Protein AF-0000000081272673 (afdb_homodimer)

Sequence (610 aa):
MAASQTPARILVTGVAGNLGRKVVEALASTPWCTSIIGVDWVEQSMQFSPQAAQRLRWVVADLTQADGAWTALLDEVDAVIHLAAIHSTPDATWEQALASYGMTLNVLQAAATRGVRRFVFASSNHAMGAYKDQPLAGTIGPGRLIAELAPAPGTRWHNGIEEVYSLAYGTSKAMGERLCKAVAAVSGGRLSVVALRIGWALPDDNDPNDINHSGTADTPVPGSVPDEASRIALRWFRNMWLSNDDLRQLFIAAVTADPARWPAPAIVVNGVSNNTGMDWGLETGRALIGYDPQDDLYARLTQPAMAASQTPARILVTGVAGNLGRKVVEALASTPWCTSIIGVDWVEQSMQFSPQAAQRLRWVVADLTQADGAWTALLDEVDAVIHLAAIHSTPDATWEQALASYGMTLNVLQAAATRGVRRFVFASSNHAMGAYKDQPLAGTIGPGRLIAELAPAPGTRWHNGIEEVYSLAYGTSKAMGERLCKAVAAVSGGRLSVVALRIGWALPDDNDPNDINHSGTADTPVPGSVPDEASRIALRWFRNMWLSNDDLRQLFIAAVTADPARWPAPAIVVNGVSNNTGMDWGLETGRALIGYDPQDDLYARLTQPA

Nearest PDB structures (foldseek):
  2gn4-assembly1_A  TM=7.969E-01  e=1.014E-08  Helicobacter pylori
  5mlh-assembly1_A  TM=6.743E-01  e=5.497E-09  Plantago major
  2v6g-assembly1_A  TM=6.580E-01  e=9.537E-09  Digitalis lanata
  6el3-assembly3_B  TM=6.041E-01  e=2.980E-09  Arabidopsis thaliana
  5mlr-assembly1_A-2  TM=6.048E-01  e=1.759E-08  Plantago major

Radius of gyration: 25.84 Å; Cα contacts (8 Å, |Δi|>4): 1326; chains: 2; bounding box: 57×76×58 Å

Organism: Ralstonia solanacearum (NCBI:txid305)

Solvent-accessible surface area (backbone atoms only — not comparable to full-atom values): 31710 Å² total; per-residue (Å²): 123,81,76,83,72,68,52,31,24,36,34,32,31,24,30,85,40,68,65,27,45,52,48,48,49,42,46,40,71,38,87,65,42,68,35,34,39,30,29,22,76,56,74,88,82,73,86,68,54,70,64,28,52,76,34,48,45,81,41,71,44,63,59,79,44,74,85,37,77,66,55,64,58,35,70,70,27,33,25,38,40,47,58,55,53,80,46,87,44,53,81,27,47,59,68,41,17,49,49,24,39,49,26,50,52,33,52,50,42,44,28,56,64,39,69,19,40,34,39,36,40,65,35,33,48,36,17,42,18,37,45,75,39,81,72,46,30,78,76,46,52,68,39,54,52,40,70,86,52,79,77,34,44,23,32,71,45,52,48,83,84,47,82,42,65,15,37,36,29,9,41,30,32,46,50,46,48,51,50,47,39,40,52,15,57,38,35,72,75,53,22,35,33,36,30,31,27,36,35,50,61,54,61,87,87,34,58,68,70,44,64,30,42,42,78,41,81,87,44,80,53,65,94,65,70,90,45,70,70,39,46,54,35,27,52,54,50,50,35,26,32,24,41,68,68,38,47,37,46,42,55,54,22,60,63,53,40,61,66,86,78,44,97,47,51,36,48,57,29,60,39,44,25,51,25,81,82,19,44,60,24,55,61,60,24,39,72,58,35,62,33,73,49,78,51,36,53,75,82,66,46,86,67,81,130,124,82,77,82,72,69,54,29,26,37,34,32,32,24,32,85,39,69,65,26,46,52,49,48,48,42,46,41,72,36,87,64,42,67,36,33,40,30,30,23,76,55,75,90,82,73,86,67,55,71,63,27,52,75,33,50,44,82,42,70,43,65,59,79,43,71,85,39,78,66,56,63,57,36,70,68,28,34,24,38,40,45,58,54,53,79,46,87,43,52,81,29,47,59,67,40,18,50,50,24,38,48,25,50,52,31,52,51,41,44,31,58,67,38,69,20,39,34,40,35,38,64,36,33,46,35,18,43,18,37,44,74,39,81,75,48,30,76,77,48,53,69,39,54,54,40,70,86,53,80,76,34,46,23,33,71,46,51,50,83,83,48,81,42,65,14,36,36,29,8,41,30,33,44,50,45,49,52,51,47,38,40,54,15,58,39,35,71,73,52,22,34,32,36,30,29,27,36,35,49,60,54,63,88,88,34,59,69,72,44,63,29,42,43,76,41,80,87,44,80,52,65,94,65,71,90,44,70,70,40,46,53,36,28,52,54,50,54,35,26,33,24,40,69,69,37,46,37,47,42,54,53,22,60,63,53,40,60,65,85,78,44,98,47,51,34,48,59,28,60,38,43,25,51,26,80,82,18,45,59,25,54,61,60,24,40,72,58,34,62,32,73,49,78,51,38,54,76,80,66,45,85,67,83,130

InterPro domains:
  IPR001509 NAD-dependent epimerase/dehydratase [PF01370] (10-197)
  IPR036291 NAD(P)-binding domain superfamily [SSF51735] (8-262)
  IPR050177 Bifunctional lipid A modification and metabolic enzymes [PTHR43245] (9-244)

Secondary structure (DSSP, 8-state):
----PPP-EEEEESTTSHHHHHHHHHHHTSSS--EEEEEESS---S---HHHHHHEEEEE--TT-TT-GGGGGGGG-SEEEE---S--STT--HHHHHHHHHHHHHHHHHHHHTT--EEEEE--GGGGGGGGSTTGGGG--TT-B-TTSPP----EEE-SSSEEETHHHHHHHHHHHHHHHHHHHHTTTS-EEEEEEE-B--STT--GGG--TT--TTS---SS--SHHHHHHHHHHHHTB--HHHHHHHHHHHHH--GGG-SSSEEEEEE----TT-SB--HHHHHHT-------HHHH-SS--/----PPP-EEEEESTTSHHHHHHHHHHHTSSS--EEEEEESS---S---HHHHHHEEEEE--TT-TT-GGGGGGGG-SEEEE---S--STT--HHHHHHHHHHHHHHHHHHHHTT--EEEEE--GGGGGGGGSTTGGGG--TT-B-TTSPP----EEE-SSSEEETHHHHHHHHHHHHHHHHHHHHTTTS-EEEEEEE-B--STT--GGG--TT--TTS---SS--SHHHHHHHHHHHHTB--HHHHHHHHHHHHH--GGG-SSSEEEEEE----TT-SB--HHHHHHH-------HHHH-SS--

Structure (mmCIF, N/CA/C/O backbone):
data_AF-0000000081272673-model_v1
#
loop_
_entity.id
_entity.type
_entity.pdbx_description
1 polymer 'NAD(P)-dependent oxidoreductase'
#
loop_
_atom_site.group_PDB
_atom_site.id
_atom_site.type_symbol
_atom_site.label_atom_id
_atom_site.label_alt_id
_atom_site.label_comp_id
_atom_site.label_asym_id
_atom_site.label_entity_id
_atom_site.label_seq_id
_atom_site.pdbx_PDB_ins_code
_atom_site.Cartn_x
_atom_site.Cartn_y
_atom_site.Cartn_z
_atom_site.occupancy
_atom_site.B_iso_or_equiv
_atom_site.auth_seq_id
_atom_site.auth_comp_id
_atom_site.auth_asym_id
_atom_site.auth_atom_id
_atom_site.pdbx_PDB_model_num
ATOM 1 N N . MET A 1 1 ? 28.23 -7.393 -14.67 1 31.18 1 MET A N 1
ATOM 2 C CA . MET A 1 1 ? 27.053 -7.711 -13.865 1 31.18 1 MET A CA 1
ATOM 3 C C . MET A 1 1 ? 27.099 -9.156 -13.382 1 31.18 1 MET A C 1
ATOM 5 O O . MET A 1 1 ? 27.369 -10.069 -14.165 1 31.18 1 MET A O 1
ATOM 9 N N . ALA A 1 2 ? 27.516 -9.435 -12.165 1 41.01 2 ALA A N 1
ATOM 10 C CA . ALA A 1 2 ? 27.836 -10.81 -11.789 1 41.01 2 ALA A CA 1
ATOM 11 C C . ALA A 1 2 ? 26.822 -11.788 -12.375 1 41.01 2 ALA A C 1
ATOM 13 O O . ALA A 1 2 ? 25.627 -11.49 -12.438 1 41.01 2 ALA A O 1
ATOM 14 N N . ALA A 1 3 ? 27.073 -12.623 -13.183 1 46.71 3 ALA A N 1
ATOM 15 C CA . ALA A 1 3 ? 26.287 -13.678 -13.818 1 46.71 3 ALA A CA 1
ATOM 16 C C . ALA A 1 3 ? 25.181 -14.172 -12.891 1 46.71 3 ALA A C 1
ATOM 18 O O . ALA A 1 3 ? 25.436 -14.501 -11.73 1 46.71 3 ALA A O 1
ATOM 19 N N . SER A 1 4 ? 23.795 -13.814 -13.066 1 61.6 4 SER A N 1
ATOM 20 C CA . SER A 1 4 ? 22.666 -14.053 -12.173 1 61.6 4 SER A CA 1
ATOM 21 C C . SER A 1 4 ? 22.575 -15.523 -11.778 1 61.6 4 SER A C 1
ATOM 23 O O . SER A 1 4 ? 22.411 -16.393 -12.635 1 61.6 4 SER A O 1
ATOM 25 N N . GLN A 1 5 ? 23.272 -15.935 -10.688 1 79.11 5 GLN A N 1
ATOM 26 C CA . GLN A 1 5 ? 23.275 -17.29 -10.148 1 79.11 5 GLN A CA 1
ATOM 27 C C . GLN A 1 5 ? 21.854 -17.78 -9.882 1 79.11 5 GLN A C 1
ATOM 29 O O . GLN A 1 5 ? 21.028 -17.041 -9.342 1 79.11 5 GLN A O 1
ATOM 34 N N . THR A 1 6 ? 21.502 -18.953 -10.47 1 89.46 6 THR A N 1
ATOM 35 C CA . THR A 1 6 ? 20.215 -19.598 -10.238 1 89.46 6 THR A CA 1
ATOM 36 C C . THR A 1 6 ? 19.943 -19.742 -8.743 1 89.46 6 THR A C 1
ATOM 38 O O . THR A 1 6 ? 20.799 -20.219 -7.995 1 89.46 6 THR A O 1
ATOM 41 N N . PRO A 1 7 ? 18.826 -19.283 -8.334 1 94.11 7 PRO A N 1
ATOM 42 C CA . PRO A 1 7 ? 18.513 -19.459 -6.913 1 94.11 7 PRO A CA 1
ATOM 43 C C . PRO A 1 7 ? 18.387 -20.928 -6.515 1 94.11 7 PRO A C 1
ATOM 45 O O . PRO A 1 7 ? 17.654 -21.685 -7.156 1 94.11 7 PRO A O 1
ATOM 48 N N . ALA A 1 8 ? 19.114 -21.317 -5.482 1 96.77 8 ALA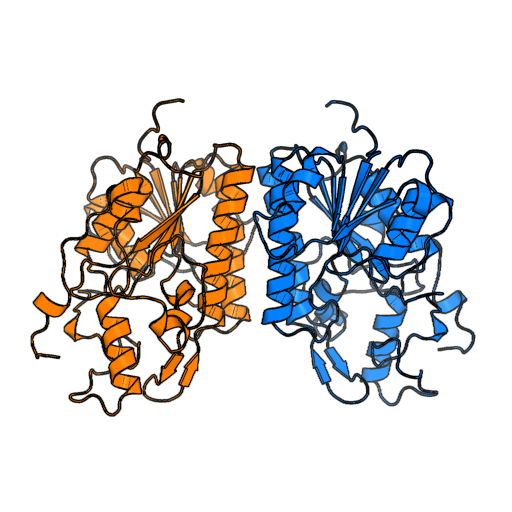 A N 1
ATOM 49 C CA . ALA A 1 8 ? 19.111 -22.716 -5.061 1 96.77 8 ALA A CA 1
ATOM 50 C C . ALA A 1 8 ? 18.322 -22.898 -3.768 1 96.77 8 ALA A C 1
ATOM 52 O O . ALA A 1 8 ? 17.88 -24.006 -3.454 1 96.77 8 ALA A O 1
ATOM 53 N N . ARG A 1 9 ? 18.239 -21.93 -2.98 1 98.47 9 ARG A N 1
ATOM 54 C CA . ARG A 1 9 ? 17.513 -21.933 -1.714 1 98.47 9 ARG A CA 1
ATOM 55 C C . ARG A 1 9 ? 16.312 -20.993 -1.77 1 98.47 9 ARG A C 1
ATOM 57 O O . ARG A 1 9 ? 16.472 -19.783 -1.94 1 98.47 9 ARG A O 1
ATOM 64 N N . ILE A 1 10 ? 15.105 -21.497 -1.611 1 98.87 10 ILE A N 1
ATOM 65 C CA . ILE A 1 10 ? 13.895 -20.735 -1.899 1 98.87 10 ILE A CA 1
ATOM 66 C C . ILE A 1 10 ? 12.972 -20.753 -0.682 1 98.87 10 ILE A C 1
ATOM 68 O O . ILE A 1 10 ? 12.784 -21.797 -0.054 1 98.87 10 ILE A O 1
ATOM 72 N N . LEU A 1 11 ? 12.481 -19.641 -0.251 1 98.92 11 LEU A N 1
ATOM 73 C CA . LEU A 1 11 ? 11.418 -19.537 0.742 1 98.92 11 LEU A CA 1
ATOM 74 C C . LEU A 1 11 ? 10.055 -19.41 0.069 1 98.92 11 LEU A C 1
ATOM 76 O O . LEU A 1 11 ? 9.876 -18.582 -0.827 1 98.92 11 LEU A O 1
ATOM 80 N N . VAL A 1 12 ? 9.102 -20.269 0.429 1 98.89 12 VAL A N 1
ATOM 81 C CA . VAL A 1 12 ? 7.734 -20.243 -0.08 1 98.89 12 VAL A CA 1
ATOM 82 C C . VAL A 1 12 ? 6.766 -19.919 1.056 1 98.89 12 VAL A C 1
ATOM 84 O O . VAL A 1 12 ? 6.668 -20.67 2.029 1 98.89 12 VAL A O 1
ATOM 87 N N . THR A 1 13 ? 6.103 -18.792 0.933 1 98.82 13 THR A N 1
ATOM 88 C CA . THR A 1 13 ? 5.063 -18.507 1.915 1 98.82 13 THR A CA 1
ATOM 89 C C . THR A 1 13 ? 3.718 -19.062 1.456 1 98.82 13 THR A C 1
ATOM 91 O O . THR A 1 13 ? 3.467 -19.179 0.254 1 98.82 13 THR A O 1
ATOM 94 N N . GLY A 1 14 ? 2.804 -19.322 2.42 1 97.74 14 GLY A N 1
ATOM 95 C CA . GLY A 1 14 ? 1.526 -19.925 2.078 1 97.74 14 GLY A CA 1
ATOM 96 C C . GLY A 1 14 ? 1.647 -21.37 1.633 1 97.74 14 GLY A C 1
ATOM 97 O O . GLY A 1 14 ? 0.927 -21.81 0.734 1 97.74 14 GLY A O 1
ATOM 98 N N . VAL A 1 15 ? 2.525 -22.131 2.21 1 97.79 15 VAL A N 1
ATOM 99 C CA . VAL A 1 15 ? 2.903 -23.456 1.73 1 97.79 15 VAL A CA 1
ATOM 100 C C . VAL A 1 15 ? 1.775 -24.447 2.007 1 97.79 15 VAL A C 1
ATOM 102 O O . VAL A 1 15 ? 1.716 -25.517 1.397 1 97.79 15 VAL A O 1
ATOM 105 N N . ALA A 1 16 ? 0.893 -24.115 2.906 1 96.42 16 ALA A N 1
ATOM 106 C CA . ALA A 1 16 ? -0.204 -25.018 3.245 1 96.42 16 ALA A CA 1
ATOM 107 C C . ALA A 1 16 ? -1.332 -24.92 2.222 1 96.42 16 ALA A C 1
ATOM 109 O O . ALA A 1 16 ? -2.249 -25.745 2.218 1 96.42 16 ALA A O 1
ATOM 110 N N . GLY A 1 17 ? -1.272 -23.915 1.373 1 95.35 17 GLY A N 1
ATOM 111 C CA . GLY A 1 17 ? -2.353 -23.68 0.428 1 95.35 17 GLY A CA 1
ATOM 112 C C . GLY A 1 17 ? -2.227 -24.502 -0.84 1 95.35 17 GLY A C 1
ATOM 113 O O . GLY A 1 17 ? -1.233 -25.206 -1.034 1 95.35 17 GLY A O 1
ATOM 114 N N . ASN A 1 18 ? -3.235 -24.38 -1.704 1 94.53 18 ASN A N 1
ATOM 115 C CA . ASN A 1 18 ? -3.297 -25.082 -2.982 1 94.53 18 ASN A CA 1
ATOM 116 C C . ASN A 1 18 ? -2.069 -24.793 -3.841 1 94.53 18 ASN A C 1
ATOM 118 O O . ASN A 1 18 ? -1.378 -25.717 -4.273 1 94.53 18 ASN A O 1
ATOM 122 N N . LEU A 1 19 ? -1.698 -23.515 -4.028 1 96.83 19 LEU A N 1
ATOM 123 C CA . LEU A 1 19 ? -0.546 -23.153 -4.847 1 96.83 19 LEU A CA 1
ATOM 124 C C . LEU A 1 19 ? 0.757 -23.517 -4.144 1 96.83 19 LEU A C 1
ATOM 126 O O . LEU A 1 19 ? 1.711 -23.963 -4.786 1 96.83 19 LEU A O 1
ATOM 130 N N . GLY A 1 20 ? 0.777 -23.265 -2.807 1 97.69 20 GLY A N 1
ATOM 131 C CA . GLY A 1 20 ? 1.984 -23.544 -2.045 1 97.69 20 GLY A CA 1
ATOM 132 C C . GLY A 1 20 ? 2.468 -24.974 -2.195 1 97.69 20 GLY A C 1
ATOM 133 O O . GLY A 1 20 ? 3.65 -25.211 -2.454 1 97.69 20 GLY A O 1
ATOM 134 N N . ARG A 1 21 ? 1.565 -25.899 -2.121 1 97.02 21 ARG A N 1
ATOM 135 C CA . ARG A 1 21 ? 1.903 -27.314 -2.236 1 97.02 21 ARG A CA 1
ATOM 136 C C . ARG A 1 21 ? 2.425 -27.64 -3.632 1 97.02 21 ARG A C 1
ATOM 138 O O . ARG A 1 21 ? 3.429 -28.341 -3.776 1 97.02 21 ARG A O 1
ATOM 145 N N . LYS A 1 22 ? 1.763 -27.133 -4.599 1 98.03 22 LYS A N 1
ATOM 146 C CA . LYS A 1 22 ? 2.149 -27.385 -5.984 1 98.03 22 LYS A CA 1
ATOM 147 C C . LYS A 1 22 ? 3.525 -26.798 -6.287 1 98.03 22 LYS A C 1
ATOM 149 O O . LYS A 1 22 ? 4.329 -27.417 -6.986 1 98.03 22 LYS A O 1
ATOM 154 N N . VAL A 1 23 ? 3.796 -25.638 -5.733 1 98.63 23 VAL A N 1
ATOM 155 C CA . VAL A 1 23 ? 5.06 -24.949 -5.974 1 98.63 23 VAL A CA 1
ATOM 156 C C . VAL A 1 23 ? 6.2 -25.711 -5.303 1 98.63 23 VAL A C 1
ATOM 158 O O . VAL A 1 23 ? 7.268 -25.888 -5.894 1 98.63 23 VAL A O 1
ATOM 161 N N . VAL A 1 24 ? 5.994 -26.195 -4.09 1 98.64 24 VAL A N 1
ATOM 162 C CA . VAL A 1 24 ? 7.012 -26.972 -3.391 1 98.64 24 VAL A CA 1
ATOM 163 C C . VAL A 1 24 ? 7.361 -28.217 -4.204 1 98.64 24 VAL A C 1
ATOM 165 O O . VAL A 1 24 ? 8.538 -28.53 -4.396 1 98.64 24 VAL A O 1
ATOM 168 N N . GLU A 1 25 ? 6.333 -28.911 -4.718 1 98.43 25 GLU A N 1
ATOM 169 C CA . GLU A 1 25 ? 6.562 -30.097 -5.539 1 98.43 25 GLU A CA 1
ATOM 170 C C . GLU A 1 25 ? 7.33 -29.748 -6.811 1 98.43 25 GLU A C 1
ATOM 172 O O . GLU A 1 25 ? 8.243 -30.474 -7.21 1 98.43 25 GLU A O 1
ATOM 177 N N . ALA A 1 26 ? 6.967 -28.653 -7.43 1 98.44 26 ALA A N 1
ATOM 178 C CA . ALA A 1 26 ? 7.637 -28.211 -8.651 1 98.44 26 ALA A CA 1
ATOM 179 C C . ALA A 1 26 ? 9.118 -27.945 -8.398 1 98.44 26 ALA A C 1
ATOM 181 O O . ALA A 1 26 ? 9.978 -28.432 -9.136 1 98.44 26 ALA A O 1
ATOM 182 N N . LEU A 1 27 ? 9.424 -27.204 -7.333 1 98.55 27 LEU A N 1
ATOM 183 C CA . LEU A 1 27 ? 10.798 -26.853 -6.991 1 98.55 27 LEU A CA 1
ATOM 184 C C . LEU A 1 27 ? 11.61 -28.101 -6.66 1 98.55 27 LEU A C 1
ATOM 186 O O . LEU A 1 27 ? 12.76 -28.229 -7.087 1 98.55 27 LEU A O 1
ATOM 190 N N . ALA A 1 28 ? 11 -29.007 -5.955 1 97.93 28 ALA A N 1
ATOM 191 C CA . ALA A 1 28 ? 11.69 -30.215 -5.51 1 97.93 28 ALA A CA 1
ATOM 192 C C . ALA A 1 28 ? 12.051 -31.108 -6.694 1 97.93 28 ALA A C 1
ATOM 194 O O . ALA A 1 28 ? 12.931 -31.965 -6.586 1 97.93 28 ALA A O 1
ATOM 195 N N . SER A 1 29 ? 11.351 -30.929 -7.761 1 96.61 29 SER A N 1
ATOM 196 C CA . SER A 1 29 ? 11.589 -31.765 -8.933 1 96.61 29 SER A CA 1
ATOM 197 C C . SER A 1 29 ? 12.796 -31.275 -9.726 1 96.61 29 SER A C 1
ATOM 199 O O . SER A 1 29 ? 13.259 -31.954 -10.644 1 96.61 29 SER A O 1
ATOM 201 N N . THR A 1 30 ? 13.304 -30.118 -9.418 1 97.1 30 THR A N 1
ATOM 202 C CA . THR A 1 30 ? 14.443 -29.544 -10.125 1 97.1 30 THR A CA 1
ATOM 203 C C . THR A 1 30 ? 15.747 -29.865 -9.4 1 97.1 30 THR A C 1
ATOM 205 O O . THR A 1 30 ? 15.789 -29.89 -8.168 1 97.1 30 THR A O 1
ATOM 208 N N . PRO A 1 31 ? 16.836 -30.078 -10.105 1 95.65 31 PRO A N 1
ATOM 209 C CA . PRO A 1 31 ? 18.102 -30.41 -9.448 1 95.65 31 PRO A CA 1
ATOM 210 C C . PRO A 1 31 ? 18.776 -29.194 -8.817 1 95.65 31 PRO A C 1
ATOM 212 O O . PRO A 1 31 ? 19.579 -29.339 -7.891 1 95.65 31 PRO A O 1
ATOM 215 N N . TRP A 1 32 ? 18.437 -28.051 -9.28 1 96.11 32 TRP A N 1
ATOM 216 C CA . TRP A 1 32 ? 19.155 -26.864 -8.828 1 96.11 32 TRP A CA 1
ATOM 217 C C . TRP A 1 32 ? 18.599 -26.365 -7.498 1 96.11 32 TRP A C 1
ATOM 219 O O . TRP A 1 32 ? 19.278 -25.64 -6.767 1 96.11 32 TRP A O 1
ATOM 229 N N . CYS A 1 33 ? 17.355 -26.683 -7.161 1 97.7 33 CYS A N 1
ATOM 230 C CA . CYS A 1 33 ? 16.777 -26.269 -5.888 1 97.7 33 CYS A CA 1
ATOM 231 C C . CYS A 1 33 ? 17.193 -27.214 -4.767 1 97.7 33 CYS A C 1
ATOM 233 O O . CYS A 1 33 ? 16.715 -28.348 -4.697 1 97.7 33 CYS A O 1
ATOM 235 N N . THR A 1 34 ? 18.013 -26.707 -3.856 1 97.51 34 THR A N 1
ATOM 236 C CA . THR A 1 34 ? 18.627 -27.595 -2.875 1 97.51 34 THR A CA 1
ATOM 237 C C . THR A 1 34 ? 17.917 -27.486 -1.528 1 97.51 34 THR A C 1
ATOM 239 O O . THR A 1 34 ? 18.076 -28.352 -0.665 1 97.51 34 THR A O 1
ATOM 242 N N . SER A 1 35 ? 17.177 -26.419 -1.332 1 98.33 35 SER A N 1
ATOM 243 C CA . SER A 1 35 ? 16.512 -26.196 -0.053 1 98.33 35 SER A CA 1
ATOM 244 C C . SER A 1 35 ? 15.255 -25.349 -0.224 1 98.33 35 SER A C 1
ATOM 246 O O . SER A 1 35 ? 15.252 -24.381 -0.987 1 98.33 35 SER A O 1
ATOM 248 N N . ILE A 1 36 ? 14.233 -25.783 0.424 1 98.8 36 ILE A N 1
ATOM 249 C CA . ILE A 1 36 ? 12.962 -25.067 0.43 1 98.8 36 ILE A CA 1
ATOM 250 C C . ILE A 1 36 ? 12.53 -24.794 1.869 1 98.8 36 ILE A C 1
ATOM 252 O O . ILE A 1 36 ? 12.406 -25.721 2.673 1 98.8 36 ILE A O 1
ATOM 256 N N . ILE A 1 37 ? 12.364 -23.563 2.26 1 98.88 37 ILE A N 1
ATOM 257 C CA . ILE A 1 37 ? 11.72 -23.197 3.516 1 98.88 37 ILE A CA 1
ATOM 258 C C . ILE A 1 37 ? 10.258 -22.836 3.261 1 98.88 37 ILE A C 1
ATOM 260 O O . ILE A 1 37 ? 9.966 -21.867 2.557 1 98.88 37 ILE A O 1
ATOM 264 N N . GLY A 1 38 ? 9.347 -23.66 3.716 1 98.74 38 GLY A N 1
ATOM 265 C CA . GLY A 1 38 ? 7.922 -23.38 3.636 1 98.74 38 GLY A CA 1
ATOM 266 C C . GLY A 1 38 ? 7.378 -22.693 4.874 1 98.74 38 GLY A C 1
ATOM 267 O O . GLY A 1 38 ? 7.539 -23.193 5.989 1 98.74 38 GLY A O 1
ATOM 268 N N . VAL A 1 39 ? 6.753 -21.562 4.698 1 98.71 39 VAL A N 1
ATOM 269 C CA . VAL A 1 39 ? 6.231 -20.803 5.83 1 98.71 39 VAL A CA 1
ATOM 270 C C . VAL A 1 39 ? 4.706 -20.755 5.76 1 98.71 39 VAL A C 1
ATOM 272 O O . VAL A 1 39 ? 4.135 -20.486 4.701 1 98.71 39 VAL A O 1
ATOM 275 N N . ASP A 1 40 ? 4.054 -21.012 6.825 1 98.13 40 ASP A N 1
ATOM 276 C CA . ASP A 1 40 ? 2.611 -20.859 6.984 1 98.13 40 ASP A CA 1
ATOM 277 C C . ASP A 1 40 ? 2.244 -20.592 8.442 1 98.13 40 ASP A C 1
ATOM 279 O O . ASP A 1 40 ? 3.077 -20.753 9.336 1 98.13 40 ASP A O 1
ATOM 283 N N . TRP A 1 41 ? 0.986 -20.135 8.627 1 96.81 41 TRP A N 1
ATOM 284 C CA . TRP A 1 41 ? 0.563 -19.859 9.995 1 96.81 41 TRP A CA 1
ATOM 285 C C . TRP A 1 41 ? 0.044 -21.124 10.671 1 96.81 41 TRP A C 1
ATOM 287 O O . TRP A 1 41 ? -0.234 -21.124 11.872 1 96.81 41 TRP A O 1
ATOM 297 N N . VAL A 1 42 ? -0.037 -22.259 9.9 1 96.85 42 VAL A N 1
ATOM 298 C CA . VAL A 1 42 ? -0.521 -23.517 10.46 1 96.85 42 VAL A CA 1
ATOM 299 C C . VAL A 1 42 ? 0.583 -24.569 10.397 1 96.85 42 VAL A C 1
ATOM 301 O O . VAL A 1 42 ? 1.525 -24.444 9.611 1 96.85 42 VAL A O 1
ATOM 304 N N . GLU A 1 43 ? 0.477 -25.513 11.133 1 97.22 43 GLU A N 1
ATOM 305 C CA . GLU A 1 43 ? 1.396 -26.647 11.117 1 97.22 43 GLU A CA 1
ATOM 306 C C . GLU A 1 43 ? 1.206 -27.495 9.863 1 97.22 43 GLU A C 1
ATOM 308 O O . GLU A 1 43 ? 0.131 -27.489 9.26 1 97.22 43 GLU A O 1
ATOM 313 N N . GLN A 1 44 ? 2.301 -28.172 9.541 1 94.81 44 GLN A N 1
ATOM 314 C CA . GLN A 1 44 ? 2.219 -29.062 8.387 1 94.81 44 GLN A CA 1
ATOM 315 C C . GLN A 1 44 ? 1.211 -30.182 8.627 1 94.81 44 GLN A C 1
ATOM 317 O O . GLN A 1 44 ? 1.337 -30.943 9.589 1 94.81 44 GLN A O 1
ATOM 322 N N . SER A 1 45 ? 0.253 -30.191 7.814 1 91.01 45 SER A N 1
ATOM 323 C CA . SER A 1 45 ? -0.743 -31.246 7.969 1 91.01 45 SER A CA 1
ATOM 324 C C . SER A 1 45 ? -0.878 -32.071 6.694 1 91.01 45 SER A C 1
ATOM 326 O O . SER A 1 45 ? -1.693 -32.994 6.629 1 91.01 45 SER A O 1
ATOM 328 N N . MET A 1 46 ? -0.123 -31.77 5.726 1 90.16 46 MET A N 1
ATOM 329 C CA . MET A 1 46 ? -0.222 -32.455 4.44 1 90.16 46 MET A CA 1
ATOM 330 C C . MET A 1 46 ? 1.06 -33.222 4.132 1 90.16 46 MET A C 1
ATOM 332 O O . MET A 1 46 ? 2.121 -32.907 4.673 1 90.16 46 MET A O 1
ATOM 336 N N . GLN A 1 47 ? 0.894 -34.154 3.243 1 92.73 47 GLN A N 1
ATOM 337 C CA . GLN A 1 47 ? 2.033 -34.966 2.826 1 92.73 47 GLN A CA 1
ATOM 338 C C . GLN A 1 47 ? 2.6 -34.477 1.496 1 92.73 47 GLN A C 1
ATOM 340 O O . GLN A 1 47 ? 1.849 -34.066 0.609 1 92.73 47 GLN A O 1
ATOM 345 N N . PHE A 1 48 ? 3.869 -34.474 1.425 1 96.79 48 PHE A N 1
ATOM 346 C CA . PHE A 1 48 ? 4.607 -34.174 0.204 1 96.79 48 PHE A CA 1
ATOM 347 C C . PHE A 1 48 ? 5.292 -35.424 -0.335 1 96.79 48 PHE A C 1
ATOM 349 O O . PHE A 1 48 ? 5.383 -36.437 0.361 1 96.79 48 PHE A O 1
ATOM 356 N N . SER A 1 49 ? 5.728 -35.401 -1.595 1 96.68 49 SER A N 1
ATOM 357 C CA . SER A 1 49 ? 6.549 -36.483 -2.129 1 96.68 49 SER A CA 1
ATOM 358 C C . SER A 1 49 ? 7.833 -36.652 -1.323 1 96.68 49 SER A C 1
ATOM 360 O O . SER A 1 49 ? 8.261 -35.728 -0.627 1 96.68 49 SER A O 1
ATOM 362 N N . PRO A 1 50 ? 8.454 -37.766 -1.398 1 96.8 50 PRO A N 1
ATOM 363 C CA . PRO A 1 50 ? 9.711 -37.971 -0.675 1 96.8 50 PRO A CA 1
ATOM 364 C C . PRO A 1 50 ? 10.79 -36.965 -1.071 1 96.8 50 PRO A C 1
ATOM 366 O O . PRO A 1 50 ? 11.525 -36.472 -0.212 1 96.8 50 PRO A O 1
ATOM 369 N N . GLN A 1 51 ? 10.827 -36.702 -2.322 1 96.26 51 GLN A N 1
ATOM 370 C CA . GLN A 1 51 ? 11.808 -35.741 -2.814 1 96.26 51 GLN A CA 1
ATOM 371 C C . GLN A 1 51 ? 11.573 -34.358 -2.212 1 96.26 51 GLN A C 1
ATOM 373 O O . GLN A 1 51 ? 12.518 -33.695 -1.779 1 96.26 51 GLN A O 1
ATOM 378 N N . ALA A 1 52 ? 10.299 -33.941 -2.166 1 97.73 52 ALA A N 1
ATOM 379 C CA . ALA A 1 52 ? 9.945 -32.642 -1.601 1 97.73 52 ALA A CA 1
ATOM 380 C C . ALA A 1 52 ? 10.174 -32.619 -0.092 1 97.73 52 ALA A C 1
ATOM 382 O O . ALA A 1 52 ? 10.706 -31.646 0.447 1 97.73 52 ALA A O 1
ATOM 383 N N . ALA A 1 53 ? 9.813 -33.694 0.553 1 96.96 53 ALA A N 1
ATOM 384 C CA . ALA A 1 53 ? 9.935 -33.783 2.006 1 96.96 53 ALA A CA 1
ATOM 385 C C . ALA A 1 53 ? 11.393 -33.672 2.442 1 96.96 53 ALA A C 1
ATOM 387 O O . ALA A 1 53 ? 11.692 -33.098 3.492 1 96.96 53 ALA A O 1
ATOM 388 N N . GLN A 1 54 ? 12.283 -34.186 1.66 1 96.66 54 GLN A N 1
ATOM 389 C CA . GLN A 1 54 ? 13.705 -34.186 1.987 1 96.66 54 GLN A CA 1
ATOM 390 C C . GLN A 1 54 ? 14.286 -32.777 1.91 1 96.66 54 GLN A C 1
ATOM 392 O O . GLN A 1 54 ? 15.27 -32.467 2.586 1 96.66 54 GLN A O 1
ATOM 397 N N . ARG A 1 55 ? 13.708 -31.905 1.132 1 97.65 55 ARG A N 1
ATOM 398 C CA . ARG A 1 55 ? 14.264 -30.578 0.89 1 97.65 55 ARG A CA 1
ATOM 399 C C . ARG A 1 55 ? 13.479 -29.51 1.643 1 97.65 55 ARG A C 1
ATOM 401 O O . ARG A 1 55 ? 13.934 -28.371 1.77 1 97.65 55 ARG A O 1
ATOM 408 N N . LEU A 1 56 ? 12.324 -29.881 2.2 1 98.45 56 LEU A N 1
ATOM 409 C CA . LEU A 1 56 ? 11.392 -28.915 2.77 1 98.45 56 LEU A CA 1
ATOM 410 C C . LEU A 1 56 ? 11.604 -28.776 4.274 1 98.45 56 LEU A C 1
ATOM 412 O O . LEU A 1 56 ? 11.59 -29.772 5.001 1 98.45 56 LEU A O 1
ATOM 416 N N . ARG A 1 57 ? 11.866 -27.607 4.744 1 98.55 57 ARG A N 1
ATOM 417 C CA . ARG A 1 57 ? 11.748 -27.213 6.144 1 98.55 57 ARG A CA 1
ATOM 418 C C . ARG A 1 57 ? 10.501 -26.365 6.371 1 98.55 57 ARG A C 1
ATOM 420 O O . ARG A 1 57 ? 10.383 -25.266 5.825 1 98.55 57 ARG A O 1
ATOM 427 N N . TRP A 1 58 ? 9.565 -26.894 7.169 1 98.42 58 TRP A N 1
ATOM 428 C CA . TRP A 1 58 ? 8.312 -26.202 7.45 1 98.42 58 TRP A CA 1
ATOM 429 C C . TRP A 1 58 ? 8.459 -25.276 8.652 1 98.42 58 TRP A C 1
ATOM 431 O O . TRP A 1 58 ? 8.937 -25.692 9.71 1 98.42 58 TRP A O 1
ATOM 441 N N . VAL A 1 59 ? 8.072 -24.025 8.547 1 98.62 59 VAL A N 1
ATOM 442 C CA . VAL A 1 59 ? 8.147 -23.049 9.629 1 98.62 59 VAL A CA 1
ATOM 443 C C . VAL A 1 59 ? 6.774 -22.417 9.852 1 98.62 59 VAL A C 1
ATOM 445 O O . VAL A 1 59 ? 6.132 -21.962 8.902 1 98.62 59 VAL A O 1
ATOM 448 N N . VAL A 1 60 ? 6.26 -22.449 11.052 1 98.45 60 VAL A N 1
ATOM 449 C CA . VAL A 1 60 ? 5.02 -21.771 11.412 1 98.45 60 VAL A CA 1
ATOM 450 C C . VAL A 1 60 ? 5.313 -20.319 11.782 1 98.45 60 VAL A C 1
ATOM 452 O O . VAL A 1 60 ? 6.124 -20.05 12.672 1 98.45 60 VAL A O 1
ATOM 455 N N . ALA A 1 61 ? 4.695 -19.373 11.084 1 98.07 61 ALA A N 1
ATOM 456 C CA . ALA A 1 61 ? 4.924 -17.959 11.373 1 98.07 61 ALA A CA 1
ATOM 457 C C . ALA A 1 61 ? 3.724 -17.113 10.958 1 98.07 61 ALA A C 1
ATOM 459 O O . ALA A 1 61 ? 2.976 -17.487 10.052 1 98.07 61 ALA A O 1
ATOM 460 N N . ASP A 1 62 ? 3.532 -16.054 11.632 1 97.47 62 ASP A N 1
ATOM 461 C CA . ASP A 1 62 ? 2.535 -15.037 11.311 1 97.47 62 ASP A CA 1
ATOM 462 C C . ASP A 1 62 ? 3.165 -13.867 10.559 1 97.47 62 ASP A C 1
ATOM 464 O O . ASP A 1 62 ? 3.816 -13.013 11.163 1 97.47 62 ASP A O 1
ATOM 468 N N . LEU A 1 63 ? 2.927 -13.776 9.297 1 97.67 63 LEU A N 1
ATOM 469 C CA . LEU A 1 63 ? 3.586 -12.812 8.424 1 97.67 63 LEU A CA 1
ATOM 470 C C . LEU A 1 63 ? 2.97 -11.426 8.58 1 97.67 63 LEU A C 1
ATOM 472 O O . LEU A 1 63 ? 3.454 -10.457 7.992 1 97.67 63 LEU A O 1
ATOM 476 N N . THR A 1 64 ? 1.865 -11.293 9.352 1 95.32 64 THR A N 1
ATOM 477 C CA . THR A 1 64 ? 1.288 -9.977 9.606 1 95.32 64 THR A CA 1
ATOM 478 C C . THR A 1 64 ? 2.161 -9.182 10.573 1 95.32 64 THR A C 1
ATOM 480 O O . THR A 1 64 ? 1.991 -7.969 10.717 1 95.32 64 THR A O 1
ATOM 483 N N . GLN A 1 65 ? 3.066 -9.919 11.226 1 94.65 65 GLN A N 1
ATOM 484 C CA . GLN A 1 65 ? 4.003 -9.268 12.135 1 94.65 65 GLN A CA 1
ATOM 485 C C . GLN A 1 65 ? 5.255 -8.804 11.395 1 94.65 65 GLN A C 1
ATOM 487 O O . GLN A 1 65 ? 6.115 -9.616 11.049 1 94.65 65 GLN A O 1
ATOM 492 N N . ALA A 1 66 ? 5.429 -7.581 11.199 1 93.09 66 ALA A N 1
ATOM 493 C CA . ALA A 1 66 ? 6.48 -7.008 10.363 1 93.09 66 ALA A CA 1
ATOM 494 C C . ALA A 1 66 ? 7.864 -7.382 10.888 1 93.09 66 ALA A C 1
ATOM 496 O O . ALA A 1 66 ? 8.791 -7.605 10.106 1 93.09 66 ALA A O 1
ATOM 497 N N . ASP A 1 67 ? 8.068 -7.47 12.243 1 90.26 67 ASP A N 1
ATOM 498 C CA . ASP A 1 67 ? 9.374 -7.706 12.85 1 90.26 67 ASP A CA 1
ATOM 499 C C . ASP A 1 67 ? 9.425 -9.072 13.53 1 90.26 67 ASP A C 1
ATOM 501 O O . ASP A 1 67 ? 10.127 -9.249 14.528 1 90.26 67 ASP A O 1
ATOM 505 N N . GLY A 1 68 ? 8.65 -9.953 12.991 1 93.32 68 GLY A N 1
ATOM 506 C CA . GLY A 1 68 ? 8.635 -11.284 13.575 1 93.32 68 GLY A CA 1
ATOM 507 C C . GLY A 1 68 ? 9.916 -12.059 13.327 1 93.32 68 GLY A C 1
ATOM 508 O O . GLY A 1 68 ? 10.699 -11.707 12.442 1 93.32 68 GLY A O 1
ATOM 509 N N . ALA A 1 69 ? 10.07 -13.127 14 1 95.91 69 ALA A N 1
ATOM 510 C CA . ALA A 1 69 ? 11.265 -13.963 13.925 1 95.91 69 ALA A CA 1
ATOM 511 C C . ALA A 1 69 ? 11.439 -14.547 12.526 1 95.91 69 ALA A C 1
ATOM 513 O O . ALA A 1 69 ? 12.557 -14.867 12.115 1 95.91 69 ALA A O 1
ATOM 514 N N . TRP A 1 70 ? 10.361 -14.63 11.798 1 97.97 70 TRP A N 1
ATOM 515 C CA . TRP A 1 70 ? 10.378 -15.206 10.457 1 97.97 70 TRP A CA 1
ATOM 516 C C . TRP A 1 70 ? 11.279 -14.399 9.529 1 97.97 70 TRP A C 1
ATOM 518 O O . TRP A 1 70 ? 11.743 -14.908 8.506 1 97.97 70 TRP A O 1
ATOM 528 N N . THR A 1 71 ? 11.56 -13.17 9.854 1 97.96 71 THR A N 1
ATOM 529 C CA . THR A 1 71 ? 12.364 -12.327 8.975 1 97.96 71 THR A CA 1
ATOM 530 C C . THR A 1 71 ? 13.784 -1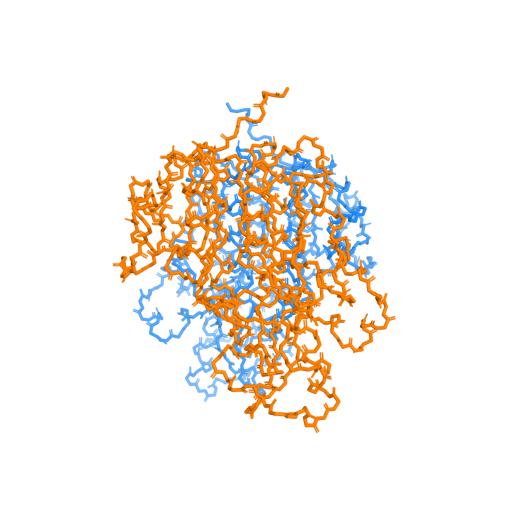2.872 8.852 1 97.96 71 THR A C 1
ATOM 532 O O . THR A 1 71 ? 14.437 -12.691 7.823 1 97.96 71 THR A O 1
ATOM 535 N N . ALA A 1 72 ? 14.31 -13.565 9.858 1 98.1 72 ALA A N 1
ATOM 536 C CA . ALA A 1 72 ? 15.662 -14.117 9.855 1 98.1 72 ALA A CA 1
ATOM 537 C C . ALA A 1 72 ? 15.803 -15.217 8.807 1 98.1 72 ALA A C 1
ATOM 539 O O . ALA A 1 72 ? 16.913 -15.531 8.372 1 98.1 72 ALA A O 1
ATOM 540 N N . LEU A 1 73 ? 14.685 -15.828 8.427 1 98.62 73 LEU A N 1
ATOM 541 C CA . LEU A 1 73 ? 14.704 -16.879 7.415 1 98.62 73 LEU A CA 1
ATOM 542 C C . LEU A 1 73 ? 15.216 -16.341 6.083 1 98.62 73 LEU A C 1
ATOM 544 O O . LEU A 1 73 ? 15.763 -17.094 5.274 1 98.62 73 LEU A O 1
ATOM 548 N N . LEU A 1 74 ? 15.078 -15.065 5.862 1 98.5 74 LEU A N 1
ATOM 549 C CA . LEU A 1 74 ? 15.444 -14.449 4.591 1 98.5 74 LEU A CA 1
ATOM 550 C C . LEU A 1 74 ? 16.96 -14.399 4.428 1 98.5 74 LEU A C 1
ATOM 552 O O . LEU A 1 74 ? 17.463 -14.245 3.313 1 98.5 74 LEU A O 1
ATOM 556 N N . ASP A 1 75 ? 17.712 -14.547 5.524 1 98.3 75 ASP A N 1
ATOM 557 C CA . ASP A 1 75 ? 19.17 -14.597 5.465 1 98.3 75 ASP A CA 1
ATOM 558 C C . ASP A 1 75 ? 19.652 -15.929 4.896 1 98.3 75 ASP A C 1
ATOM 560 O O . ASP A 1 75 ? 20.823 -16.069 4.537 1 98.3 75 ASP A O 1
ATOM 564 N N . GLU A 1 76 ? 18.734 -16.833 4.748 1 98.14 76 GLU A N 1
ATOM 565 C CA . GLU A 1 76 ? 19.11 -18.197 4.389 1 98.14 76 GLU A CA 1
ATOM 566 C C . GLU A 1 76 ? 18.729 -18.512 2.945 1 98.14 76 GLU A C 1
ATOM 568 O O . GLU A 1 76 ? 18.969 -19.621 2.463 1 98.14 76 GLU A O 1
ATOM 573 N N . VAL A 1 77 ? 18.172 -17.573 2.236 1 98.52 77 VAL A N 1
ATOM 574 C CA . VAL A 1 77 ? 17.595 -17.95 0.949 1 98.52 77 VAL A CA 1
ATOM 575 C C . VAL A 1 77 ? 18.04 -16.962 -0.126 1 98.52 77 VAL A C 1
ATOM 577 O O . VAL A 1 77 ? 18.479 -15.852 0.185 1 98.52 77 VAL A O 1
ATOM 580 N N . ASP A 1 78 ? 17.847 -17.41 -1.392 1 98.04 78 ASP A N 1
ATOM 581 C CA . ASP A 1 78 ? 18.198 -16.623 -2.57 1 98.04 78 ASP A CA 1
ATOM 582 C C . ASP A 1 78 ? 16.962 -15.967 -3.182 1 98.04 78 ASP A C 1
ATOM 584 O O . ASP A 1 78 ? 17.066 -14.939 -3.854 1 98.04 78 ASP A O 1
ATOM 588 N N . ALA A 1 79 ? 15.869 -16.655 -2.98 1 98.79 79 ALA A N 1
ATOM 589 C CA . ALA A 1 79 ? 14.627 -16.211 -3.609 1 98.79 79 ALA A CA 1
ATOM 590 C C . ALA A 1 79 ? 13.429 -16.468 -2.699 1 98.79 79 ALA A C 1
ATOM 592 O O . ALA A 1 79 ? 13.489 -17.32 -1.81 1 98.79 79 ALA A O 1
ATOM 593 N N . VAL A 1 80 ? 12.425 -15.699 -2.893 1 98.93 80 VAL A N 1
ATOM 594 C CA . VAL A 1 80 ? 11.165 -15.845 -2.173 1 98.93 80 VAL A CA 1
ATOM 595 C C . VAL A 1 80 ? 10.013 -15.972 -3.167 1 98.93 80 VAL A C 1
ATOM 597 O O . VAL A 1 80 ? 9.936 -15.215 -4.138 1 98.93 80 VAL A O 1
ATOM 600 N N . ILE A 1 81 ? 9.192 -16.953 -3.021 1 98.95 81 ILE A N 1
ATOM 601 C CA . ILE A 1 81 ? 7.888 -17.054 -3.667 1 98.95 81 ILE A CA 1
ATOM 602 C C . ILE A 1 81 ? 6.785 -16.768 -2.651 1 98.95 81 ILE A C 1
ATOM 604 O O . ILE A 1 81 ? 6.559 -17.559 -1.732 1 98.95 81 ILE A O 1
ATOM 608 N N . HIS A 1 82 ? 6.113 -15.661 -2.808 1 98.91 82 HIS A N 1
ATOM 609 C CA . HIS A 1 82 ? 5.135 -15.191 -1.833 1 98.91 82 HIS A CA 1
ATOM 610 C C . HIS A 1 82 ? 3.713 -15.514 -2.279 1 98.91 82 HIS A C 1
ATOM 612 O O . HIS A 1 82 ? 3.156 -14.826 -3.137 1 98.91 82 HIS A O 1
ATOM 618 N N . LEU A 1 83 ? 3.08 -16.454 -1.598 1 98.54 83 LEU A N 1
ATOM 619 C CA . LEU A 1 83 ? 1.74 -16.911 -1.954 1 98.54 83 LEU A CA 1
ATOM 620 C C . LEU A 1 83 ? 0.759 -16.657 -0.814 1 98.54 83 LEU A C 1
ATOM 622 O O . LEU A 1 83 ? -0.455 -16.766 -0.999 1 98.54 83 LEU A O 1
ATOM 626 N N . ALA A 1 84 ? 1.228 -16.281 0.344 1 97.52 84 ALA A N 1
ATOM 627 C CA . ALA A 1 84 ? 0.404 -16.175 1.545 1 97.52 84 ALA A CA 1
ATOM 628 C C . ALA A 1 84 ? -0.628 -15.06 1.406 1 97.52 84 ALA A C 1
ATOM 630 O O . ALA A 1 84 ? -0.326 -13.989 0.875 1 97.52 84 ALA A O 1
ATOM 631 N N . ALA A 1 85 ? -1.777 -15.308 1.848 1 94.46 85 ALA A N 1
ATOM 632 C CA . ALA A 1 85 ? -2.874 -14.35 1.957 1 94.46 85 ALA A CA 1
ATOM 633 C C . ALA A 1 85 ? -3.818 -14.724 3.097 1 94.46 85 ALA A C 1
ATOM 635 O O . ALA A 1 85 ? -3.986 -15.905 3.41 1 94.46 85 ALA A O 1
ATOM 636 N N . ILE A 1 86 ? -4.405 -13.79 3.749 1 90.3 86 ILE A N 1
ATOM 637 C CA . ILE A 1 86 ? -5.381 -14.028 4.808 1 90.3 86 ILE A CA 1
ATOM 638 C C . ILE A 1 86 ? -6.642 -14.652 4.216 1 90.3 86 ILE A C 1
ATOM 640 O O . ILE A 1 86 ? -7.197 -15.599 4.779 1 90.3 86 ILE A O 1
ATOM 644 N N . HIS A 1 87 ? -7.159 -14.089 3.157 1 81.02 87 HIS A N 1
ATOM 645 C CA . HIS A 1 87 ? -8.306 -14.571 2.396 1 81.02 87 HIS A CA 1
ATOM 646 C C . HIS A 1 87 ? -8.038 -14.511 0.896 1 81.02 87 HIS A C 1
ATOM 648 O O . HIS A 1 87 ? -8.212 -13.462 0.272 1 81.02 87 HIS A O 1
ATOM 654 N N . SER A 1 88 ? -7.792 -15.625 0.372 1 72.78 88 SER A N 1
ATOM 655 C CA . SER A 1 88 ? -7.26 -15.66 -0.986 1 72.78 88 SER A CA 1
ATOM 656 C C . SER A 1 88 ? -8.376 -15.827 -2.012 1 72.78 88 SER A C 1
ATOM 658 O O . SER A 1 88 ? -8.122 -16.205 -3.158 1 72.78 88 SER A O 1
ATOM 660 N N . THR A 1 89 ? -9.546 -15.501 -1.497 1 77.07 89 THR A N 1
ATOM 661 C CA . THR A 1 89 ? -10.66 -15.679 -2.422 1 77.07 89 THR A CA 1
ATOM 662 C C . THR A 1 89 ? -11.205 -14.329 -2.879 1 77.07 89 THR A C 1
ATOM 664 O O . THR A 1 89 ? -11.026 -13.318 -2.196 1 77.07 89 THR A O 1
ATOM 667 N N . PRO A 1 90 ? -11.825 -14.346 -3.999 1 80.92 90 PRO A N 1
ATOM 668 C CA . PRO A 1 90 ? -12.276 -13.108 -4.639 1 80.92 90 PRO A CA 1
ATOM 669 C C . PRO A 1 90 ? -13.36 -12.39 -3.837 1 80.92 90 PRO A C 1
ATOM 671 O O . PRO A 1 90 ? -13.683 -11.235 -4.125 1 80.92 90 PRO A O 1
ATOM 674 N N . ASP A 1 91 ? -13.955 -13.052 -2.807 1 83.11 91 ASP A N 1
ATOM 675 C CA . ASP A 1 91 ? -15.007 -12.427 -2.01 1 83.11 91 ASP A CA 1
ATOM 676 C C . ASP A 1 91 ? -14.439 -11.819 -0.73 1 83.11 91 ASP A C 1
ATOM 678 O O . ASP A 1 91 ? -15.183 -11.525 0.207 1 83.11 91 ASP A O 1
ATOM 682 N N . ALA A 1 92 ? -13.129 -11.591 -0.701 1 89.43 92 ALA A N 1
ATOM 683 C CA . ALA A 1 92 ? -12.484 -10.986 0.461 1 89.43 92 ALA A CA 1
ATOM 684 C C . ALA A 1 92 ? -13.037 -9.588 0.728 1 89.43 92 ALA A C 1
ATOM 686 O O . ALA A 1 92 ? -13.294 -8.826 -0.207 1 89.43 92 ALA A O 1
ATOM 687 N N . THR A 1 93 ? -13.183 -9.21 2.006 1 93.12 93 THR A N 1
ATOM 688 C CA . THR A 1 93 ? -13.498 -7.839 2.392 1 93.12 93 THR A CA 1
ATOM 689 C C . THR A 1 93 ? -12.287 -6.93 2.198 1 93.12 93 THR A C 1
ATOM 691 O O . THR A 1 93 ? -11.173 -7.41 1.977 1 93.12 93 THR A O 1
ATOM 694 N N . TRP A 1 94 ? -12.495 -5.663 2.259 1 94.29 94 TRP A N 1
ATOM 695 C CA . TRP A 1 94 ? -11.387 -4.719 2.157 1 94.29 94 TRP A CA 1
ATOM 696 C C . TRP A 1 94 ? -10.375 -4.946 3.276 1 94.29 94 TRP A C 1
ATOM 698 O O . TRP A 1 94 ? -9.165 -4.914 3.042 1 94.29 94 TRP A O 1
ATOM 708 N N . GLU A 1 95 ? -10.85 -5.236 4.491 1 92.69 95 GLU A N 1
ATOM 709 C CA . GLU A 1 95 ? -9.963 -5.462 5.628 1 92.69 95 GLU A CA 1
ATOM 710 C C . GLU A 1 95 ? -9.078 -6.685 5.404 1 92.69 95 GLU A C 1
ATOM 712 O O . GLU A 1 95 ? -7.876 -6.646 5.675 1 92.69 95 GLU A O 1
ATOM 717 N N . GLN A 1 96 ? -9.671 -7.73 4.903 1 95.01 96 GLN A N 1
ATOM 718 C CA . GLN A 1 96 ? -8.928 -8.953 4.62 1 95.01 96 GLN A CA 1
ATOM 719 C C . GLN A 1 96 ? -7.911 -8.733 3.504 1 95.01 96 GLN A C 1
ATOM 721 O O . GLN A 1 96 ? -6.758 -9.154 3.615 1 95.01 96 GLN A O 1
ATOM 726 N N . ALA A 1 97 ? -8.337 -8.075 2.432 1 96 97 ALA A N 1
ATOM 727 C CA . ALA A 1 97 ? -7.478 -7.805 1.281 1 96 97 ALA A CA 1
ATOM 728 C C . ALA A 1 97 ? -6.296 -6.924 1.674 1 96 97 ALA A C 1
ATOM 730 O O . ALA A 1 97 ? -5.16 -7.18 1.267 1 96 97 ALA A O 1
ATOM 731 N N . LEU A 1 98 ? -6.544 -5.957 2.503 1 94.85 98 LEU A N 1
ATOM 732 C CA . LEU A 1 98 ? -5.491 -5.031 2.905 1 94.85 98 LEU A CA 1
ATOM 733 C C . LEU A 1 98 ? -4.543 -5.686 3.904 1 94.85 98 LEU A C 1
ATOM 735 O O . LEU A 1 98 ? -3.348 -5.382 3.925 1 94.85 98 LEU A O 1
ATOM 739 N N . ALA A 1 99 ? -5.097 -6.595 4.702 1 94.38 99 ALA A N 1
ATOM 740 C CA . ALA A 1 99 ? -4.221 -7.38 5.567 1 94.38 99 ALA A CA 1
ATOM 741 C C . ALA A 1 99 ? -3.261 -8.236 4.745 1 94.38 99 ALA A C 1
ATOM 743 O O . ALA A 1 99 ? -2.075 -8.335 5.068 1 94.38 99 ALA A O 1
ATOM 744 N N . SER A 1 100 ? -3.738 -8.85 3.713 1 97.08 100 SER A N 1
ATOM 745 C CA . SER A 1 100 ? -2.892 -9.615 2.803 1 97.08 100 SER A CA 1
ATOM 746 C C . SER A 1 100 ? -1.843 -8.726 2.144 1 97.08 100 SER A C 1
ATOM 748 O O . SER A 1 100 ? -0.68 -9.115 2.021 1 97.08 100 SER A O 1
ATOM 750 N N . TYR A 1 101 ? -2.298 -7.557 1.729 1 97.18 101 TYR A N 1
ATOM 751 C CA . TYR A 1 101 ? -1.37 -6.583 1.165 1 97.18 101 TYR A CA 1
ATOM 752 C C . TYR A 1 101 ? -0.283 -6.22 2.169 1 97.18 101 TYR A C 1
ATOM 754 O O . TYR A 1 101 ? 0.888 -6.09 1.805 1 97.18 101 TYR A O 1
ATOM 762 N N . GLY A 1 102 ? -0.685 -6.064 3.418 1 97.1 102 GLY A N 1
ATOM 763 C CA . GLY A 1 102 ? 0.276 -5.802 4.478 1 97.1 102 GLY A CA 1
ATOM 764 C C . GLY A 1 102 ? 1.32 -6.894 4.62 1 97.1 102 GLY A C 1
ATOM 765 O O . GLY A 1 102 ? 2.499 -6.608 4.838 1 97.1 102 GLY A O 1
ATOM 766 N N . MET A 1 103 ? 0.917 -8.079 4.474 1 97.71 103 MET A N 1
ATOM 767 C CA . MET A 1 103 ? 1.854 -9.198 4.497 1 97.71 103 MET A CA 1
ATOM 768 C C . MET A 1 103 ? 2.846 -9.101 3.343 1 97.71 103 MET A C 1
ATOM 770 O O . MET A 1 103 ? 4.037 -9.361 3.519 1 97.71 103 MET A O 1
ATOM 774 N N . THR A 1 104 ? 2.326 -8.753 2.197 1 98.26 104 THR A N 1
ATOM 775 C CA . THR A 1 104 ? 3.191 -8.589 1.035 1 98.26 104 THR A CA 1
ATOM 776 C C . THR A 1 104 ? 4.256 -7.528 1.298 1 98.26 104 THR A C 1
ATOM 778 O O . THR A 1 104 ? 5.433 -7.735 0.996 1 98.26 104 THR A O 1
ATOM 781 N N . LEU A 1 105 ? 3.83 -6.439 1.868 1 98.36 105 LEU A N 1
ATOM 782 C CA . LEU A 1 105 ? 4.769 -5.376 2.21 1 98.36 105 LEU A CA 1
ATOM 783 C C . LEU A 1 105 ? 5.842 -5.884 3.167 1 98.36 105 LEU A C 1
ATOM 785 O O . LEU A 1 105 ? 7.031 -5.627 2.965 1 98.36 105 LEU A O 1
ATOM 789 N N . ASN A 1 106 ? 5.445 -6.627 4.193 1 98.13 106 ASN A N 1
ATOM 790 C CA . ASN A 1 106 ? 6.38 -7.158 5.178 1 98.13 106 ASN A CA 1
ATOM 791 C C . ASN A 1 106 ? 7.417 -8.072 4.531 1 98.13 106 ASN A C 1
ATOM 793 O O . ASN A 1 106 ? 8.619 -7.904 4.745 1 98.13 106 ASN A O 1
ATOM 797 N N . VAL A 1 107 ? 6.958 -8.964 3.732 1 98.67 107 VAL A N 1
ATOM 798 C CA . VAL A 1 107 ? 7.842 -9.966 3.144 1 98.67 107 VAL A CA 1
ATOM 799 C C . VAL A 1 107 ? 8.757 -9.307 2.115 1 98.67 107 VAL A C 1
ATOM 801 O O . VAL A 1 107 ? 9.95 -9.614 2.049 1 98.67 107 VAL A O 1
ATOM 804 N N . LEU A 1 108 ? 8.203 -8.444 1.375 1 98.46 108 LEU A N 1
ATOM 805 C CA . LEU A 1 108 ? 8.968 -7.758 0.34 1 98.46 108 LEU A CA 1
ATOM 806 C C . LEU A 1 108 ? 10.059 -6.889 0.957 1 98.46 108 LEU A C 1
ATOM 808 O O . LEU A 1 108 ? 11.201 -6.897 0.493 1 98.46 108 LEU A O 1
ATOM 812 N N . GLN A 1 109 ? 9.706 -6.132 2.005 1 97.65 109 GLN A N 1
ATOM 813 C CA . GLN A 1 109 ? 10.698 -5.319 2.701 1 97.65 109 GLN A CA 1
ATOM 814 C C . GLN A 1 109 ? 11.818 -6.186 3.27 1 97.65 109 GLN A C 1
ATOM 816 O O . GLN A 1 109 ? 12.998 -5.867 3.114 1 97.65 109 GLN A O 1
ATOM 821 N N . ALA A 1 110 ? 11.443 -7.244 3.938 1 98.03 110 ALA A N 1
ATOM 822 C CA . ALA A 1 110 ? 12.437 -8.145 4.516 1 98.03 110 ALA A CA 1
ATOM 823 C C . ALA A 1 110 ? 13.34 -8.731 3.434 1 98.03 110 ALA A C 1
ATOM 825 O O . ALA A 1 110 ? 14.562 -8.775 3.593 1 98.03 110 ALA A O 1
ATOM 826 N N . ALA A 1 111 ? 12.728 -9.123 2.347 1 98.48 111 ALA A N 1
ATOM 827 C CA . ALA A 1 111 ? 13.499 -9.681 1.239 1 98.48 111 ALA A CA 1
ATOM 828 C C . ALA A 1 111 ? 14.493 -8.659 0.693 1 98.48 111 ALA A C 1
ATOM 830 O O . ALA A 1 111 ? 15.671 -8.969 0.505 1 98.48 111 ALA A O 1
ATOM 831 N N . ALA A 1 112 ? 14.059 -7.458 0.493 1 97.82 112 ALA A N 1
ATOM 832 C CA . ALA A 1 112 ? 14.853 -6.412 -0.145 1 97.82 112 ALA A CA 1
ATOM 833 C C . ALA A 1 112 ? 16.005 -5.972 0.754 1 97.82 112 ALA A C 1
ATOM 835 O O . ALA A 1 112 ? 16.998 -5.419 0.276 1 97.82 112 ALA A O 1
ATOM 836 N N . THR A 1 113 ? 15.888 -6.179 2.056 1 97.04 113 THR A N 1
ATOM 837 C CA . THR A 1 113 ? 16.892 -5.66 2.979 1 97.04 113 THR A CA 1
ATOM 838 C C . THR A 1 113 ? 17.806 -6.779 3.47 1 97.04 113 THR A C 1
ATOM 840 O O . THR A 1 113 ? 18.797 -6.521 4.156 1 97.04 113 THR A O 1
ATOM 843 N N . ARG A 1 114 ? 17.511 -8.046 3.065 1 97.18 114 ARG A N 1
ATOM 844 C CA . ARG A 1 114 ? 18.267 -9.146 3.656 1 97.18 114 ARG A CA 1
ATOM 845 C C . ARG A 1 114 ? 18.899 -10.018 2.577 1 97.18 114 ARG A C 1
ATOM 847 O O . ARG A 1 114 ? 19.099 -11.218 2.78 1 97.18 114 ARG A O 1
ATOM 854 N N . GLY A 1 115 ? 19.094 -9.521 1.442 1 94.77 115 GLY A N 1
ATOM 855 C CA . GLY A 1 115 ? 19.975 -10.131 0.459 1 94.77 115 GLY A CA 1
ATOM 856 C C . GLY A 1 115 ? 19.246 -11.045 -0.509 1 94.77 115 GLY A C 1
ATOM 857 O O . GLY A 1 115 ? 19.877 -11.735 -1.312 1 94.77 115 GLY A O 1
ATOM 858 N N . VAL A 1 116 ? 17.951 -11.168 -0.445 1 98.16 116 VAL A N 1
ATOM 859 C CA . VAL A 1 116 ? 17.171 -11.904 -1.435 1 98.16 116 VAL A CA 1
ATOM 860 C C . VAL A 1 116 ? 17.327 -11.249 -2.806 1 98.16 116 VAL A C 1
ATOM 862 O O . VAL A 1 116 ? 17.255 -10.024 -2.927 1 98.16 116 VAL A O 1
ATOM 865 N N . ARG A 1 117 ? 17.5 -12.053 -3.806 1 97.65 117 ARG A N 1
ATOM 866 C CA . ARG A 1 117 ? 17.795 -11.49 -5.12 1 97.65 117 ARG A CA 1
ATOM 867 C C . ARG A 1 117 ? 16.573 -11.555 -6.03 1 97.65 117 ARG A C 1
ATOM 869 O O . ARG A 1 117 ? 16.482 -10.811 -7.009 1 97.65 117 ARG A O 1
ATOM 876 N N . ARG A 1 118 ? 15.698 -12.579 -5.749 1 98.66 118 ARG A N 1
ATOM 877 C CA . ARG A 1 118 ? 14.512 -12.802 -6.569 1 98.66 118 ARG A CA 1
ATOM 878 C C . ARG A 1 118 ? 13.26 -12.911 -5.705 1 98.66 118 ARG A C 1
ATOM 880 O O . ARG A 1 118 ? 13.244 -13.647 -4.716 1 98.66 118 ARG A O 1
ATOM 887 N N . PHE A 1 119 ? 12.329 -12.153 -6.051 1 98.85 119 PHE A N 1
ATOM 888 C CA . PHE A 1 119 ? 11.032 -12.191 -5.387 1 98.85 119 PHE A CA 1
ATOM 889 C C . PHE A 1 119 ? 9.919 -12.483 -6.387 1 98.85 119 PHE A C 1
ATOM 891 O O . PHE A 1 119 ? 9.771 -11.772 -7.383 1 98.85 119 PHE A O 1
ATOM 898 N N . VAL A 1 120 ? 9.187 -13.551 -6.208 1 98.95 120 VAL A N 1
ATOM 899 C CA . VAL A 1 120 ? 8.028 -13.882 -7.03 1 98.95 120 VAL A CA 1
ATOM 900 C C . VAL A 1 120 ? 6.745 -13.619 -6.246 1 98.95 120 VAL A C 1
ATOM 902 O O . VAL A 1 120 ? 6.524 -14.214 -5.188 1 98.95 120 VAL A O 1
ATOM 905 N N . PHE A 1 121 ? 5.922 -12.745 -6.772 1 98.89 121 PHE A N 1
ATOM 906 C CA . PHE A 1 121 ? 4.683 -12.336 -6.123 1 98.89 121 PHE A CA 1
ATOM 907 C C . PHE A 1 121 ? 3.476 -12.95 -6.822 1 98.89 121 PHE A C 1
ATOM 909 O O . PHE A 1 121 ? 3.331 -12.83 -8.041 1 98.89 121 PHE A O 1
ATOM 916 N N . ALA A 1 122 ? 2.613 -13.582 -6.035 1 98.19 122 ALA A N 1
ATOM 917 C CA . ALA A 1 122 ? 1.363 -14.114 -6.572 1 98.19 122 ALA A CA 1
ATOM 918 C C . ALA A 1 122 ? 0.316 -13.014 -6.72 1 98.19 122 ALA A C 1
ATOM 920 O O . ALA A 1 122 ? -0.447 -12.746 -5.789 1 98.19 122 ALA A O 1
ATOM 921 N N . SER A 1 123 ? 0.309 -12.414 -7.814 1 97.82 123 SER A N 1
ATOM 922 C CA . SER A 1 123 ? -0.82 -11.561 -8.172 1 97.82 123 SER A CA 1
ATOM 923 C C . SER A 1 123 ? -2 -12.388 -8.672 1 97.82 123 SER A C 1
ATOM 925 O O . SER A 1 123 ? -2.186 -13.532 -8.252 1 97.82 123 SER A O 1
ATOM 927 N N . SER A 1 124 ? -2.927 -11.79 -9.38 1 96.87 124 SER A N 1
ATOM 928 C CA . SER A 1 124 ? -4.138 -12.477 -9.815 1 96.87 124 SER A CA 1
ATOM 929 C C . SER A 1 124 ? -4.71 -11.843 -11.078 1 96.87 124 SER A C 1
ATOM 931 O O . SER A 1 124 ? -4.617 -10.628 -11.266 1 96.87 124 SER A O 1
ATOM 933 N N . ASN A 1 125 ? -5.366 -12.634 -11.845 1 96.71 125 ASN A N 1
ATOM 934 C CA . ASN A 1 125 ? -6.082 -12.105 -13.001 1 96.71 125 ASN A CA 1
ATOM 935 C C . ASN A 1 125 ? -7.21 -11.168 -12.581 1 96.71 125 ASN A C 1
ATOM 937 O O . ASN A 1 125 ? -7.725 -10.403 -13.399 1 96.71 125 ASN A O 1
ATOM 941 N N . HIS A 1 126 ? -7.591 -11.195 -11.316 1 96.37 126 HIS A N 1
ATOM 942 C CA . HIS A 1 126 ? -8.617 -10.291 -10.809 1 96.37 126 HIS A CA 1
ATOM 943 C C . HIS A 1 126 ? -8.113 -8.852 -10.769 1 96.37 126 HIS A C 1
ATOM 945 O O . HIS A 1 126 ? -8.903 -7.917 -10.621 1 96.37 126 HIS A O 1
ATOM 951 N N . ALA A 1 127 ? -6.811 -8.675 -10.907 1 97.41 127 ALA A N 1
ATOM 952 C CA . ALA A 1 127 ? -6.269 -7.332 -11.101 1 97.41 127 ALA A CA 1
ATOM 953 C C . ALA A 1 127 ? -6.753 -6.731 -12.418 1 97.41 127 ALA A C 1
ATOM 955 O O . ALA A 1 127 ? -6.693 -5.515 -12.611 1 97.41 127 ALA A O 1
ATOM 956 N N . MET A 1 128 ? -7.255 -7.571 -13.31 1 97.9 128 MET A N 1
ATOM 957 C CA . MET A 1 128 ? -7.73 -7.163 -14.629 1 97.9 128 MET A CA 1
ATOM 958 C C . MET A 1 128 ? -9.207 -7.5 -14.804 1 97.9 128 MET A C 1
ATOM 960 O O . MET A 1 128 ? -9.705 -7.561 -15.93 1 97.9 128 MET A O 1
ATOM 964 N N . GLY A 1 129 ? -9.898 -7.711 -13.746 1 97.08 129 GLY A N 1
ATOM 965 C CA . GLY A 1 129 ? -11.229 -8.295 -13.748 1 97.08 129 GLY A CA 1
ATOM 966 C C . GLY A 1 129 ? -12.245 -7.464 -14.509 1 97.08 129 GLY A C 1
ATOM 967 O O . GLY A 1 129 ? -13.186 -8.006 -15.092 1 97.08 129 GLY A O 1
ATOM 968 N N . ALA A 1 130 ? -12.087 -6.15 -14.537 1 97.48 130 ALA A N 1
ATOM 969 C CA . ALA A 1 130 ? -13.053 -5.268 -15.186 1 97.48 130 ALA A CA 1
ATOM 970 C C . ALA A 1 130 ? -13.034 -5.453 -16.701 1 97.48 130 ALA A C 1
ATOM 972 O O . ALA A 1 130 ? -13.953 -5.017 -17.398 1 97.48 130 ALA A O 1
ATOM 973 N N . TYR A 1 131 ? -12.021 -6.063 -17.207 1 97.97 131 TYR A N 1
ATOM 974 C CA . TYR A 1 131 ? -11.925 -6.294 -18.644 1 97.97 131 TYR A CA 1
ATOM 975 C C . TYR A 1 131 ? -12.837 -7.436 -19.075 1 97.97 131 TYR A C 1
ATOM 977 O O . TYR A 1 131 ? -12.97 -7.717 -20.269 1 97.97 131 TYR A O 1
ATOM 985 N N . LYS A 1 132 ? -13.45 -8.11 -18.114 1 96.96 132 LYS A N 1
ATOM 986 C CA . LYS A 1 132 ? -14.412 -9.162 -18.431 1 96.96 132 LYS A CA 1
ATOM 987 C C . LYS A 1 132 ? -15.673 -8.581 -19.064 1 96.96 132 LYS A C 1
ATOM 989 O O . LYS A 1 132 ? -16.273 -9.2 -19.946 1 96.96 132 LYS A O 1
ATOM 994 N N . ASP A 1 133 ? -16.062 -7.395 -18.607 1 96.21 133 ASP A N 1
ATOM 995 C CA . ASP A 1 133 ? -17.359 -6.829 -18.967 1 96.21 133 ASP A CA 1
ATOM 996 C C . ASP A 1 133 ? -17.193 -5.517 -19.73 1 96.21 133 ASP A C 1
ATOM 998 O O . ASP A 1 133 ? -16.115 -4.919 -19.72 1 96.21 133 ASP A O 1
ATOM 1002 N N . GLN A 1 134 ? -18.266 -5.18 -20.386 1 95.45 134 GLN A N 1
ATOM 1003 C CA . GLN A 1 134 ? -18.277 -3.894 -21.076 1 95.45 134 GLN A CA 1
ATOM 1004 C C . GLN A 1 134 ? -18.169 -2.738 -20.086 1 95.45 134 GLN A C 1
ATOM 1006 O O . GLN A 1 134 ? -18.647 -2.836 -18.954 1 95.45 134 GLN A O 1
ATOM 1011 N N . PRO A 1 135 ? -17.494 -1.623 -20.433 1 95.79 135 PRO A N 1
ATOM 1012 C CA . PRO A 1 135 ? -17.044 -1.318 -21.793 1 95.79 135 PRO A CA 1
ATOM 1013 C C . PRO A 1 135 ? -15.628 -1.817 -22.072 1 95.79 135 PRO A C 1
ATOM 1015 O O . PRO A 1 135 ? -15.201 -1.858 -23.229 1 95.79 135 PRO A O 1
ATOM 1018 N N . LEU A 1 136 ? -14.864 -2.295 -21.11 1 96.55 136 LEU A N 1
ATOM 1019 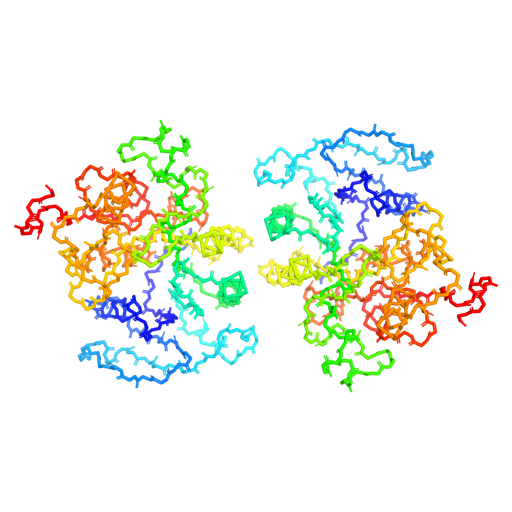C CA . LEU A 1 136 ? -13.451 -2.606 -21.295 1 96.55 136 LEU A CA 1
ATOM 1020 C C . LEU A 1 136 ? -13.277 -3.856 -22.152 1 96.55 136 LEU A C 1
ATOM 1022 O O . LEU A 1 136 ? -12.318 -3.959 -22.919 1 96.55 136 LEU A O 1
ATOM 1026 N N . ALA A 1 137 ? -14.23 -4.763 -21.989 1 95.34 137 ALA A N 1
ATOM 1027 C CA . ALA A 1 137 ? -14.167 -5.976 -22.801 1 95.34 137 ALA A CA 1
ATOM 1028 C C . ALA A 1 137 ? -14.096 -5.637 -24.287 1 95.34 137 ALA A C 1
ATOM 1030 O O . ALA A 1 137 ? -13.434 -6.335 -25.058 1 95.34 137 ALA A O 1
ATOM 1031 N N . GLY A 1 138 ? -14.8 -4.575 -24.663 1 94.66 138 GLY A N 1
ATOM 1032 C CA . GLY A 1 138 ? -14.857 -4.176 -26.061 1 94.66 138 GLY A CA 1
ATOM 1033 C C . GLY A 1 138 ? -13.557 -3.576 -26.563 1 94.66 138 GLY A C 1
ATOM 1034 O O . GLY A 1 138 ? -13.37 -3.41 -27.77 1 94.66 138 GLY A O 1
ATOM 1035 N N . THR A 1 139 ? -12.645 -3.305 -25.644 1 94.55 139 THR A N 1
ATOM 1036 C CA . THR A 1 139 ? -11.412 -2.622 -26.021 1 94.55 139 THR A CA 1
ATOM 1037 C C . THR A 1 139 ? -10.28 -3.624 -26.231 1 94.55 139 THR A C 1
ATOM 1039 O O . THR A 1 139 ? -9.182 -3.249 -26.645 1 94.55 139 THR A O 1
ATOM 1042 N N . ILE A 1 140 ? -10.645 -4.848 -25.886 1 92.74 140 ILE A N 1
ATOM 1043 C CA . ILE A 1 140 ? -9.587 -5.844 -26.011 1 92.74 140 ILE A CA 1
ATOM 1044 C C . ILE A 1 140 ? -10.072 -7.006 -26.876 1 92.74 140 ILE A C 1
ATOM 1046 O O . ILE A 1 140 ? -11.278 -7.19 -27.06 1 92.74 140 ILE A O 1
ATOM 1050 N N . GLY A 1 141 ? -9.302 -7.727 -27.579 1 88.21 141 GLY A N 1
ATOM 1051 C CA . GLY A 1 141 ? -9.528 -8.963 -28.312 1 88.21 141 GLY A CA 1
ATOM 1052 C C . GLY A 1 141 ? -8.71 -10.127 -27.785 1 88.21 141 GLY A C 1
ATOM 1053 O O . GLY A 1 141 ? -8.003 -9.993 -26.784 1 88.21 141 GLY A O 1
ATOM 1054 N N . PRO A 1 142 ? -8.829 -11.317 -28.381 1 93.95 142 PRO A N 1
ATOM 1055 C CA . PRO A 1 142 ? -8.047 -12.476 -27.943 1 93.95 142 PRO A CA 1
ATOM 1056 C C . PRO A 1 142 ? -6.552 -12.18 -27.855 1 93.95 142 PRO A C 1
ATOM 1058 O O . PRO A 1 142 ? -5.981 -11.584 -28.771 1 93.95 142 PRO A O 1
ATOM 1061 N N . GLY A 1 143 ? -6.01 -12.509 -26.743 1 96.48 143 GLY A N 1
ATOM 1062 C CA . GLY A 1 143 ? -4.573 -12.38 -26.559 1 96.48 143 GLY A CA 1
ATOM 1063 C C . GLY A 1 143 ? -4.132 -10.957 -26.276 1 96.48 143 GLY A C 1
ATOM 1064 O O . GLY A 1 143 ? -2.934 -10.675 -26.203 1 96.48 143 GLY A O 1
ATOM 1065 N N . ARG A 1 144 ? -5.054 -10.041 -25.997 1 96.39 144 ARG A N 1
ATOM 1066 C CA . ARG A 1 144 ? -4.694 -8.628 -25.929 1 96.39 144 ARG A CA 1
ATOM 1067 C C . ARG A 1 144 ? -4.675 -8.137 -24.486 1 96.39 144 ARG A C 1
ATOM 1069 O O . ARG A 1 144 ? -4.3 -6.993 -24.219 1 96.39 144 ARG A O 1
ATOM 1076 N N . LEU A 1 145 ? -5.062 -8.983 -23.61 1 97.53 145 LEU A N 1
ATOM 1077 C CA . LEU A 1 145 ? -4.909 -8.658 -22.196 1 97.53 145 LEU A CA 1
ATOM 1078 C C . LEU A 1 145 ? -3.475 -8.897 -21.735 1 97.53 145 LEU A C 1
ATOM 1080 O O . LEU A 1 145 ? -3.162 -9.959 -21.192 1 97.53 145 LEU A O 1
ATOM 1084 N N . ILE A 1 146 ? -2.662 -7.898 -22.008 1 95.54 146 ILE A N 1
ATOM 1085 C CA . ILE A 1 146 ? -1.225 -8.028 -21.788 1 95.54 146 ILE A CA 1
ATOM 1086 C C . ILE A 1 146 ? -0.815 -7.216 -20.562 1 95.54 146 ILE A C 1
ATOM 1088 O O . ILE A 1 146 ? -1.601 -6.416 -20.048 1 95.54 146 ILE A O 1
ATOM 1092 N N . ALA A 1 147 ? 0.401 -7.41 -20.066 1 91.37 147 ALA A N 1
ATOM 1093 C CA . ALA A 1 147 ? 0.896 -6.845 -18.813 1 91.37 147 ALA A CA 1
ATOM 1094 C C . ALA A 1 147 ? 0.965 -5.322 -18.888 1 91.37 147 ALA A C 1
ATOM 1096 O O . ALA A 1 147 ? 0.882 -4.64 -17.863 1 91.37 147 ALA A O 1
ATOM 1097 N N . GLU A 1 148 ? 1.064 -4.751 -20.112 1 91.11 148 GLU A N 1
ATOM 1098 C CA . GLU A 1 148 ? 1.25 -3.316 -20.308 1 91.11 148 GLU A CA 1
ATOM 1099 C C . GLU A 1 148 ? -0.071 -2.564 -20.168 1 91.11 148 GLU A C 1
ATOM 1101 O O . GLU A 1 148 ? -0.082 -1.34 -20.023 1 91.11 148 GLU A O 1
ATOM 1106 N N . LEU A 1 149 ? -1.154 -3.315 -20.26 1 95.53 149 LEU A N 1
ATOM 1107 C CA . LEU A 1 149 ? -2.451 -2.673 -20.081 1 95.53 149 LEU A CA 1
ATOM 1108 C C . LEU A 1 149 ? -2.646 -2.235 -18.633 1 95.53 149 LEU A C 1
ATOM 1110 O O . LEU A 1 149 ? -2.238 -2.939 -17.707 1 95.53 149 LEU A O 1
ATOM 1114 N N . ALA A 1 150 ? -3.308 -1.125 -18.501 1 94.6 150 ALA A N 1
ATOM 1115 C CA . ALA A 1 150 ? -3.577 -0.62 -17.157 1 94.6 150 ALA A CA 1
ATOM 1116 C C . ALA A 1 150 ? -4.436 -1.601 -16.364 1 94.6 150 ALA A C 1
ATOM 1118 O O . ALA A 1 150 ? -5.424 -2.128 -16.881 1 94.6 150 ALA A O 1
ATOM 1119 N N . PRO A 1 151 ? -4.067 -1.864 -15.116 1 96.53 151 PRO A N 1
ATOM 1120 C CA . PRO A 1 151 ? -4.935 -2.71 -14.292 1 96.53 151 PRO A CA 1
ATOM 1121 C C . PRO A 1 151 ? -6.343 -2.14 -14.141 1 96.53 151 PRO A C 1
ATOM 1123 O O . PRO A 1 151 ? -6.515 -0.92 -14.076 1 96.53 151 PRO A O 1
ATOM 1126 N N . ALA A 1 152 ? -7.298 -2.938 -14.124 1 97.32 152 ALA A N 1
ATOM 1127 C CA . ALA A 1 152 ? -8.701 -2.632 -13.858 1 97.32 152 ALA A CA 1
ATOM 1128 C C . ALA A 1 152 ? -9.338 -3.701 -12.974 1 97.32 152 ALA A C 1
ATOM 1130 O O . ALA A 1 152 ? -10.041 -4.585 -13.469 1 97.32 152 ALA A O 1
ATOM 1131 N N . PRO A 1 153 ? -9.097 -3.563 -11.64 1 96.56 153 PRO A N 1
ATOM 1132 C CA . PRO A 1 153 ? -9.518 -4.638 -10.738 1 96.56 153 PRO A CA 1
ATOM 1133 C C . PRO A 1 153 ? -11.036 -4.732 -10.601 1 96.56 153 PRO A C 1
ATOM 1135 O O . PRO A 1 153 ? -11.738 -3.731 -10.764 1 96.56 153 PRO A O 1
ATOM 1138 N N . GLY A 1 154 ? -11.513 -5.949 -10.255 1 93.37 154 GLY A N 1
ATOM 1139 C CA . GLY A 1 154 ? -12.913 -6.141 -9.912 1 93.37 154 GLY A CA 1
ATOM 1140 C C . GLY A 1 154 ? -13.654 -7.022 -10.9 1 93.37 154 GLY A C 1
ATOM 1141 O O . GLY A 1 154 ? -14.291 -6.522 -11.829 1 93.37 154 GLY A O 1
ATOM 1142 N N . THR A 1 155 ? -13.58 -8.289 -10.735 1 95.05 155 THR A N 1
ATOM 1143 C CA . THR A 1 155 ? -14.417 -9.212 -11.494 1 95.05 155 THR A CA 1
ATOM 1144 C C . THR A 1 155 ? -15.813 -9.303 -10.884 1 95.05 155 THR A C 1
ATOM 1146 O O . THR A 1 155 ? -15.958 -9.381 -9.663 1 95.05 155 THR A O 1
ATOM 1149 N N . ARG A 1 156 ? -16.799 -9.256 -11.724 1 95.42 156 ARG A N 1
ATOM 1150 C CA . ARG A 1 156 ? -18.182 -9.387 -11.277 1 95.42 156 ARG A CA 1
ATOM 1151 C C . ARG A 1 156 ? -18.821 -10.652 -11.839 1 95.42 156 ARG A C 1
ATOM 1153 O O . ARG A 1 156 ? -18.624 -10.986 -13.01 1 95.42 156 ARG A O 1
ATOM 1160 N N . TRP A 1 157 ? -19.495 -11.374 -10.975 1 93.2 157 TRP A N 1
ATOM 1161 C CA . TRP A 1 157 ? -20.262 -12.531 -11.424 1 93.2 157 TRP A CA 1
ATOM 1162 C C . TRP A 1 157 ? -21.263 -12.967 -10.359 1 93.2 157 TRP A C 1
ATOM 1164 O O . TRP A 1 157 ? -21.228 -12.477 -9.227 1 93.2 157 TRP A O 1
ATOM 1174 N N . HIS A 1 158 ? -22.208 -13.79 -10.764 1 91.04 158 HIS A N 1
ATOM 1175 C CA . HIS A 1 158 ? -23.115 -14.435 -9.82 1 91.04 158 HIS A CA 1
ATOM 1176 C C . HIS A 1 158 ? -22.605 -15.816 -9.422 1 91.04 158 HIS A C 1
ATOM 1178 O O . HIS A 1 158 ? -22.352 -16.661 -10.284 1 91.04 158 HIS A O 1
ATOM 1184 N N . ASN A 1 159 ? -22.382 -16.081 -8.162 1 85.9 159 ASN A N 1
ATOM 1185 C CA . ASN A 1 159 ? -21.758 -17.325 -7.723 1 85.9 159 ASN A CA 1
ATOM 1186 C C . ASN A 1 159 ? -22.797 -18.416 -7.479 1 85.9 159 ASN A C 1
ATOM 1188 O O . ASN A 1 159 ? -22.504 -19.424 -6.833 1 85.9 159 ASN A O 1
ATOM 1192 N N . GLY A 1 160 ? -23.974 -18.204 -7.986 1 80.71 160 GLY A N 1
ATOM 1193 C CA . GLY A 1 160 ? -25.085 -19.12 -7.787 1 80.71 160 GLY A CA 1
ATOM 1194 C C . GLY A 1 160 ? -25.995 -18.715 -6.643 1 80.71 160 GLY A C 1
ATOM 1195 O O . GLY A 1 160 ? -27.153 -19.135 -6.585 1 80.71 160 GLY A O 1
ATOM 1196 N N . ILE A 1 161 ? -25.5 -17.895 -5.703 1 84.77 161 ILE A N 1
ATOM 1197 C CA . ILE A 1 161 ? -26.253 -17.475 -4.526 1 84.77 161 ILE A CA 1
ATOM 1198 C C . ILE A 1 161 ? -26.442 -15.96 -4.549 1 84.77 161 ILE A C 1
ATOM 1200 O O . ILE A 1 161 ? -27.552 -15.464 -4.341 1 84.77 161 ILE A O 1
ATOM 1204 N N . GLU A 1 162 ? -25.41 -15.27 -4.897 1 89.38 162 GLU A N 1
ATOM 1205 C CA . GLU A 1 162 ? -25.415 -13.81 -4.885 1 89.38 162 GLU A CA 1
ATOM 1206 C C . GLU A 1 162 ? -24.443 -13.246 -5.918 1 89.38 162 GLU A C 1
ATOM 1208 O O . GLU A 1 162 ? -23.644 -13.987 -6.495 1 89.38 162 GLU A O 1
ATOM 1213 N N . GLU A 1 163 ? -24.554 -11.915 -6.091 1 91.31 163 GLU A N 1
ATOM 1214 C CA . GLU A 1 163 ? -23.572 -11.204 -6.903 1 91.31 163 GLU A CA 1
ATOM 1215 C C . GLU A 1 163 ? -22.264 -11.007 -6.141 1 91.31 163 GLU A C 1
ATOM 1217 O O . GLU A 1 163 ? -22.276 -10.649 -4.961 1 91.31 163 GLU A O 1
ATOM 1222 N N . VAL A 1 164 ? -21.231 -11.364 -6.823 1 91.95 164 VAL A N 1
ATOM 1223 C CA . VAL A 1 164 ? -19.903 -11.192 -6.244 1 91.95 164 VAL A CA 1
ATOM 1224 C C . VAL A 1 164 ? -19.132 -10.132 -7.027 1 91.95 164 VAL A C 1
ATOM 1226 O O . VAL A 1 164 ? -19.196 -10.091 -8.258 1 91.95 164 VAL A O 1
ATOM 1229 N N . TYR A 1 165 ? -18.522 -9.229 -6.293 1 94.3 165 TYR A N 1
ATOM 1230 C CA . TYR A 1 165 ? -17.641 -8.207 -6.847 1 94.3 165 TYR A CA 1
ATOM 1231 C C . TYR A 1 165 ? -16.265 -8.261 -6.195 1 94.3 165 TYR A C 1
ATOM 1233 O O . TYR A 1 165 ? -16.097 -7.844 -5.047 1 94.3 165 TYR A O 1
ATOM 1241 N N . SER A 1 166 ? -15.293 -8.762 -6.894 1 94.72 166 SER A N 1
ATOM 1242 C CA . SER A 1 166 ? -13.975 -9.024 -6.327 1 94.72 166 SER A CA 1
ATOM 1243 C C . SER A 1 166 ? -13.119 -7.762 -6.309 1 94.72 166 SER A C 1
ATOM 1245 O O . SER A 1 166 ? -11.901 -7.829 -6.491 1 94.72 166 SER A O 1
ATOM 1247 N N . LEU A 1 167 ? -13.694 -6.649 -6.074 1 95.62 167 LEU A N 1
ATOM 1248 C CA . LEU A 1 167 ? -12.99 -5.373 -6.155 1 95.62 167 LEU A CA 1
ATOM 1249 C C . LEU A 1 167 ? -11.887 -5.293 -5.104 1 95.62 167 LEU A C 1
ATOM 1251 O O . LEU A 1 167 ? -10.754 -4.919 -5.415 1 95.62 167 LEU A O 1
ATOM 1255 N N . ALA A 1 168 ? -12.168 -5.659 -3.829 1 96.21 168 ALA A N 1
ATOM 1256 C CA . ALA A 1 168 ? -11.183 -5.568 -2.754 1 96.21 168 ALA A CA 1
ATOM 1257 C C . ALA A 1 168 ? -9.983 -6.47 -3.031 1 96.21 168 ALA A C 1
ATOM 1259 O O . ALA A 1 168 ? -8.835 -6.027 -2.951 1 96.21 168 ALA A O 1
ATOM 1260 N N . TYR A 1 169 ? -10.272 -7.687 -3.42 1 95.34 169 TYR A N 1
ATOM 1261 C CA . TYR A 1 169 ? -9.231 -8.664 -3.72 1 95.34 169 TYR A CA 1
ATOM 1262 C C . TYR A 1 169 ? -8.393 -8.218 -4.912 1 95.34 169 TYR A C 1
ATOM 1264 O O . TYR A 1 169 ? -7.166 -8.13 -4.818 1 95.34 169 TYR A O 1
ATOM 1272 N N . GLY A 1 170 ? -9.057 -7.857 -5.995 1 96.86 170 GLY A N 1
ATOM 1273 C CA . GLY A 1 170 ? -8.354 -7.418 -7.19 1 96.86 170 GLY A CA 1
ATOM 1274 C C . GLY A 1 170 ? -7.519 -6.172 -6.967 1 96.86 170 GLY A C 1
ATOM 1275 O O . GLY A 1 170 ? -6.398 -6.07 -7.471 1 96.86 170 GLY A O 1
ATOM 1276 N N . THR A 1 171 ? -8.053 -5.256 -6.22 1 96.7 171 THR A N 1
ATOM 1277 C CA . THR A 1 171 ? -7.337 -4.021 -5.921 1 96.7 171 THR A CA 1
ATOM 1278 C C . THR A 1 171 ? -6.077 -4.308 -5.109 1 96.7 171 THR A C 1
ATOM 1280 O O . THR A 1 171 ? -5.005 -3.779 -5.408 1 96.7 171 THR A O 1
ATOM 1283 N N . SER A 1 172 ? -6.179 -5.172 -4.107 1 96.7 172 SER A N 1
ATOM 1284 C CA . SER A 1 172 ? -5.023 -5.489 -3.274 1 96.7 172 SER A CA 1
ATOM 1285 C C . SER A 1 172 ? -3.913 -6.137 -4.094 1 96.7 172 SER A C 1
ATOM 1287 O O . SER A 1 172 ? -2.73 -5.897 -3.845 1 96.7 172 SER A O 1
ATOM 1289 N N . LYS A 1 173 ? -4.293 -6.945 -5.027 1 97.68 173 LYS A N 1
ATOM 1290 C CA . LYS A 1 173 ? -3.302 -7.583 -5.889 1 97.68 173 LYS A CA 1
ATOM 1291 C C . LYS A 1 173 ? -2.66 -6.569 -6.831 1 97.68 173 LYS A C 1
ATOM 1293 O O . LYS A 1 173 ? -1.441 -6.573 -7.017 1 97.68 173 LYS A O 1
ATOM 1298 N N . ALA A 1 174 ? -3.445 -5.736 -7.418 1 97.52 174 ALA A N 1
ATOM 1299 C CA . ALA A 1 174 ? -2.905 -4.682 -8.273 1 97.52 174 ALA A CA 1
ATOM 1300 C C . ALA A 1 174 ? -1.976 -3.761 -7.488 1 97.52 174 ALA A C 1
ATOM 1302 O O . ALA A 1 174 ? -0.92 -3.363 -7.986 1 97.52 174 ALA A O 1
ATOM 1303 N N . MET A 1 175 ? -2.381 -3.429 -6.306 1 97.46 175 MET A N 1
ATOM 1304 C CA . MET A 1 175 ? -1.528 -2.62 -5.44 1 97.46 175 MET A CA 1
ATOM 1305 C C . MET A 1 175 ? -0.233 -3.356 -5.11 1 97.46 175 MET A C 1
ATOM 1307 O O . MET A 1 175 ? 0.83 -2.74 -5.022 1 97.46 175 MET A O 1
ATOM 1311 N N . GLY A 1 176 ? -0.333 -4.643 -4.923 1 98.22 176 GLY A N 1
ATOM 1312 C CA . GLY A 1 176 ? 0.858 -5.449 -4.706 1 98.22 176 GLY A CA 1
ATOM 1313 C C . GLY A 1 176 ? 1.838 -5.391 -5.862 1 98.22 176 GLY A C 1
ATOM 1314 O O . GLY A 1 176 ? 3.051 -5.337 -5.652 1 98.22 176 GLY A O 1
ATOM 1315 N N . GLU A 1 177 ? 1.354 -5.387 -7.071 1 98.42 177 GLU A N 1
ATOM 1316 C CA . GLU A 1 177 ? 2.211 -5.234 -8.243 1 98.42 177 GLU A CA 1
ATOM 1317 C C . GLU A 1 177 ? 2.977 -3.915 -8.199 1 98.42 177 GLU A C 1
ATOM 1319 O O . GLU A 1 177 ? 4.182 -3.882 -8.456 1 98.42 177 GLU A O 1
ATOM 1324 N N . ARG A 1 178 ? 2.258 -2.926 -7.894 1 97.55 178 ARG A N 1
ATOM 1325 C CA . ARG A 1 178 ? 2.874 -1.604 -7.831 1 97.55 178 ARG A CA 1
ATOM 1326 C C . ARG A 1 178 ? 3.922 -1.54 -6.725 1 97.55 178 ARG A C 1
ATOM 1328 O O . ARG A 1 178 ? 4.982 -0.936 -6.901 1 97.55 178 ARG A O 1
ATOM 1335 N N . LEU A 1 179 ? 3.584 -2.088 -5.606 1 98.21 179 LEU A N 1
ATOM 1336 C CA . LEU A 1 179 ? 4.526 -2.155 -4.494 1 98.21 179 LEU A CA 1
ATOM 1337 C C . LEU A 1 179 ? 5.808 -2.868 -4.909 1 98.21 179 LEU A C 1
ATOM 1339 O O . LEU A 1 179 ? 6.909 -2.39 -4.625 1 98.21 179 LEU A O 1
ATOM 1343 N N . CYS A 1 180 ? 5.669 -3.959 -5.574 1 98.61 180 CYS A N 1
ATOM 1344 C CA . CYS A 1 180 ? 6.808 -4.725 -6.068 1 98.61 180 CYS A CA 1
ATOM 1345 C C . CYS A 1 180 ? 7.677 -3.878 -6.989 1 98.61 180 CYS A C 1
ATOM 1347 O O . CYS A 1 180 ? 8.903 -3.874 -6.863 1 98.61 180 CYS A O 1
ATOM 1349 N N . LYS A 1 181 ? 7.058 -3.204 -7.873 1 97.45 181 LYS A N 1
ATOM 1350 C CA . LYS A 1 181 ? 7.775 -2.33 -8.797 1 97.45 181 LYS A CA 1
ATOM 1351 C C . LYS A 1 181 ? 8.564 -1.263 -8.044 1 97.45 181 LYS A C 1
ATOM 1353 O O . LYS A 1 181 ? 9.743 -1.041 -8.326 1 97.45 181 LYS A O 1
ATOM 1358 N N . ALA A 1 182 ? 7.946 -0.676 -7.093 1 97.4 182 ALA A N 1
ATOM 1359 C CA . ALA A 1 182 ? 8.572 0.41 -6.344 1 97.4 182 ALA A CA 1
ATOM 1360 C C . ALA A 1 182 ? 9.769 -0.095 -5.543 1 97.4 182 ALA A C 1
ATOM 1362 O O . ALA A 1 182 ? 10.849 0.497 -5.589 1 97.4 182 ALA A O 1
ATOM 1363 N N . VAL A 1 183 ? 9.578 -1.173 -4.824 1 98.04 183 VAL A N 1
ATOM 1364 C CA . VAL A 1 183 ? 10.624 -1.705 -3.957 1 98.04 183 VAL A CA 1
ATOM 1365 C C . VAL A 1 183 ? 11.798 -2.193 -4.802 1 98.04 183 VAL A C 1
ATOM 1367 O O . VAL A 1 183 ? 12.959 -1.96 -4.457 1 98.04 183 VAL A O 1
ATOM 1370 N N . ALA A 1 184 ? 11.489 -2.806 -5.915 1 98.26 184 ALA A N 1
ATOM 1371 C CA . ALA A 1 184 ? 12.554 -3.243 -6.814 1 98.26 184 ALA A CA 1
ATOM 1372 C C . ALA A 1 184 ? 13.354 -2.053 -7.335 1 98.26 184 ALA A C 1
ATOM 1374 O O . ALA A 1 184 ? 14.587 -2.09 -7.362 1 98.26 184 ALA A O 1
ATOM 1375 N N . ALA A 1 185 ? 12.674 -1.037 -7.672 1 96.97 185 ALA A N 1
ATOM 1376 C CA . ALA A 1 185 ? 13.328 0.161 -8.192 1 96.97 185 ALA A CA 1
ATOM 1377 C C . ALA A 1 185 ? 14.218 0.804 -7.131 1 96.97 185 ALA A C 1
ATOM 1379 O O . ALA A 1 185 ? 15.358 1.179 -7.413 1 96.97 185 ALA A O 1
ATOM 1380 N N . VAL A 1 186 ? 13.756 0.87 -5.915 1 97.5 186 VAL A N 1
ATOM 1381 C CA . VAL A 1 186 ? 14.461 1.538 -4.826 1 97.5 186 VAL A CA 1
ATOM 1382 C C . VAL A 1 186 ? 15.652 0.69 -4.386 1 97.5 186 VAL A C 1
ATOM 1384 O O . VAL A 1 186 ? 16.641 1.218 -3.871 1 97.5 186 VAL A O 1
ATOM 1387 N N . SER A 1 187 ? 15.582 -0.596 -4.662 1 96.64 187 SER A N 1
ATOM 1388 C CA . SER A 1 187 ? 16.621 -1.518 -4.217 1 96.64 187 SER A CA 1
ATOM 1389 C C . SER A 1 187 ? 17.907 -1.329 -5.015 1 96.64 187 SER A C 1
ATOM 1391 O O . SER A 1 187 ? 18.958 -1.853 -4.641 1 96.64 187 SER A O 1
ATOM 1393 N N . GLY A 1 188 ? 17.881 -0.617 -6.14 1 92.52 188 GLY A N 1
ATOM 1394 C CA . GLY A 1 188 ? 19.067 -0.316 -6.926 1 92.52 188 GLY A CA 1
ATOM 1395 C C . GLY A 1 188 ? 19.668 -1.539 -7.592 1 92.52 188 GLY A C 1
ATOM 1396 O O . GLY A 1 188 ? 20.891 -1.683 -7.65 1 92.52 188 GLY A O 1
ATOM 1397 N N . GLY A 1 189 ? 18.824 -2.504 -7.924 1 92.34 189 GLY A N 1
ATOM 1398 C CA . GLY A 1 189 ? 19.293 -3.67 -8.656 1 92.34 189 GLY A CA 1
ATOM 1399 C C . GLY A 1 189 ? 19.533 -4.875 -7.767 1 92.34 189 GLY A C 1
ATOM 1400 O O . GLY A 1 189 ? 19.856 -5.96 -8.256 1 92.34 189 GLY A O 1
ATOM 1401 N N . ARG A 1 190 ? 19.299 -4.737 -6.502 1 94.35 190 ARG A N 1
ATOM 1402 C CA . ARG A 1 190 ? 19.568 -5.824 -5.566 1 94.35 190 ARG A CA 1
ATOM 1403 C C . ARG A 1 190 ? 18.454 -6.865 -5.602 1 94.35 190 ARG A C 1
ATOM 1405 O O . ARG A 1 190 ? 18.682 -8.036 -5.289 1 94.35 190 ARG A O 1
ATOM 1412 N N . LEU A 1 191 ? 17.297 -6.39 -6.016 1 97.73 191 LEU A N 1
ATOM 1413 C CA . LEU A 1 191 ? 16.128 -7.263 -6.014 1 97.73 191 LEU A CA 1
ATOM 1414 C C . LEU A 1 191 ? 15.41 -7.211 -7.359 1 97.73 191 LEU A C 1
ATOM 1416 O O . LEU A 1 191 ? 15.097 -6.129 -7.859 1 97.73 191 LEU A O 1
ATOM 1420 N N . SER A 1 192 ? 15.253 -8.349 -7.973 1 98.41 192 SER A N 1
ATOM 1421 C CA . SER A 1 192 ? 14.38 -8.469 -9.136 1 98.41 192 SER A CA 1
ATOM 1422 C C . SER A 1 192 ? 13.057 -9.131 -8.768 1 98.41 192 SER A C 1
ATOM 1424 O O . SER A 1 192 ? 13.022 -10.04 -7.936 1 98.41 192 SER A O 1
ATOM 1426 N N . VAL A 1 193 ? 11.951 -8.668 -9.377 1 98.83 193 VAL A N 1
ATOM 1427 C CA . VAL A 1 193 ? 10.64 -9.158 -8.964 1 98.83 193 VAL A CA 1
ATOM 1428 C C . VAL A 1 193 ? 9.849 -9.614 -10.188 1 98.83 193 VAL A C 1
ATOM 1430 O O . VAL A 1 193 ? 9.865 -8.951 -11.227 1 98.83 193 VAL A O 1
ATOM 1433 N N . VAL A 1 194 ? 9.19 -10.739 -10.111 1 98.87 194 VAL A N 1
ATOM 1434 C CA . VAL A 1 194 ? 8.184 -11.184 -11.069 1 98.87 194 VAL A CA 1
ATOM 1435 C C . VAL A 1 194 ? 6.82 -11.265 -10.386 1 98.87 194 VAL A C 1
ATOM 1437 O O . VAL A 1 194 ? 6.641 -12.027 -9.433 1 98.87 194 VAL A O 1
ATOM 1440 N N . ALA A 1 195 ? 5.903 -10.46 -10.792 1 98.87 195 ALA A N 1
ATOM 1441 C CA . ALA A 1 195 ? 4.511 -10.59 -10.368 1 98.87 195 ALA A CA 1
ATOM 1442 C C . ALA A 1 195 ? 3.716 -11.446 -11.349 1 98.87 195 ALA A C 1
ATOM 1444 O O . ALA A 1 195 ? 3.635 -11.127 -12.537 1 98.87 195 ALA A O 1
ATOM 1445 N N . LEU A 1 196 ? 3.151 -12.49 -10.871 1 98.84 196 LEU A N 1
ATOM 1446 C CA . LEU A 1 196 ? 2.402 -13.419 -11.709 1 98.84 196 LEU A CA 1
ATOM 1447 C C . LEU A 1 196 ? 0.901 -13.198 -11.558 1 98.84 196 LEU A C 1
ATOM 1449 O O . LEU A 1 196 ? 0.349 -13.379 -10.47 1 98.84 196 LEU A O 1
ATOM 1453 N N . ARG A 1 197 ? 0.25 -12.775 -12.608 1 98.39 197 ARG A N 1
ATOM 1454 C CA . ARG A 1 197 ? -1.209 -12.75 -12.611 1 98.39 197 ARG A CA 1
ATOM 1455 C C . ARG A 1 197 ? -1.78 -14.146 -12.839 1 98.39 197 ARG A C 1
ATOM 1457 O O . ARG A 1 197 ? -2.128 -14.504 -13.966 1 98.39 197 ARG A O 1
ATOM 1464 N N . ILE A 1 198 ? -1.902 -14.828 -11.774 1 97.66 198 ILE A N 1
ATOM 1465 C CA . ILE A 1 198 ? -2.243 -16.247 -11.788 1 97.66 198 ILE A CA 1
ATOM 1466 C C . ILE A 1 198 ? -3.72 -16.419 -12.136 1 97.66 198 ILE A C 1
ATOM 1468 O O . ILE A 1 198 ? -4.585 -15.775 -11.537 1 97.66 198 ILE A O 1
ATOM 1472 N N . GLY A 1 199 ? -3.938 -17.258 -13.092 1 96.68 199 GLY A N 1
ATOM 1473 C CA . GLY A 1 199 ? -5.299 -17.663 -13.407 1 96.68 199 GLY A CA 1
ATOM 1474 C C . GLY A 1 199 ? -5.862 -18.674 -12.426 1 96.68 199 GLY A C 1
ATOM 1475 O O . GLY A 1 199 ? -5.477 -18.692 -11.256 1 96.68 199 GLY A O 1
ATOM 1476 N N . TRP A 1 200 ? -6.773 -19.457 -12.851 1 96.07 200 TRP A N 1
ATOM 1477 C CA . TRP A 1 200 ? -7.441 -20.385 -11.944 1 96.07 200 TRP A CA 1
ATOM 1478 C C . TRP A 1 200 ? -6.753 -21.746 -11.954 1 96.07 200 TRP A C 1
ATOM 1480 O O . TRP A 1 200 ? -6.824 -22.478 -12.945 1 96.07 200 TRP A O 1
ATOM 1490 N N . ALA A 1 201 ? -6.047 -22.014 -10.923 1 96.36 201 ALA A N 1
ATOM 1491 C CA . ALA A 1 201 ? -5.516 -23.347 -10.652 1 96.36 201 ALA A CA 1
ATOM 1492 C C . ALA A 1 201 ? -6.363 -24.074 -9.612 1 96.36 201 ALA A C 1
ATOM 1494 O O . ALA A 1 201 ? -6.271 -23.786 -8.416 1 96.36 201 ALA A O 1
ATOM 1495 N N . LEU A 1 202 ? -7.146 -25.023 -10.003 1 94.15 202 LEU A N 1
ATOM 1496 C CA . LEU A 1 202 ? -8.025 -25.752 -9.096 1 94.15 202 LEU A CA 1
ATOM 1497 C C . LEU A 1 202 ? -7.22 -26.655 -8.167 1 94.15 202 LEU A C 1
ATOM 1499 O O . LEU A 1 202 ? -6.081 -27.012 -8.475 1 94.15 202 LEU A O 1
ATOM 1503 N N . PRO A 1 203 ? -7.779 -26.948 -7.043 1 92.4 203 PRO A N 1
ATOM 1504 C CA . PRO A 1 203 ? -7.077 -27.859 -6.136 1 92.4 203 PRO A CA 1
ATOM 1505 C C . PRO A 1 203 ? -6.878 -29.25 -6.734 1 92.4 203 PRO A C 1
ATOM 1507 O O . PRO A 1 203 ? -7.473 -29.573 -7.765 1 92.4 203 PRO A O 1
ATOM 1510 N N . ASP A 1 204 ? -6.008 -29.937 -6.164 1 90.67 204 ASP A N 1
ATOM 1511 C CA . ASP A 1 204 ? -5.771 -31.351 -6.438 1 90.67 204 ASP A CA 1
ATOM 1512 C C . ASP A 1 204 ? -5.441 -31.577 -7.912 1 90.67 204 ASP A C 1
ATOM 1514 O O . ASP A 1 204 ? -4.543 -30.932 -8.458 1 90.67 204 ASP A O 1
ATOM 1518 N N . ASP A 1 205 ? -6.301 -32.336 -8.644 1 92.79 205 ASP A N 1
ATOM 1519 C CA . ASP A 1 205 ? -5.964 -32.731 -10.008 1 92.79 205 ASP A CA 1
ATOM 1520 C C . ASP A 1 205 ? -6.145 -31.566 -10.979 1 92.79 205 ASP A C 1
ATOM 1522 O O . ASP A 1 205 ? -5.692 -31.629 -12.124 1 92.79 205 ASP A O 1
ATOM 1526 N N . ASN A 1 206 ? -6.768 -30.468 -10.499 1 96.08 206 ASN A N 1
ATOM 1527 C CA . ASN A 1 206 ? -6.956 -29.282 -11.328 1 96.08 206 ASN A CA 1
ATOM 1528 C C . ASN A 1 206 ? -7.674 -29.618 -12.632 1 96.08 206 ASN A C 1
ATOM 1530 O O . ASN A 1 206 ? -7.22 -29.238 -13.712 1 96.08 206 ASN A O 1
ATOM 1534 N N . ASP A 1 207 ? -8.796 -30.386 -12.461 1 93.84 207 ASP A N 1
ATOM 1535 C CA . ASP A 1 207 ? -9.578 -30.822 -13.614 1 93.84 207 ASP A CA 1
ATOM 1536 C C . ASP A 1 207 ? -10.382 -29.664 -14.201 1 93.84 207 ASP A C 1
ATOM 1538 O O . ASP A 1 207 ? -11.279 -29.129 -13.546 1 93.84 207 ASP A O 1
ATOM 1542 N N . PRO A 1 208 ? -10.115 -29.279 -15.43 1 93.36 208 PRO A N 1
ATOM 1543 C CA . PRO A 1 208 ? -10.819 -28.132 -16.008 1 93.36 208 PRO A CA 1
ATOM 1544 C C . PRO A 1 208 ? -12.316 -28.382 -16.177 1 93.36 208 PRO A C 1
ATOM 1546 O O . PRO A 1 208 ? -13.088 -27.435 -16.346 1 93.36 208 PRO A O 1
ATOM 1549 N N . ASN A 1 209 ? -12.781 -29.64 -16.143 1 91.86 209 ASN A N 1
ATOM 1550 C CA . ASN A 1 209 ? -14.201 -29.962 -16.233 1 91.86 209 ASN A CA 1
ATOM 1551 C C . ASN A 1 209 ? -14.959 -29.507 -14.99 1 91.86 209 ASN A C 1
ATOM 1553 O O . ASN A 1 209 ? -16.19 -29.456 -14.992 1 91.86 209 ASN A O 1
ATOM 1557 N N . ASP A 1 210 ? -14.231 -29.125 -13.947 1 90.89 210 ASP A N 1
ATOM 1558 C CA . ASP A 1 210 ? -14.849 -28.685 -12.7 1 90.89 210 ASP 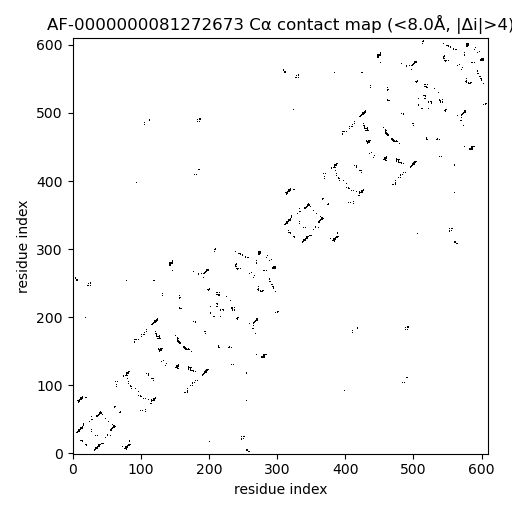A CA 1
ATOM 1559 C C . ASP A 1 210 ? -15.09 -27.178 -12.709 1 90.89 210 ASP A C 1
ATOM 1561 O O . ASP A 1 210 ? -15.71 -26.638 -11.79 1 90.89 210 ASP A O 1
ATOM 1565 N N . ILE A 1 211 ? -14.632 -26.464 -13.708 1 92.21 211 ILE A N 1
ATOM 1566 C CA . ILE A 1 211 ? -14.81 -25.018 -13.781 1 92.21 211 ILE A CA 1
ATOM 1567 C C . ILE A 1 211 ? -16.245 -24.696 -14.191 1 92.21 211 ILE A C 1
ATOM 1569 O O . ILE A 1 211 ? -16.764 -25.262 -15.156 1 92.21 211 ILE A O 1
ATOM 1573 N N . ASN A 1 212 ? -16.848 -23.854 -13.43 1 89.02 212 ASN A N 1
ATOM 1574 C CA . ASN A 1 212 ? -18.226 -23.433 -13.656 1 89.02 212 ASN A CA 1
ATOM 1575 C C . ASN A 1 212 ? -18.365 -21.914 -13.598 1 89.02 212 ASN A C 1
ATOM 1577 O O . ASN A 1 212 ? -17.376 -21.203 -13.413 1 89.02 212 ASN A O 1
ATOM 1581 N N . HIS A 1 213 ? -19.558 -21.448 -13.855 1 87.17 213 HIS A N 1
ATOM 1582 C CA . HIS A 1 213 ? -19.775 -20.007 -13.919 1 87.17 213 HIS A CA 1
ATOM 1583 C C . HIS A 1 213 ? -19.852 -19.399 -12.523 1 87.17 213 HIS A C 1
ATOM 1585 O O . HIS A 1 213 ? -19.829 -18.175 -12.372 1 87.17 213 HIS A O 1
ATOM 1591 N N . SER A 1 214 ? -19.893 -20.214 -11.45 1 81.39 214 SER A N 1
ATOM 1592 C CA . SER A 1 214 ? -20.011 -19.711 -10.085 1 81.39 214 SER A CA 1
ATOM 1593 C C . SER A 1 214 ? -18.666 -19.225 -9.556 1 81.39 214 SER A C 1
ATOM 1595 O O . SER A 1 214 ? -18.608 -18.521 -8.546 1 81.39 214 SER A O 1
ATOM 1597 N N . GLY A 1 215 ? -17.589 -19.639 -10.244 1 80.14 215 GLY A N 1
ATOM 1598 C CA . GLY A 1 215 ? -16.266 -19.196 -9.836 1 80.14 215 GLY A CA 1
ATOM 1599 C C . GLY A 1 215 ? -15.758 -19.9 -8.592 1 80.14 215 GLY A C 1
ATOM 1600 O O . GLY A 1 215 ? -14.783 -19.462 -7.978 1 80.14 215 GLY A O 1
ATOM 1601 N N . THR A 1 216 ? -16.46 -20.917 -8.156 1 79.26 216 THR A N 1
ATOM 1602 C CA . THR A 1 216 ? -16.063 -21.669 -6.971 1 79.26 216 THR A CA 1
ATOM 1603 C C . THR A 1 216 ? -15.819 -23.135 -7.317 1 79.26 216 THR A C 1
ATOM 1605 O O . THR A 1 216 ? -16.588 -23.737 -8.069 1 79.26 216 THR A O 1
ATOM 1608 N N . ALA A 1 217 ? -14.735 -23.635 -6.857 1 70.76 217 ALA A N 1
ATOM 1609 C CA . ALA A 1 217 ? -14.333 -25.002 -7.178 1 70.76 217 ALA A CA 1
ATOM 1610 C C . ALA A 1 217 ? -15.322 -26.013 -6.606 1 70.76 217 ALA A C 1
ATOM 1612 O O . ALA A 1 217 ? -15.488 -27.106 -7.153 1 70.76 217 ALA A O 1
ATOM 1613 N N . ASP A 1 218 ? -16.01 -25.687 -5.605 1 70.75 218 ASP A N 1
ATOM 1614 C CA . ASP A 1 218 ? -16.789 -26.696 -4.892 1 70.75 218 ASP A CA 1
ATOM 1615 C C . ASP A 1 218 ? -18.255 -26.659 -5.318 1 70.75 218 ASP A C 1
ATOM 1617 O O . ASP A 1 218 ? -19.091 -27.361 -4.745 1 70.75 218 ASP A O 1
ATOM 1621 N N . THR A 1 219 ? -18.532 -25.903 -6.324 1 71.71 219 THR A N 1
ATOM 1622 C CA . THR A 1 219 ? -19.91 -25.862 -6.801 1 71.71 219 THR A CA 1
ATOM 1623 C C . THR A 1 219 ? -20.089 -26.767 -8.016 1 71.71 219 THR A C 1
ATOM 1625 O O . THR A 1 219 ? -19.272 -26.744 -8.939 1 71.71 219 THR A O 1
ATOM 1628 N N . PRO A 1 220 ? -21.115 -27.472 -7.935 1 69.23 220 PRO A N 1
ATOM 1629 C CA . PRO A 1 220 ? -21.367 -28.358 -9.074 1 69.23 220 PRO A CA 1
ATOM 1630 C C . PRO A 1 220 ? -21.469 -27.603 -10.397 1 69.23 220 PRO A C 1
ATOM 1632 O O . PRO A 1 220 ? -22.015 -26.498 -10.441 1 69.23 220 PRO A O 1
ATOM 1635 N N . VAL A 1 221 ? -20.896 -28.106 -11.401 1 69.97 221 VAL A N 1
ATOM 1636 C CA . VAL A 1 221 ? -21 -27.562 -12.751 1 69.97 221 VAL A CA 1
ATOM 1637 C C . VAL A 1 221 ? -22.41 -27.787 -13.292 1 69.97 221 VAL A C 1
ATOM 1639 O O . VAL A 1 221 ? -22.867 -28.927 -13.397 1 69.97 221 VAL A O 1
ATOM 1642 N N . PRO A 1 222 ? -23.069 -26.673 -13.463 1 68.84 222 PRO A N 1
ATOM 1643 C CA . PRO A 1 222 ? -24.425 -26.89 -13.972 1 68.84 222 PRO A CA 1
ATOM 1644 C C . PRO A 1 222 ? -24.44 -27.462 -15.388 1 68.84 222 PRO A C 1
ATOM 1646 O O . PRO A 1 222 ? -23.511 -27.222 -16.164 1 68.84 222 PRO A O 1
ATOM 1649 N N . GLY A 1 223 ? -25.412 -28.32 -15.576 1 68.96 223 GLY A N 1
ATOM 1650 C CA . GLY A 1 223 ? -25.57 -28.904 -16.898 1 68.96 223 GLY A CA 1
ATOM 1651 C C . GLY A 1 223 ? -25.862 -27.875 -17.974 1 68.96 223 GLY A C 1
ATOM 1652 O O . GLY A 1 223 ? -25.707 -28.154 -19.165 1 68.96 223 GLY A O 1
ATOM 1653 N N . SER A 1 224 ? -26.331 -26.677 -17.639 1 77.35 224 SER A N 1
ATOM 1654 C CA . SER A 1 224 ? -26.627 -25.61 -18.59 1 77.35 224 SER A CA 1
ATOM 1655 C C . SER A 1 224 ? -26.263 -24.244 -18.018 1 77.35 224 SER A C 1
ATOM 1657 O O . SER A 1 224 ? -26.16 -24.082 -16.8 1 77.35 224 SER A O 1
ATOM 1659 N N . VAL A 1 225 ? -25.958 -23.353 -18.902 1 82.99 225 VAL A N 1
ATOM 1660 C CA . VAL A 1 225 ? -25.679 -21.973 -18.519 1 82.99 225 VAL A CA 1
ATOM 1661 C C . VAL A 1 225 ? -26.964 -21.15 -18.578 1 82.99 225 VAL A C 1
ATOM 1663 O O . VAL A 1 225 ? -27.577 -21.019 -19.64 1 82.99 225 VAL A O 1
ATOM 1666 N N . PRO A 1 226 ? -27.422 -20.683 -17.504 1 82.79 226 PRO A N 1
ATOM 1667 C CA . PRO A 1 226 ? -28.784 -20.163 -17.359 1 82.79 226 PRO A CA 1
ATOM 1668 C C . PRO A 1 226 ? -29.003 -18.862 -18.127 1 82.79 226 PRO A C 1
ATOM 1670 O O . PRO A 1 226 ? -30.144 -18.508 -18.436 1 82.79 226 PRO A O 1
ATOM 1673 N N . ASP A 1 227 ? -28.002 -18.028 -18.337 1 90.77 227 ASP A N 1
ATOM 1674 C CA . ASP A 1 227 ? -28.181 -16.728 -18.975 1 90.77 227 ASP A CA 1
ATOM 1675 C C . ASP A 1 227 ? -26.871 -16.23 -19.583 1 90.77 227 ASP A C 1
ATOM 1677 O O . ASP A 1 227 ? -25.853 -16.923 -19.529 1 90.77 227 ASP A O 1
ATOM 1681 N N . GLU A 1 228 ? -26.963 -15.096 -20.184 1 92.91 228 GLU A N 1
ATOM 1682 C CA . GLU A 1 228 ? -25.82 -14.54 -20.902 1 92.91 228 GLU A CA 1
ATOM 1683 C C . GLU A 1 228 ? -24.696 -14.161 -19.942 1 92.91 228 GLU A C 1
ATOM 1685 O O . GLU A 1 228 ? -23.519 -14.372 -20.243 1 92.91 228 GLU A O 1
ATOM 1690 N N . ALA A 1 229 ? -25.016 -13.594 -18.829 1 92.68 229 ALA A N 1
ATOM 1691 C CA . ALA A 1 229 ? -24.018 -13.223 -17.828 1 92.68 229 ALA A CA 1
ATOM 1692 C C . ALA A 1 229 ? -23.234 -14.444 -17.356 1 92.68 229 ALA A C 1
ATOM 1694 O O . ALA A 1 229 ? -22.013 -14.382 -17.197 1 92.68 229 ALA A O 1
ATOM 1695 N N . SER A 1 230 ? -23.922 -15.523 -17.211 1 92.52 230 SER A N 1
A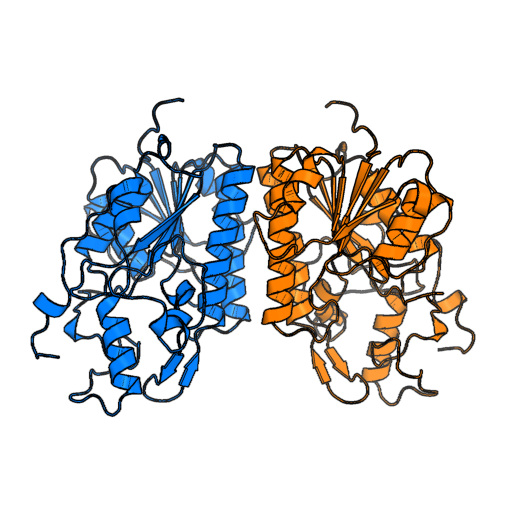TOM 1696 C CA . SER A 1 230 ? -23.286 -16.772 -16.803 1 92.52 230 SER A CA 1
ATOM 1697 C C . SER A 1 230 ? -22.39 -17.322 -17.908 1 92.52 230 SER A C 1
ATOM 1699 O O . SER A 1 230 ? -21.341 -17.906 -17.63 1 92.52 230 SER A O 1
ATOM 1701 N N . ARG A 1 231 ? -22.835 -17.162 -19.097 1 93.39 231 ARG A N 1
ATOM 1702 C CA . ARG A 1 231 ? -22.023 -17.599 -20.228 1 93.39 231 ARG A CA 1
ATOM 1703 C C . ARG A 1 231 ? -20.715 -16.817 -20.297 1 93.39 231 ARG A C 1
ATOM 1705 O O . ARG A 1 231 ? -19.649 -17.397 -20.513 1 93.39 231 ARG A O 1
ATOM 1712 N N . ILE A 1 232 ? -20.798 -15.543 -20.088 1 94.63 232 ILE A N 1
ATOM 1713 C CA . ILE A 1 232 ? -19.623 -14.678 -20.098 1 94.63 232 ILE A CA 1
ATOM 1714 C C . ILE A 1 232 ? -18.687 -15.066 -18.955 1 94.63 232 ILE A C 1
ATOM 1716 O O . ILE A 1 232 ? -17.476 -15.189 -19.151 1 94.63 232 ILE A O 1
ATOM 1720 N N . ALA A 1 233 ? -19.247 -15.331 -17.797 1 94.49 233 ALA A N 1
ATOM 1721 C CA . ALA A 1 233 ? -18.451 -15.714 -16.633 1 94.49 233 ALA A CA 1
ATOM 1722 C C . ALA A 1 233 ? -17.757 -17.053 -16.861 1 94.49 233 ALA A C 1
ATOM 1724 O O . ALA A 1 233 ? -16.572 -17.205 -16.553 1 94.49 233 ALA A O 1
ATOM 1725 N N . LEU A 1 234 ? -18.472 -17.966 -17.39 1 93.57 234 LEU A N 1
ATOM 1726 C CA . LEU A 1 234 ? -17.902 -19.285 -17.642 1 93.57 234 LEU A CA 1
ATOM 1727 C C . LEU A 1 234 ? -16.731 -19.194 -18.614 1 93.57 234 LEU A C 1
ATOM 1729 O O . LEU A 1 234 ? -15.673 -19.781 -18.375 1 93.57 234 LEU A O 1
ATOM 1733 N N . ARG A 1 235 ? -16.917 -18.5 -19.703 1 94.23 235 ARG A N 1
ATOM 1734 C CA . ARG A 1 235 ? -15.84 -18.323 -20.671 1 94.23 235 ARG A CA 1
ATOM 1735 C C . ARG A 1 235 ? -14.626 -17.664 -20.024 1 94.23 235 ARG A C 1
ATOM 1737 O O . ARG A 1 235 ? -13.49 -18.088 -20.248 1 94.23 235 ARG A O 1
ATOM 1744 N N . TRP A 1 236 ? -14.837 -16.632 -19.239 1 96.05 236 TRP A N 1
ATOM 1745 C CA . TRP A 1 236 ? -13.769 -15.913 -18.551 1 96.05 236 TRP A CA 1
ATOM 1746 C C . TRP A 1 236 ? -12.977 -16.851 -17.645 1 96.05 236 TRP A C 1
ATOM 1748 O O . TRP A 1 236 ? -11.747 -16.895 -17.711 1 96.05 236 TRP A O 1
ATOM 1758 N N . PHE A 1 237 ? -13.664 -17.652 -16.876 1 95.05 237 PHE A N 1
ATOM 1759 C CA . PHE A 1 237 ? -13.029 -18.537 -15.907 1 95.05 237 PHE A CA 1
ATOM 1760 C C . PHE A 1 237 ? -12.307 -19.68 -16.611 1 95.05 237 PHE A C 1
ATOM 1762 O O . PHE A 1 237 ? -11.187 -20.036 -16.238 1 95.05 237 PHE A O 1
ATOM 1769 N N . ARG A 1 238 ? -12.908 -20.192 -17.62 1 94.87 238 ARG A N 1
ATOM 1770 C CA . ARG A 1 238 ? -12.251 -21.251 -18.379 1 94.87 238 ARG A CA 1
ATOM 1771 C C . ARG A 1 238 ? -11.003 -20.728 -19.082 1 94.87 238 ARG A C 1
ATOM 1773 O O . ARG A 1 238 ? -9.96 -21.385 -19.079 1 94.87 238 ARG A O 1
ATOM 1780 N N . ASN A 1 239 ? -11.123 -19.548 -19.609 1 96.73 239 ASN A N 1
ATOM 1781 C CA . ASN A 1 239 ? -10.015 -18.97 -20.362 1 96.73 239 ASN A CA 1
ATOM 1782 C C . ASN A 1 239 ? -8.826 -18.656 -19.457 1 96.73 239 ASN A C 1
ATOM 1784 O O . ASN A 1 239 ? -7.701 -18.503 -19.935 1 96.73 239 ASN A O 1
ATOM 1788 N N . MET A 1 240 ? -8.991 -18.535 -18.209 1 96.7 240 MET A N 1
ATOM 1789 C CA . MET A 1 240 ? -7.86 -18.215 -17.342 1 96.7 240 MET A CA 1
ATOM 1790 C C . MET A 1 240 ? -7.354 -19.463 -16.625 1 96.7 240 MET A C 1
ATOM 1792 O O . MET A 1 240 ? -6.569 -19.366 -15.68 1 96.7 240 MET A O 1
ATOM 1796 N N . TRP A 1 241 ? -7.822 -20.673 -17.021 1 97.76 241 TRP A N 1
ATOM 1797 C CA . TRP A 1 241 ? -7.361 -21.922 -16.422 1 97.76 241 TRP A CA 1
ATOM 1798 C C . TRP A 1 241 ? -5.849 -22.067 -16.562 1 97.76 241 TRP A C 1
ATOM 1800 O O . TRP A 1 241 ? -5.287 -21.778 -17.621 1 97.76 241 TRP A O 1
ATOM 1810 N N . LEU A 1 242 ? -5.209 -22.469 -15.488 1 98.57 242 LEU A N 1
ATOM 1811 C CA . LEU A 1 242 ? -3.782 -22.765 -15.419 1 98.57 242 LEU A CA 1
ATOM 1812 C C . LEU A 1 242 ? -3.546 -24.2 -14.959 1 98.57 242 LEU A C 1
ATOM 1814 O O . LEU A 1 242 ? -3.756 -24.523 -13.788 1 98.57 242 LEU A O 1
ATOM 1818 N N . SER A 1 243 ? -3.047 -25.025 -15.846 1 98.64 243 SER A N 1
ATOM 1819 C CA . SER A 1 243 ? -2.838 -26.435 -15.537 1 98.64 243 SER A CA 1
ATOM 1820 C C . SER A 1 243 ? -1.706 -26.619 -14.532 1 98.64 243 SER A C 1
ATOM 1822 O O . SER A 1 243 ? -0.868 -25.73 -14.363 1 98.64 243 SER A O 1
ATOM 1824 N N . ASN A 1 244 ? -1.666 -27.764 -13.903 1 98.35 244 ASN A N 1
ATOM 1825 C CA . ASN A 1 244 ? -0.585 -28.058 -12.969 1 98.35 244 ASN A CA 1
ATOM 1826 C C . ASN A 1 244 ? 0.773 -28.053 -13.665 1 98.35 244 ASN A C 1
ATOM 1828 O O . ASN A 1 244 ? 1.757 -27.559 -13.111 1 98.35 244 ASN A O 1
ATOM 1832 N N . ASP A 1 245 ? 0.857 -28.579 -14.892 1 98.33 245 ASP A N 1
ATOM 1833 C CA . ASP A 1 245 ? 2.12 -28.632 -15.621 1 98.33 245 ASP A CA 1
ATOM 1834 C C . ASP A 1 245 ? 2.588 -27.232 -16.012 1 98.33 245 ASP A C 1
ATOM 1836 O O . ASP A 1 245 ? 3.768 -26.903 -15.87 1 98.33 245 ASP A O 1
ATOM 1840 N N . ASP A 1 246 ? 1.653 -26.466 -16.51 1 98.83 246 ASP A N 1
ATOM 1841 C CA . ASP A 1 246 ? 2.018 -25.102 -16.882 1 98.83 246 ASP A CA 1
ATOM 1842 C C . ASP A 1 246 ? 2.342 -24.264 -15.647 1 98.83 246 ASP A C 1
ATOM 1844 O O . ASP A 1 246 ? 3.202 -23.382 -15.697 1 98.83 246 ASP A O 1
ATOM 1848 N N . LEU A 1 247 ? 1.629 -24.499 -14.55 1 98.78 247 LEU A N 1
ATOM 1849 C CA . LEU A 1 247 ? 1.947 -23.84 -13.288 1 98.78 247 LEU A CA 1
ATOM 1850 C C . LEU A 1 247 ? 3.379 -24.147 -12.861 1 98.78 247 LEU A C 1
ATOM 1852 O O . LEU A 1 247 ? 4.123 -23.242 -12.475 1 98.78 247 LEU A O 1
ATOM 1856 N N . ARG A 1 248 ? 3.754 -25.401 -12.934 1 98.5 248 ARG A N 1
ATOM 1857 C CA . ARG A 1 248 ? 5.121 -25.808 -12.626 1 98.5 248 ARG A CA 1
ATOM 1858 C C . ARG A 1 248 ? 6.127 -25.028 -13.465 1 98.5 248 ARG A C 1
ATOM 1860 O O . ARG A 1 248 ? 7.067 -24.439 -12.928 1 98.5 248 ARG A O 1
ATOM 1867 N N . GLN A 1 249 ? 5.899 -25.024 -14.737 1 98.71 249 GLN A N 1
ATOM 1868 C CA . GLN A 1 249 ? 6.799 -24.313 -15.639 1 98.71 249 GLN A CA 1
ATOM 1869 C C . GLN A 1 249 ? 6.857 -22.826 -15.3 1 98.71 249 GLN A C 1
ATOM 1871 O O . GLN A 1 249 ? 7.93 -22.219 -15.326 1 98.71 249 GLN A O 1
ATOM 1876 N N . LEU A 1 250 ? 5.702 -22.224 -15.019 1 98.87 250 LEU A N 1
ATOM 1877 C CA . LEU A 1 250 ? 5.575 -20.797 -14.745 1 98.87 250 LEU A CA 1
ATOM 1878 C C . LEU A 1 250 ? 6.449 -20.39 -13.563 1 98.87 250 LEU A C 1
ATOM 1880 O O . LEU A 1 250 ? 7.239 -19.449 -13.664 1 98.87 250 LEU A O 1
ATOM 1884 N N . PHE A 1 251 ? 6.38 -21.091 -12.466 1 98.84 251 PHE A N 1
ATOM 1885 C CA . PHE A 1 251 ? 7.089 -20.708 -11.251 1 98.84 251 PHE A CA 1
ATOM 1886 C C . PHE A 1 251 ? 8.581 -20.99 -11.382 1 98.84 251 PHE A C 1
ATOM 1888 O O . PHE A 1 251 ? 9.409 -20.216 -10.897 1 98.84 251 PHE A O 1
ATOM 1895 N N . ILE A 1 252 ? 8.962 -22.095 -12.023 1 98.62 252 ILE A N 1
ATOM 1896 C CA . ILE A 1 252 ? 10.373 -22.38 -12.258 1 98.62 252 ILE A CA 1
ATOM 1897 C C . ILE A 1 252 ? 10.982 -21.283 -13.13 1 98.62 252 ILE A C 1
ATOM 1899 O O . ILE A 1 252 ? 12.052 -20.756 -12.817 1 98.62 252 ILE A O 1
ATOM 1903 N N . ALA A 1 253 ? 10.258 -20.908 -14.187 1 98.55 253 ALA A N 1
ATOM 1904 C CA . ALA A 1 253 ? 10.733 -19.85 -15.076 1 98.55 253 ALA A CA 1
ATOM 1905 C C . ALA A 1 253 ? 10.861 -18.524 -14.331 1 98.55 253 ALA A C 1
ATOM 1907 O O . ALA A 1 253 ? 11.853 -17.809 -14.489 1 98.55 253 ALA A O 1
ATOM 1908 N N . ALA A 1 254 ? 9.857 -18.199 -13.511 1 98.65 254 ALA A N 1
ATOM 1909 C CA . ALA A 1 254 ? 9.835 -16.932 -12.785 1 98.65 254 ALA A CA 1
ATOM 1910 C C . ALA A 1 254 ? 11.026 -16.821 -11.838 1 98.65 254 ALA A C 1
ATOM 1912 O O . ALA A 1 254 ? 11.599 -15.742 -11.674 1 98.65 254 ALA A O 1
ATOM 1913 N N . VAL A 1 255 ? 11.419 -17.912 -11.247 1 98.21 255 VAL A N 1
ATOM 1914 C CA . VAL A 1 255 ? 12.474 -17.912 -10.239 1 98.21 255 VAL A CA 1
ATOM 1915 C C . VAL A 1 255 ? 13.84 -17.884 -10.922 1 98.21 255 VAL A C 1
ATOM 1917 O O . VAL A 1 255 ? 14.786 -17.284 -10.407 1 98.21 255 VAL A O 1
ATOM 1920 N N . THR A 1 256 ? 13.979 -18.433 -12.109 1 97.64 256 THR A N 1
ATOM 1921 C CA . THR A 1 256 ? 15.304 -18.686 -12.663 1 97.64 256 THR A CA 1
ATOM 1922 C C . THR A 1 256 ? 15.621 -17.696 -13.781 1 97.64 256 THR A C 1
ATOM 1924 O O . THR A 1 256 ? 16.771 -17.585 -14.211 1 97.64 256 THR A O 1
ATOM 1927 N N . ALA A 1 257 ? 14.623 -17.018 -14.276 1 97.52 257 ALA A N 1
ATOM 1928 C CA . ALA A 1 257 ? 14.831 -16.126 -15.414 1 97.52 257 ALA A CA 1
ATOM 1929 C C . ALA A 1 257 ? 15.924 -15.103 -15.115 1 97.52 257 ALA A C 1
ATOM 1931 O O . ALA A 1 257 ? 16.048 -14.631 -13.983 1 97.52 257 ALA A O 1
ATOM 1932 N N . ASP A 1 258 ? 16.666 -14.724 -16.123 1 96.33 258 ASP A N 1
ATOM 1933 C CA . ASP A 1 258 ? 17.678 -13.676 -16.03 1 96.33 258 ASP A CA 1
ATOM 1934 C C . ASP A 1 258 ? 17.052 -12.292 -16.192 1 96.33 258 ASP A C 1
ATOM 1936 O O . ASP A 1 258 ? 16.51 -11.971 -17.251 1 96.33 258 ASP A O 1
ATOM 1940 N N . PRO A 1 259 ? 17.205 -11.468 -15.213 1 96.4 259 PRO A N 1
ATOM 1941 C CA . PRO A 1 259 ? 16.554 -10.159 -15.295 1 96.4 259 PRO A CA 1
ATOM 1942 C C . PRO A 1 259 ? 17.313 -9.177 -16.184 1 96.4 259 PRO A C 1
ATOM 1944 O O . PRO A 1 259 ? 16.857 -8.05 -16.394 1 96.4 259 PRO A O 1
ATOM 1947 N N . ALA A 1 260 ? 18.389 -9.546 -16.69 1 94.23 260 ALA A N 1
ATOM 1948 C CA . ALA A 1 260 ? 19.263 -8.65 -17.443 1 94.23 260 ALA A CA 1
ATOM 1949 C C . ALA A 1 260 ? 18.53 -8.043 -18.635 1 94.23 260 ALA A C 1
ATOM 1951 O O . ALA A 1 260 ? 18.831 -6.921 -19.052 1 94.23 260 ALA A O 1
ATOM 1952 N N . ARG A 1 261 ? 17.545 -8.761 -19.141 1 92.29 261 ARG A N 1
ATOM 1953 C CA . ARG A 1 261 ? 16.881 -8.279 -20.348 1 92.29 261 ARG A CA 1
ATOM 1954 C C . ARG A 1 261 ? 15.527 -7.661 -20.018 1 92.29 261 ARG A C 1
ATOM 1956 O O . ARG A 1 261 ? 14.764 -7.307 -20.919 1 92.29 261 ARG A O 1
ATOM 1963 N N . TRP A 1 262 ? 15.184 -7.566 -18.814 1 97.22 262 TRP A N 1
ATOM 1964 C CA . TRP A 1 262 ? 13.906 -6.976 -18.429 1 97.22 262 TRP A CA 1
ATOM 1965 C C . TRP A 1 262 ? 13.921 -5.465 -18.631 1 97.22 262 TRP A C 1
ATOM 1967 O O . TRP A 1 262 ? 14.959 -4.82 -18.465 1 97.22 262 TRP A O 1
ATOM 1977 N N . PRO A 1 263 ? 12.831 -4.901 -19.006 1 95.74 263 PRO A N 1
ATOM 1978 C CA . PRO A 1 263 ? 12.769 -3.447 -19.168 1 95.74 263 PRO A CA 1
ATOM 1979 C C . PRO A 1 263 ? 12.829 -2.701 -17.837 1 95.74 263 PRO A C 1
ATOM 1981 O O . PRO A 1 263 ? 13.069 -1.491 -17.812 1 95.74 263 PRO A O 1
ATOM 1984 N N . ALA A 1 264 ? 12.574 -3.34 -16.759 1 95.47 264 ALA A N 1
ATOM 1985 C CA . ALA A 1 264 ? 12.596 -2.846 -15.385 1 95.47 264 ALA A CA 1
ATOM 1986 C C . ALA A 1 264 ? 12.912 -3.97 -14.403 1 95.47 264 ALA A C 1
ATOM 1988 O O . ALA A 1 264 ? 12.808 -5.15 -14.747 1 95.47 264 ALA A O 1
ATOM 1989 N N . PRO A 1 265 ? 13.3 -3.594 -13.209 1 97.36 265 PRO A N 1
ATOM 1990 C CA . PRO A 1 265 ? 13.685 -4.641 -12.259 1 97.36 265 PRO A CA 1
ATOM 1991 C C . PRO A 1 265 ? 12.502 -5.496 -11.811 1 97.36 265 PRO A C 1
ATOM 1993 O O . PRO A 1 265 ? 12.693 -6.55 -11.2 1 97.36 265 PRO A O 1
ATOM 1996 N N . ALA A 1 266 ? 11.296 -5.017 -12.028 1 98.22 266 ALA A N 1
ATOM 1997 C CA . ALA A 1 266 ? 10.074 -5.773 -11.768 1 98.22 266 ALA A CA 1
ATOM 1998 C C . ALA A 1 266 ? 9.221 -5.887 -13.028 1 98.22 266 ALA A C 1
ATOM 2000 O O . ALA A 1 266 ? 9.059 -4.912 -13.766 1 98.22 266 ALA A O 1
ATOM 2001 N N . ILE A 1 267 ? 8.734 -7.078 -13.238 1 98.58 267 ILE A N 1
ATOM 2002 C CA . ILE A 1 267 ? 7.884 -7.295 -14.404 1 98.58 267 ILE A CA 1
ATOM 2003 C C . ILE A 1 267 ? 6.607 -8.019 -13.983 1 98.58 267 ILE A C 1
ATOM 2005 O O . ILE A 1 267 ? 6.543 -8.596 -12.895 1 98.58 267 ILE A O 1
ATOM 2009 N N . VAL A 1 268 ? 5.571 -7.934 -14.809 1 98.66 268 VAL A N 1
ATOM 2010 C CA . VAL A 1 268 ? 4.298 -8.627 -14.638 1 98.66 268 VAL A CA 1
ATOM 2011 C C . VAL A 1 268 ? 4.105 -9.639 -15.765 1 98.66 268 VAL A C 1
ATOM 2013 O O . VAL A 1 268 ? 4.391 -9.344 -16.928 1 98.66 268 VAL A O 1
ATOM 2016 N N . VAL A 1 269 ? 3.678 -10.804 -15.407 1 98.61 269 VAL A N 1
ATOM 2017 C CA . VAL A 1 269 ? 3.491 -11.883 -16.371 1 98.61 269 VAL A CA 1
ATOM 2018 C C . VAL A 1 269 ? 2.128 -12.537 -16.156 1 98.61 269 VAL A C 1
ATOM 2020 O O . VAL A 1 269 ? 1.724 -12.786 -15.017 1 98.61 269 VAL A O 1
ATOM 2023 N N . ASN A 1 270 ? 1.413 -12.809 -17.247 1 98.69 270 ASN A N 1
ATOM 2024 C CA . ASN A 1 270 ? 0.191 -13.6 -17.164 1 98.69 270 ASN A CA 1
ATOM 2025 C C . ASN A 1 270 ? 0.493 -15.073 -16.9 1 98.69 270 ASN A C 1
ATOM 2027 O O . ASN A 1 270 ? 1.312 -15.677 -17.595 1 98.69 270 ASN A O 1
ATOM 2031 N N . GLY A 1 271 ? -0.109 -15.6 -15.872 1 98.63 271 GLY A N 1
ATOM 2032 C CA . GLY A 1 271 ? 0.039 -17.004 -15.527 1 98.63 271 GLY A CA 1
ATOM 2033 C C . GLY A 1 271 ? -1.19 -17.832 -15.852 1 98.63 271 GLY A C 1
ATOM 2034 O O . GLY A 1 271 ? -1.894 -18.289 -14.948 1 98.63 271 GLY A O 1
ATOM 2035 N N . VAL A 1 272 ? -1.415 -18.055 -17.124 1 98.57 272 VAL A N 1
ATOM 2036 C CA . VAL A 1 272 ? -2.496 -18.887 -17.642 1 98.57 272 VAL A CA 1
ATOM 2037 C C . VAL A 1 272 ? -1.936 -19.908 -18.63 1 98.57 272 VAL A C 1
ATOM 2039 O O . VAL A 1 272 ? -0.828 -19.738 -19.146 1 98.57 272 VAL A O 1
ATOM 2042 N N . SER A 1 273 ? -2.703 -20.958 -18.832 1 98.79 273 SER A N 1
ATOM 2043 C CA . SER A 1 273 ? -2.327 -21.91 -19.872 1 98.79 273 SER A CA 1
ATOM 2044 C C . SER A 1 273 ? -2.65 -21.368 -21.26 1 98.79 273 SER A C 1
ATOM 2046 O O . SER A 1 273 ? -3.203 -20.274 -21.392 1 98.79 273 SER A O 1
ATOM 2048 N N . ASN A 1 274 ? -2.213 -22.062 -22.281 1 98.5 274 ASN A N 1
ATOM 2049 C CA . ASN A 1 274 ? -2.438 -21.646 -23.661 1 98.5 274 ASN A CA 1
ATOM 2050 C C . ASN A 1 274 ? -3.839 -22.019 -24.137 1 98.5 274 ASN A C 1
ATOM 2052 O O . ASN A 1 274 ? -3.992 -22.723 -25.137 1 98.5 274 ASN A O 1
ATOM 2056 N N . ASN A 1 275 ? -4.844 -21.498 -23.476 1 98.28 275 ASN A N 1
ATOM 2057 C CA . ASN A 1 275 ? -6.24 -21.819 -23.753 1 98.28 275 ASN A CA 1
ATOM 2058 C C . ASN A 1 275 ? -6.714 -21.183 -25.057 1 98.28 275 ASN A C 1
ATOM 2060 O O . ASN A 1 275 ? -6.515 -19.987 -25.277 1 98.28 275 ASN A O 1
ATOM 2064 N N . THR A 1 276 ? -7.332 -21.962 -25.88 1 96.98 276 THR A N 1
ATOM 2065 C CA . THR A 1 276 ? -7.79 -21.495 -27.184 1 96.98 276 THR A CA 1
ATOM 2066 C C . THR A 1 276 ? -8.741 -20.311 -27.032 1 96.98 276 THR A C 1
ATOM 2068 O O . THR A 1 276 ? -9.709 -20.38 -26.272 1 96.98 276 THR A O 1
ATOM 2071 N N . GLY A 1 277 ? -8.447 -19.221 -27.702 1 95.71 277 GLY A N 1
ATOM 2072 C CA . GLY A 1 277 ? -9.353 -18.085 -27.752 1 95.71 277 GLY A CA 1
ATOM 2073 C C . GLY A 1 277 ? -9.303 -17.226 -26.502 1 95.71 277 GLY A C 1
ATOM 2074 O O . GLY A 1 277 ? -10.13 -16.329 -26.326 1 95.71 277 GLY A O 1
ATOM 2075 N N . MET A 1 278 ? -8.357 -17.42 -25.646 1 96.99 278 MET A N 1
ATOM 2076 C CA . MET A 1 278 ? -8.286 -16.686 -24.386 1 96.99 278 MET A CA 1
ATOM 2077 C C . MET A 1 278 ? -7.982 -15.212 -24.631 1 96.99 278 MET A C 1
ATOM 2079 O O . MET A 1 278 ? -7.447 -14.851 -25.681 1 96.99 278 MET A O 1
ATOM 2083 N N . ASP A 1 279 ? -8.28 -14.416 -23.604 1 97.2 279 ASP A N 1
ATOM 2084 C CA . ASP A 1 279 ? -8.076 -12.973 -23.687 1 97.2 279 ASP A CA 1
ATOM 2085 C C . ASP A 1 279 ? -6.637 -12.6 -23.34 1 97.2 279 ASP A C 1
ATOM 2087 O O . ASP A 1 279 ? -6.119 -11.59 -23.82 1 97.2 279 ASP A O 1
ATOM 2091 N N . TRP A 1 280 ? -5.973 -13.392 -22.583 1 98.08 280 TRP A N 1
ATOM 2092 C CA . TRP A 1 280 ? -4.663 -13.078 -22.022 1 98.08 280 TRP A CA 1
ATOM 2093 C C . TRP A 1 280 ? -3.56 -13.313 -23.049 1 98.08 280 TRP A C 1
ATOM 2095 O O . TRP A 1 280 ? -3.541 -14.347 -23.722 1 98.08 280 TRP A O 1
ATOM 2105 N N . GLY A 1 281 ? -2.684 -12.357 -23.155 1 98 281 GLY A N 1
ATOM 2106 C CA . GLY A 1 281 ? -1.495 -12.531 -23.974 1 98 281 GLY A CA 1
ATOM 2107 C C . GLY A 1 281 ? -0.361 -13.222 -23.24 1 98 281 GLY A C 1
ATOM 2108 O O . GLY A 1 281 ? -0.161 -12.999 -22.045 1 98 281 GLY A O 1
ATOM 2109 N N . LEU A 1 282 ? 0.398 -14.014 -23.991 1 97.81 282 LEU A N 1
ATOM 2110 C CA . LEU A 1 282 ? 1.456 -14.812 -23.382 1 97.81 282 LEU A CA 1
ATOM 2111 C C . LEU A 1 282 ? 2.83 -14.314 -23.815 1 97.81 282 LEU A C 1
ATOM 2113 O O . LEU A 1 282 ? 3.854 -14.822 -23.351 1 97.81 282 LEU A O 1
ATOM 2117 N N . GLU A 1 283 ? 2.903 -13.278 -24.584 1 96.4 283 GLU A N 1
ATOM 2118 C CA . GLU A 1 283 ? 4.15 -12.844 -25.208 1 96.4 283 GLU A CA 1
ATOM 2119 C C . GLU A 1 283 ? 5.145 -12.348 -24.164 1 96.4 283 GLU A C 1
ATOM 2121 O O . GLU A 1 283 ? 6.347 -12.599 -24.276 1 96.4 283 GLU A O 1
ATOM 2126 N N . THR A 1 284 ? 4.704 -11.612 -23.205 1 96.82 284 THR A N 1
ATOM 2127 C CA . THR A 1 284 ? 5.586 -11.108 -22.158 1 96.82 284 THR A CA 1
ATOM 2128 C C . THR A 1 284 ? 6.262 -12.26 -21.42 1 96.82 284 THR A C 1
ATOM 2130 O O . THR A 1 284 ? 7.475 -12.234 -21.197 1 96.82 284 THR A O 1
ATOM 2133 N N . GLY A 1 285 ? 5.45 -13.281 -21.032 1 97.89 285 GLY A N 1
ATOM 2134 C CA . GLY A 1 285 ? 6.016 -14.444 -20.367 1 97.89 285 GLY A CA 1
ATOM 2135 C C . GLY A 1 285 ? 7.018 -15.192 -21.224 1 97.89 285 GLY A C 1
ATOM 2136 O O . GLY A 1 285 ? 8.093 -15.566 -20.749 1 97.89 285 GLY A O 1
ATOM 2137 N N . ARG A 1 286 ? 6.716 -15.381 -22.489 1 98.02 286 ARG A N 1
ATOM 2138 C CA . ARG A 1 286 ? 7.614 -16.06 -23.418 1 98.02 286 ARG A CA 1
ATOM 2139 C C . ARG A 1 286 ? 8.915 -15.284 -23.588 1 98.02 286 ARG A C 1
ATOM 2141 O O . ARG A 1 286 ? 10.002 -15.861 -23.512 1 98.02 286 ARG A O 1
ATOM 2148 N N . ALA A 1 287 ? 8.814 -14.002 -23.691 1 97.76 287 ALA A N 1
ATOM 2149 C CA . ALA A 1 287 ? 9.961 -13.164 -24.032 1 97.76 287 ALA A CA 1
ATOM 2150 C C . ALA A 1 287 ? 10.842 -12.919 -22.81 1 97.76 287 ALA A C 1
ATOM 2152 O O . ALA A 1 287 ? 12.071 -12.923 -22.913 1 97.76 287 ALA A O 1
ATOM 2153 N N . LEU A 1 288 ? 10.279 -12.722 -21.644 1 98.03 288 LEU A N 1
ATOM 2154 C CA . LEU A 1 288 ? 11.05 -12.163 -20.539 1 98.03 288 LEU A CA 1
ATOM 2155 C C . LEU A 1 288 ? 11.457 -13.253 -19.553 1 98.03 288 LEU A C 1
ATOM 2157 O O . LEU A 1 288 ? 12.46 -13.116 -18.849 1 98.03 288 LEU A O 1
ATOM 2161 N N . ILE A 1 289 ? 10.631 -14.345 -19.485 1 98.3 289 ILE A N 1
ATOM 2162 C CA . ILE A 1 289 ? 11.046 -15.313 -18.476 1 98.3 289 ILE A CA 1
ATOM 2163 C C . ILE A 1 289 ? 11.083 -16.712 -19.087 1 98.3 289 ILE A C 1
ATOM 2165 O O . ILE A 1 289 ? 11.394 -17.688 -18.401 1 98.3 289 ILE A O 1
ATOM 2169 N N . GLY A 1 290 ? 10.683 -16.893 -20.365 1 98.3 290 GLY A N 1
ATOM 2170 C CA . GLY A 1 290 ? 10.727 -18.183 -21.035 1 98.3 290 GLY A CA 1
ATOM 2171 C C . GLY A 1 290 ? 9.552 -19.077 -20.687 1 98.3 290 GLY A C 1
ATOM 2172 O O . GLY A 1 290 ? 9.65 -20.303 -20.777 1 98.3 290 GLY A O 1
ATOM 2173 N N . TYR A 1 291 ? 8.497 -18.544 -20.181 1 98.54 291 TYR A N 1
ATOM 2174 C CA . TYR A 1 291 ? 7.273 -19.289 -19.908 1 98.54 291 TYR A CA 1
ATOM 2175 C C . TYR A 1 291 ? 6.494 -19.548 -21.192 1 98.54 291 TYR A C 1
ATOM 2177 O O . TYR A 1 291 ? 5.984 -18.613 -21.814 1 98.54 291 TYR A O 1
ATOM 2185 N N . ASP A 1 292 ? 6.381 -20.778 -21.591 1 98.13 292 ASP A N 1
ATOM 2186 C CA . ASP A 1 292 ? 5.693 -21.179 -22.814 1 98.13 292 ASP A CA 1
ATOM 2187 C C . ASP A 1 292 ? 4.691 -22.297 -22.539 1 98.13 292 ASP A C 1
ATOM 2189 O O . ASP A 1 292 ? 4.962 -23.465 -22.825 1 98.13 292 ASP A O 1
ATOM 2193 N N . PRO A 1 293 ? 3.533 -21.882 -22.023 1 98.44 293 PRO A N 1
ATOM 2194 C CA . PRO A 1 293 ? 2.547 -22.902 -21.655 1 98.44 293 PRO A CA 1
ATOM 2195 C C . PRO A 1 293 ? 2.075 -23.725 -22.852 1 98.44 293 PRO A C 1
ATOM 2197 O O . PRO A 1 293 ? 2.015 -23.212 -23.973 1 98.44 293 PRO A O 1
ATOM 2200 N N . GLN A 1 294 ? 1.711 -24.994 -22.573 1 97.89 294 GLN A N 1
ATOM 2201 C CA . GLN A 1 294 ? 1.4 -25.918 -23.658 1 97.89 294 GLN A CA 1
ATOM 2202 C C . GLN A 1 294 ? -0.035 -26.428 -23.551 1 97.89 294 GLN A C 1
ATOM 2204 O O . GLN A 1 294 ? -0.602 -26.911 -24.533 1 97.89 294 GLN A O 1
ATOM 2209 N N . ASP A 1 295 ? -0.623 -26.389 -22.384 1 98.43 295 ASP A N 1
ATOM 2210 C CA . ASP A 1 295 ? -1.924 -27.016 -22.176 1 98.43 295 ASP A CA 1
ATOM 2211 C C . ASP A 1 295 ? -3.056 -26.092 -22.617 1 98.43 295 ASP A C 1
ATOM 2213 O O . ASP A 1 295 ? -2.9 -24.869 -22.624 1 98.43 295 ASP A O 1
ATOM 2217 N N . ASP A 1 296 ? -4.176 -26.722 -23.001 1 98.28 296 ASP A N 1
ATOM 2218 C CA . ASP A 1 296 ? -5.382 -26.047 -23.471 1 98.28 296 ASP A CA 1
ATOM 2219 C C . ASP A 1 296 ? -6.63 -26.624 -22.805 1 98.28 296 ASP A C 1
ATOM 2221 O O . ASP A 1 296 ? -6.964 -27.792 -23.009 1 98.28 296 ASP A O 1
ATOM 2225 N N . LEU A 1 297 ? -7.311 -25.77 -22.087 1 97.17 297 LEU A N 1
ATOM 2226 C CA . LEU A 1 297 ? -8.492 -26.204 -21.348 1 97.17 297 LEU A CA 1
ATOM 2227 C C . LEU A 1 297 ? -9.489 -26.895 -22.272 1 97.17 297 LEU A C 1
ATOM 2229 O O . LEU A 1 297 ? -10.003 -27.967 -21.945 1 97.17 297 LEU A O 1
ATOM 2233 N N . TYR A 1 298 ? -9.798 -26.397 -23.417 1 95.88 298 TYR A N 1
ATOM 2234 C CA . TYR A 1 298 ? -10.864 -26.85 -24.303 1 95.88 298 TYR A CA 1
ATOM 2235 C C . TYR A 1 298 ? -10.514 -28.191 -24.937 1 95.88 298 TYR A C 1
ATOM 2237 O O . TYR A 1 298 ? -11.402 -28.944 -25.342 1 95.88 298 TYR A O 1
ATOM 2245 N N . ALA A 1 299 ? -9.224 -28.492 -24.989 1 96.51 299 ALA A N 1
ATOM 2246 C CA . ALA A 1 299 ? -8.795 -29.803 -25.47 1 96.51 299 ALA A CA 1
ATOM 2247 C C . ALA A 1 299 ? -9.046 -30.882 -24.421 1 96.51 299 ALA A C 1
ATOM 2249 O O . ALA A 1 299 ? -9.011 -32.076 -24.728 1 96.51 299 ALA A O 1
ATOM 2250 N N . ARG A 1 300 ? -9.348 -30.49 -23.195 1 94.64 300 ARG A N 1
ATOM 2251 C CA . ARG A 1 300 ? -9.485 -31.438 -22.094 1 94.64 300 ARG A CA 1
ATOM 2252 C C . ARG A 1 300 ? -10.939 -31.555 -21.65 1 94.64 300 ARG A C 1
ATOM 2254 O O . ARG A 1 300 ? -11.261 -32.352 -20.767 1 94.64 300 ARG A O 1
ATOM 2261 N N . LEU A 1 301 ? -11.759 -30.738 -22.233 1 92.16 301 LEU A N 1
ATOM 2262 C CA . LEU A 1 301 ? -13.166 -30.782 -21.848 1 92.16 301 LEU A CA 1
ATOM 2263 C C . LEU A 1 301 ? -13.845 -32.026 -22.41 1 92.16 301 LEU A C 1
ATOM 2265 O O . LEU A 1 301 ? -13.595 -32.412 -23.554 1 92.16 301 LEU A O 1
ATOM 2269 N N . THR A 1 302 ? -14.583 -32.738 -21.616 1 84.31 302 THR A N 1
ATOM 2270 C CA . THR A 1 302 ? -15.336 -33.908 -22.054 1 84.31 302 THR A CA 1
ATOM 2271 C C . THR A 1 302 ? -16.675 -33.495 -22.657 1 84.31 302 THR A C 1
ATOM 2273 O O . THR A 1 302 ? -17.241 -34.217 -23.48 1 84.31 302 THR A O 1
ATOM 2276 N N . GLN A 1 303 ? -17.393 -32.519 -22.174 1 67.09 303 GLN A N 1
ATOM 2277 C CA . GLN A 1 303 ? -18.65 -32.045 -22.744 1 67.09 303 GLN A CA 1
ATOM 2278 C C . GLN A 1 303 ? -18.482 -30.667 -23.378 1 67.09 303 GLN A C 1
ATOM 2280 O O . GLN A 1 303 ? -17.854 -29.782 -22.794 1 67.09 303 GLN A O 1
ATOM 2285 N N . PRO A 1 304 ? -18.769 -30.65 -24.855 1 57.19 304 PRO A N 1
ATOM 2286 C CA . PRO A 1 304 ? -18.559 -29.376 -25.547 1 57.19 304 PRO A CA 1
ATOM 2287 C C . PRO A 1 304 ? -19.207 -28.197 -24.825 1 57.19 304 PRO A C 1
ATOM 2289 O O . PRO A 1 304 ? -20.178 -28.38 -24.087 1 57.19 304 PRO A O 1
ATOM 2292 N N . ALA A 1 305 ? -18.46 -27.143 -24.93 1 52.1 305 ALA A N 1
ATOM 2293 C CA . ALA A 1 305 ? -19.052 -25.91 -24.418 1 52.1 305 ALA A CA 1
ATOM 2294 C C . ALA A 1 305 ? -20.439 -25.68 -25.011 1 52.1 305 ALA A C 1
ATOM 2296 O O . ALA A 1 305 ? -20.7 -26.05 -26.159 1 52.1 305 ALA A O 1
ATOM 2297 N N . MET B 1 1 ? 29.638 9.989 7.994 1 31.37 1 MET B N 1
ATOM 2298 C CA . MET B 1 1 ? 28.3 10.195 7.446 1 31.37 1 MET B CA 1
ATOM 2299 C C . MET B 1 1 ? 28.119 11.637 6.983 1 31.37 1 MET B C 1
ATOM 2301 O O . MET B 1 1 ? 28.473 12.574 7.7 1 31.37 1 MET B O 1
ATOM 2305 N N . ALA B 1 2 ? 28.225 11.935 5.694 1 40.32 2 ALA B N 1
ATOM 2306 C CA . ALA B 1 2 ? 28.327 13.329 5.269 1 40.32 2 ALA B CA 1
ATOM 2307 C C . ALA B 1 2 ? 27.395 14.22 6.084 1 40.32 2 ALA B C 1
ATOM 2309 O O . ALA B 1 2 ? 26.289 13.809 6.445 1 40.32 2 ALA B O 1
ATOM 2310 N N . ALA B 1 3 ? 27.755 15.1 6.796 1 46.76 3 ALA B N 1
ATOM 2311 C CA . ALA B 1 3 ? 27.029 16.09 7.587 1 46.76 3 ALA B CA 1
ATOM 2312 C C . ALA B 1 3 ? 25.695 16.443 6.934 1 46.76 3 ALA B C 1
ATOM 2314 O O . ALA B 1 3 ? 25.641 16.736 5.738 1 46.76 3 ALA B O 1
ATOM 2315 N N . SER B 1 4 ? 24.438 15.947 7.429 1 61.42 4 SER B N 1
ATOM 2316 C CA . SER B 1 4 ? 23.111 16.054 6.831 1 61.42 4 SER B CA 1
ATOM 2317 C C . SER B 1 4 ? 22.781 17.499 6.472 1 61.42 4 SER B C 1
ATOM 2319 O O . SER B 1 4 ? 22.725 18.365 7.348 1 61.42 4 SER B O 1
ATOM 2321 N N . GLN B 1 5 ? 23.187 17.955 5.254 1 78.94 5 GLN B N 1
ATOM 2322 C CA . GLN B 1 5 ? 22.929 19.291 4.726 1 78.94 5 GLN B CA 1
ATOM 2323 C C . GLN B 1 5 ? 21.441 19.627 4.785 1 78.94 5 GLN B C 1
ATOM 2325 O O . GLN B 1 5 ? 20.598 18.795 4.445 1 78.94 5 GLN B O 1
ATOM 2330 N N . THR B 1 6 ? 21.106 20.762 5.443 1 89.23 6 THR B N 1
ATOM 2331 C CA . THR B 1 6 ? 19.74 21.268 5.509 1 89.23 6 THR B CA 1
ATOM 2332 C C . THR B 1 6 ? 19.129 21.357 4.113 1 89.23 6 THR B C 1
ATOM 2334 O O . THR B 1 6 ? 19.745 21.901 3.194 1 89.23 6 THR B O 1
ATOM 2337 N N . PRO B 1 7 ? 18.004 20.784 3.974 1 93.97 7 PRO B N 1
ATOM 2338 C CA . PRO B 1 7 ? 17.367 20.897 2.66 1 93.97 7 PRO B CA 1
ATOM 2339 C C . PRO B 1 7 ? 16.989 22.335 2.31 1 93.97 7 PRO B C 1
ATOM 2341 O O . PRO B 1 7 ? 16.302 23.003 3.087 1 93.97 7 PRO B O 1
ATOM 2344 N N . ALA B 1 8 ? 17.456 22.804 1.153 1 96.67 8 ALA B N 1
ATOM 2345 C CA . ALA B 1 8 ? 17.205 24.188 0.76 1 96.67 8 ALA B CA 1
ATOM 2346 C C . ALA B 1 8 ? 16.14 24.264 -0.331 1 96.67 8 ALA B C 1
ATOM 2348 O O . ALA B 1 8 ? 15.517 25.31 -0.527 1 96.67 8 ALA B O 1
ATOM 2349 N N . ARG B 1 9 ? 16.005 23.283 -1.096 1 98.45 9 ARG B N 1
ATOM 2350 C CA . ARG B 1 9 ? 15.023 23.19 -2.172 1 98.45 9 ARG B CA 1
ATOM 2351 C C . ARG B 1 9 ? 13.972 22.129 -1.864 1 98.45 9 ARG B C 1
ATOM 2353 O O . ARG B 1 9 ? 14.294 20.945 -1.741 1 98.45 9 ARG B O 1
ATOM 2360 N N . ILE B 1 10 ? 12.707 22.495 -1.756 1 98.87 10 ILE B N 1
ATOM 2361 C CA . ILE B 1 10 ? 11.676 21.612 -1.222 1 98.87 10 ILE B CA 1
ATOM 2362 C C . ILE B 1 10 ? 10.514 21.52 -2.208 1 98.87 10 ILE B C 1
ATOM 2364 O O . ILE B 1 10 ? 10.086 22.531 -2.769 1 98.87 10 ILE B O 1
ATOM 2368 N N . LEU B 1 11 ? 10.057 20.352 -2.534 1 98.92 11 LEU B N 1
ATOM 2369 C CA . LEU B 1 11 ? 8.822 20.124 -3.275 1 98.92 11 LEU B CA 1
ATOM 2370 C C . LEU B 1 11 ? 7.658 19.86 -2.325 1 98.92 11 LEU B C 1
ATOM 2372 O O . LEU B 1 11 ? 7.767 19.029 -1.42 1 98.92 11 LEU B O 1
ATOM 2376 N N . VAL B 1 12 ? 6.567 20.612 -2.454 1 98.9 12 VAL B N 1
ATOM 2377 C CA . VAL B 1 12 ? 5.353 20.445 -1.662 1 98.9 12 VAL B CA 1
ATOM 2378 C C . VAL B 1 12 ? 4.202 20.009 -2.566 1 98.9 12 VAL B C 1
ATOM 2380 O O . VAL B 1 12 ? 3.818 20.734 -3.486 1 98.9 12 VAL B O 1
ATOM 2383 N N . THR B 1 13 ? 3.7 18.825 -2.319 1 98.83 13 THR B N 1
ATOM 2384 C CA . THR B 1 13 ? 2.508 18.422 -3.056 1 98.83 13 THR B CA 1
ATOM 2385 C C . THR B 1 13 ? 1.244 18.838 -2.308 1 98.83 13 THR B C 1
ATOM 2387 O O . THR B 1 13 ? 1.25 18.949 -1.081 1 98.83 13 THR B O 1
ATOM 2390 N N . GLY B 1 14 ? 0.118 18.982 -3.049 1 97.79 14 GLY B N 1
ATOM 2391 C CA . GLY B 1 14 ? -1.112 19.45 -2.43 1 97.79 14 GLY B CA 1
ATOM 2392 C C . GLY B 1 14 ? -1.051 20.906 -2.007 1 97.79 14 GLY B C 1
ATOM 2393 O O . GLY B 1 14 ? -1.606 21.28 -0.971 1 97.79 14 GLY B O 1
ATOM 2394 N N . VAL B 1 15 ? -0.397 21.746 -2.754 1 97.79 15 VAL B N 1
ATOM 2395 C CA . VAL B 1 15 ? -0.069 23.109 -2.353 1 97.79 15 VAL B CA 1
ATOM 2396 C C . VAL B 1 15 ? -1.329 23.971 -2.371 1 97.79 15 VAL B C 1
ATOM 2398 O O . VAL B 1 15 ? -1.369 25.037 -1.751 1 97.79 15 VAL B O 1
ATOM 2401 N N . ALA B 1 16 ? -2.343 23.545 -3.061 1 96.46 16 ALA B N 1
ATOM 2402 C CA . ALA B 1 16 ? -3.578 24.32 -3.146 1 96.46 16 ALA B CA 1
ATOM 2403 C C . ALA B 1 16 ? -4.441 24.115 -1.903 1 96.46 16 ALA B C 1
ATOM 2405 O O . ALA B 1 16 ? -5.415 24.841 -1.689 1 96.46 16 ALA B O 1
ATOM 2406 N N . GLY B 1 17 ? -4.088 23.122 -1.104 1 95.39 17 GLY B N 1
ATOM 2407 C CA . GLY B 1 17 ? -4.908 22.786 0.05 1 95.39 17 GLY B CA 1
ATOM 2408 C C . GLY B 1 17 ? -4.596 23.632 1.27 1 95.39 17 GLY B C 1
ATOM 2409 O O . GLY B 1 17 ? -3.662 24.436 1.252 1 95.39 17 GLY B O 1
ATOM 2410 N N . ASN B 1 18 ? -5.372 23.413 2.335 1 94.55 18 ASN B N 1
ATOM 2411 C CA . ASN B 1 18 ? -5.229 24.121 3.603 1 94.55 18 ASN B CA 1
ATOM 2412 C C . ASN B 1 18 ? -3.821 23.973 4.173 1 94.55 18 ASN B C 1
ATOM 2414 O O . ASN B 1 18 ? -3.154 24.969 4.456 1 94.55 18 ASN B O 1
ATOM 2418 N N . LEU B 1 19 ? -3.287 22.743 4.263 1 96.88 19 LEU B N 1
ATOM 2419 C CA . LEU B 1 19 ? -1.955 22.512 4.81 1 96.88 19 LEU B CA 1
ATOM 2420 C C . LEU B 1 19 ? -0.879 23.004 3.848 1 96.88 19 LEU B C 1
ATOM 2422 O O . LEU B 1 19 ? 0.137 23.555 4.275 1 96.88 19 LEU B O 1
ATOM 2426 N N . GLY B 1 20 ? -1.124 22.739 2.539 1 97.7 20 GLY B N 1
ATOM 2427 C CA . GLY B 1 20 ? -0.146 23.135 1.538 1 97.7 20 GLY B CA 1
ATOM 2428 C C . GLY B 1 20 ? 0.2 24.611 1.594 1 97.7 20 GLY B C 1
ATOM 2429 O O . GLY B 1 20 ? 1.377 24.978 1.596 1 97.7 20 GLY B O 1
ATOM 2430 N N . ARG B 1 21 ? -0.79 25.429 1.727 1 97.06 21 ARG B N 1
ATOM 2431 C CA . ARG B 1 21 ? -0.591 26.874 1.781 1 97.06 21 ARG B CA 1
ATOM 2432 C C . ARG B 1 21 ? 0.18 27.274 3.034 1 97.06 21 ARG B C 1
ATOM 2434 O O . ARG B 1 21 ? 1.108 28.083 2.967 1 97.06 21 ARG B O 1
ATOM 2441 N N . LYS B 1 22 ? -0.197 26.71 4.116 1 98.05 22 LYS B N 1
ATOM 2442 C CA . LYS B 1 22 ? 0.449 27.021 5.388 1 98.05 22 LYS B CA 1
ATOM 2443 C C . LYS B 1 22 ? 1.913 26.588 5.381 1 98.05 22 LYS B C 1
ATOM 2445 O O . LYS B 1 22 ? 2.778 27.3 5.895 1 98.05 22 LYS B O 1
ATOM 2450 N N . VAL B 1 23 ? 2.178 25.454 4.767 1 98.63 23 VAL B N 1
ATOM 2451 C CA . VAL B 1 23 ? 3.53 24.907 4.722 1 98.63 23 VAL B CA 1
ATOM 2452 C C . VAL B 1 23 ? 4.411 25.778 3.828 1 98.63 23 VAL B C 1
ATOM 2454 O O . VAL B 1 23 ? 5.556 26.075 4.175 1 98.63 23 VAL B O 1
ATOM 2457 N N . VAL B 1 24 ? 3.893 26.223 2.696 1 98.65 24 VAL B N 1
ATOM 2458 C CA . VAL B 1 24 ? 4.646 27.096 1.801 1 98.65 24 VAL B CA 1
ATOM 2459 C C . VAL B 1 24 ? 5.028 28.38 2.532 1 98.65 24 VAL B C 1
ATOM 2461 O O . VAL B 1 24 ? 6.179 28.82 2.467 1 98.65 24 VAL B O 1
ATOM 2464 N N . GLU B 1 25 ? 4.073 28.974 3.263 1 98.41 25 GLU B N 1
ATOM 2465 C CA . GLU B 1 25 ? 4.347 30.188 4.027 1 98.41 25 GLU B CA 1
ATOM 2466 C C . GLU B 1 25 ? 5.404 29.938 5.099 1 98.41 25 GLU B C 1
ATOM 2468 O O . GLU B 1 25 ? 6.3 30.76 5.299 1 98.41 25 GLU B O 1
ATOM 2473 N N . ALA B 1 26 ? 5.304 28.817 5.767 1 98.44 26 ALA B N 1
ATOM 2474 C CA . ALA B 1 26 ? 6.265 28.463 6.809 1 98.44 26 ALA B CA 1
ATOM 2475 C C . ALA B 1 26 ? 7.676 28.352 6.24 1 98.44 26 ALA B C 1
ATOM 2477 O O . ALA B 1 26 ? 8.618 28.936 6.78 1 98.44 26 ALA B O 1
ATOM 2478 N N . LEU B 1 27 ? 7.815 27.635 5.127 1 98.55 27 LEU B N 1
ATOM 2479 C CA . LEU B 1 27 ? 9.112 27.431 4.491 1 98.55 27 LEU B CA 1
ATOM 2480 C C . LEU B 1 27 ? 9.695 28.754 4.008 1 98.55 27 LEU B C 1
ATOM 2482 O O . LEU B 1 27 ? 10.889 29.012 4.18 1 98.55 27 LEU B O 1
ATOM 2486 N N . ALA B 1 28 ? 8.857 29.585 3.466 1 97.9 28 ALA B N 1
ATOM 2487 C CA . ALA B 1 28 ? 9.3 30.854 2.895 1 97.9 28 ALA B CA 1
ATOM 2488 C C . ALA B 1 28 ? 9.811 31.796 3.982 1 97.9 28 ALA B C 1
ATOM 2490 O O . ALA B 1 28 ? 10.549 32.741 3.695 1 97.9 28 ALA B O 1
ATOM 2491 N N . SER B 1 29 ? 9.387 31.556 5.168 1 96.58 29 SER B N 1
ATOM 2492 C CA . SER B 1 29 ? 9.783 32.428 6.269 1 96.58 29 SER B CA 1
ATOM 2493 C C . SER B 1 29 ? 11.179 32.082 6.774 1 96.58 29 SER B C 1
ATOM 2495 O O . SER B 1 29 ? 11.756 32.821 7.575 1 96.58 29 SER B O 1
ATOM 2497 N N . THR B 1 30 ? 11.725 30.977 6.347 1 97.09 30 THR B N 1
ATOM 2498 C CA . THR B 1 30 ? 13.046 30.537 6.781 1 97.09 30 THR B CA 1
ATOM 2499 C C . THR B 1 30 ? 14.118 30.985 5.792 1 97.09 30 THR B C 1
ATOM 2501 O O . THR B 1 30 ? 13.887 30.996 4.581 1 97.09 30 THR B O 1
ATOM 2504 N N . PRO B 1 31 ? 15.297 31.329 6.259 1 95.62 31 PRO B N 1
ATOM 2505 C CA . PRO B 1 31 ? 16.346 31.782 5.342 1 95.62 31 PRO B CA 1
ATOM 2506 C C . PRO B 1 31 ? 16.992 30.634 4.571 1 95.62 31 PRO B C 1
ATOM 2508 O O . PRO B 1 31 ? 17.55 30.847 3.491 1 95.62 31 PRO B O 1
ATOM 2511 N N . TRP B 1 32 ? 16.892 29.47 5.087 1 96.12 32 TRP B N 1
ATOM 2512 C CA . TRP B 1 32 ? 17.616 28.358 4.48 1 96.12 32 TRP B CA 1
ATOM 2513 C C . TRP B 1 32 ? 16.842 27.784 3.299 1 96.12 32 TRP B C 1
ATOM 2515 O O . TRP B 1 32 ? 17.419 27.124 2.432 1 96.12 32 TRP B O 1
ATOM 2525 N N . CYS B 1 33 ? 15.524 27.963 3.243 1 97.68 33 CYS B N 1
ATOM 2526 C CA . CYS B 1 33 ? 14.731 27.47 2.122 1 97.68 33 CYS B CA 1
ATOM 2527 C C . CYS B 1 33 ? 14.787 28.438 0.946 1 97.68 33 CYS B C 1
ATOM 2529 O O . CYS B 1 33 ? 14.179 29.508 0.988 1 97.68 33 CYS B O 1
ATOM 2531 N N . THR B 1 34 ? 15.449 28.018 -0.127 1 97.5 34 THR B N 1
ATOM 2532 C CA . THR B 1 34 ? 15.737 28.955 -1.208 1 97.5 34 THR B CA 1
ATOM 2533 C C . THR B 1 34 ? 14.769 28.755 -2.37 1 97.5 34 THR B C 1
ATOM 2535 O O . THR B 1 34 ? 14.641 29.624 -3.235 1 97.5 34 THR B O 1
ATOM 2538 N N . SER B 1 35 ? 14.131 27.609 -2.412 1 98.31 35 SER B N 1
ATOM 2539 C CA . SER B 1 35 ? 13.234 27.301 -3.521 1 98.31 35 SER B CA 1
ATOM 2540 C C . SER B 1 35 ? 12.142 26.326 -3.093 1 98.31 35 SER B C 1
ATOM 2542 O O . SER B 1 35 ? 12.406 25.372 -2.359 1 98.31 35 SER B O 1
ATOM 2544 N N . ILE B 1 36 ? 10.958 26.644 -3.499 1 98.8 36 ILE B N 1
ATOM 2545 C CA . ILE B 1 36 ? 9.799 25.797 -3.24 1 98.8 36 ILE B CA 1
ATOM 2546 C C . ILE B 1 36 ? 9.1 25.462 -4.556 1 98.8 36 ILE B C 1
ATOM 2548 O O . ILE B 1 36 ? 8.711 26.361 -5.306 1 98.8 36 ILE B O 1
ATOM 2552 N N . ILE B 1 37 ? 8.98 24.21 -4.913 1 98.88 37 ILE B N 1
ATOM 2553 C CA . ILE B 1 37 ? 8.122 23.763 -6.004 1 98.88 37 ILE B CA 1
ATOM 2554 C C . ILE B 1 37 ? 6.797 23.252 -5.443 1 98.88 37 ILE B C 1
ATOM 2556 O O . ILE B 1 37 ? 6.768 22.266 -4.703 1 98.88 37 ILE B O 1
ATOM 2560 N N . GLY B 1 38 ? 5.734 23.979 -5.684 1 98.74 38 GLY B N 1
ATOM 2561 C CA . GLY B 1 38 ? 4.397 23.552 -5.301 1 98.74 38 GLY B CA 1
ATOM 2562 C C . GLY B 1 38 ? 3.676 22.795 -6.4 1 98.74 38 GLY B C 1
ATOM 2563 O O . GLY B 1 38 ? 3.539 23.294 -7.518 1 98.74 38 GLY B O 1
ATOM 2564 N N . VAL B 1 39 ? 3.226 21.604 -6.103 1 98.71 39 VAL B N 1
ATOM 2565 C CA . VAL B 1 39 ? 2.553 20.78 -7.102 1 98.71 39 VAL B CA 1
ATOM 2566 C C . VAL B 1 39 ? 1.094 20.572 -6.702 1 98.71 39 VAL B C 1
ATOM 2568 O O . VAL B 1 39 ? 0.799 20.259 -5.547 1 98.71 39 VAL B O 1
ATOM 2571 N N . ASP B 1 40 ? 0.203 20.747 -7.597 1 98.13 40 ASP B N 1
ATOM 2572 C CA . ASP B 1 40 ? -1.215 20.439 -7.439 1 98.13 40 ASP B CA 1
ATOM 2573 C C . ASP B 1 40 ? -1.861 20.118 -8.785 1 98.13 40 ASP B C 1
ATOM 2575 O O . ASP B 1 40 ? -1.266 20.359 -9.838 1 98.13 40 ASP B O 1
ATOM 2579 N N . TRP B 1 41 ? -3.076 19.524 -8.701 1 96.82 41 TRP B N 1
ATOM 2580 C CA . TRP B 1 41 ? -3.757 19.185 -9.946 1 96.82 41 TRP B CA 1
ATOM 2581 C C . TRP B 1 41 ? -4.54 20.38 -10.48 1 96.82 41 TRP B C 1
ATOM 2583 O O . TRP B 1 41 ? -5.068 20.337 -11.594 1 96.82 41 TRP B O 1
ATOM 2593 N N . VAL B 1 42 ? -4.565 21.51 -9.697 1 96.9 42 VAL B N 1
ATOM 2594 C CA . VAL B 1 42 ? -5.292 22.7 -10.125 1 96.9 42 VAL B CA 1
ATOM 2595 C C . VAL B 1 42 ? -4.32 23.865 -10.298 1 96.9 42 VAL B C 1
ATOM 2597 O O . VAL B 1 42 ? -3.222 23.855 -9.736 1 96.9 42 VAL B O 1
ATOM 2600 N N . GLU B 1 43 ? -4.685 24.781 -10.984 1 97.24 43 GLU B N 1
ATOM 2601 C CA . GLU B 1 43 ? -3.911 26.006 -11.16 1 97.24 43 GLU B CA 1
ATOM 2602 C C . GLU B 1 43 ? -3.914 26.848 -9.888 1 97.24 43 GLU B C 1
ATOM 2604 O O . GLU B 1 43 ? -4.831 26.744 -9.07 1 97.24 43 GLU B O 1
ATOM 2609 N N . GLN B 1 44 ? -2.843 27.632 -9.804 1 94.83 44 GLN B N 1
ATOM 2610 C CA . GLN B 1 44 ? -2.766 28.525 -8.652 1 94.83 44 GLN B CA 1
ATOM 2611 C C . GLN B 1 44 ? -3.914 29.531 -8.658 1 94.83 44 GLN B C 1
ATOM 2613 O O . GLN B 1 44 ? -4.08 30.286 -9.619 1 94.83 44 GLN B O 1
ATOM 2618 N N . SER B 1 45 ? -4.67 29.445 -7.652 1 90.95 45 SER B N 1
ATOM 2619 C CA . SER B 1 45 ? -5.781 30.389 -7.58 1 90.95 45 SER B CA 1
ATOM 2620 C C . SER B 1 45 ? -5.725 31.211 -6.297 1 90.95 45 SER B C 1
ATOM 2622 O O . SER B 1 45 ? -6.601 32.042 -6.047 1 90.95 45 SER B O 1
ATOM 2624 N N . MET B 1 46 ? -4.752 31.006 -5.521 1 90.17 46 MET B N 1
ATOM 2625 C CA . MET B 1 46 ? -4.646 31.689 -4.235 1 90.17 46 MET B CA 1
ATOM 2626 C C . MET B 1 46 ? -3.417 32.591 -4.197 1 90.17 46 MET B C 1
ATOM 2628 O O . MET B 1 46 ? -2.468 32.386 -4.956 1 90.17 46 MET B O 1
ATOM 2632 N N . GLN B 1 47 ? -3.481 33.514 -3.279 1 92.71 47 GLN B N 1
ATOM 2633 C CA . GLN B 1 47 ? -2.373 34.447 -3.107 1 92.71 47 GLN B CA 1
ATOM 2634 C C . GLN B 1 47 ? -1.487 34.038 -1.934 1 92.71 47 GLN B C 1
ATOM 2636 O O . GLN B 1 47 ? -1.983 33.566 -0.909 1 92.71 47 GLN B O 1
ATOM 2641 N N . PHE B 1 48 ? -0.242 34.157 -2.136 1 96.77 48 PHE B N 1
ATOM 2642 C CA . PHE B 1 48 ? 0.769 33.954 -1.105 1 96.77 48 PHE B CA 1
ATOM 2643 C C . PHE B 1 48 ? 1.418 35.276 -0.715 1 96.77 48 PHE B C 1
ATOM 2645 O O . PHE B 1 48 ? 1.248 36.284 -1.403 1 96.77 48 PHE B O 1
ATOM 2652 N N . SER B 1 49 ? 2.111 35.327 0.423 1 96.68 49 SER B N 1
ATOM 2653 C CA . SER B 1 49 ? 2.908 36.496 0.778 1 96.68 49 SER B CA 1
ATOM 2654 C C . SER B 1 49 ? 3.961 36.79 -0.286 1 96.68 49 SER B C 1
ATOM 2656 O O . SER B 1 49 ? 4.326 35.908 -1.066 1 96.68 49 SER B O 1
ATOM 2658 N N . PRO B 1 50 ? 4.465 37.97 -0.33 1 96.78 50 PRO B N 1
ATOM 2659 C CA . PRO B 1 50 ? 5.507 38.298 -1.305 1 96.78 50 PRO B CA 1
ATOM 2660 C C . PRO B 1 50 ? 6.748 37.42 -1.161 1 96.78 50 PRO B C 1
ATOM 2662 O O . PRO B 1 50 ? 7.331 36.998 -2.164 1 96.78 50 PRO B O 1
ATOM 2665 N N . GLN B 1 51 ? 7.07 37.176 0.046 1 96.23 51 GLN B N 1
ATOM 2666 C CA . GLN B 1 51 ? 8.233 36.333 0.306 1 96.23 51 GLN B CA 1
ATOM 2667 C C . GLN B 1 51 ? 8.027 34.926 -0.248 1 96.23 51 GLN B C 1
ATOM 2669 O O . GLN B 1 51 ? 8.924 34.364 -0.88 1 96.23 51 GLN B O 1
ATOM 2674 N N . ALA B 1 52 ? 6.833 34.377 -0.025 1 97.72 52 ALA B N 1
ATOM 2675 C CA . ALA B 1 52 ? 6.51 33.04 -0.517 1 97.72 52 ALA B CA 1
ATOM 2676 C C . ALA B 1 52 ? 6.408 33.025 -2.039 1 97.72 52 ALA B C 1
ATOM 2678 O O . ALA B 1 52 ? 6.914 32.109 -2.692 1 97.72 52 ALA B O 1
ATOM 2679 N N . ALA B 1 53 ? 5.8 34.043 -2.577 1 96.94 53 ALA B N 1
ATOM 2680 C CA . ALA B 1 53 ? 5.593 34.127 -4.02 1 96.94 53 ALA B CA 1
ATOM 2681 C C . ALA B 1 53 ? 6.925 34.169 -4.764 1 96.94 53 ALA B C 1
ATOM 2683 O O . ALA B 1 53 ? 7.048 33.62 -5.861 1 96.94 53 ALA B O 1
ATOM 2684 N N . GLN B 1 54 ? 7.903 34.778 -4.181 1 96.66 54 GLN B N 1
ATOM 2685 C CA . GLN B 1 54 ? 9.212 34.926 -4.809 1 96.66 54 GLN B CA 1
ATOM 2686 C C . GLN B 1 54 ? 9.944 33.589 -4.879 1 96.66 54 GLN B C 1
ATOM 2688 O O . GLN B 1 54 ? 10.785 33.381 -5.755 1 96.66 54 GLN B O 1
ATOM 2693 N N . ARG B 1 55 ? 9.641 32.676 -4.015 1 97.64 55 ARG B N 1
ATOM 2694 C CA . ARG B 1 55 ? 10.378 31.42 -3.916 1 97.64 55 ARG B CA 1
ATOM 2695 C C . ARG B 1 55 ? 9.566 30.262 -4.487 1 97.64 55 ARG B C 1
ATOM 2697 O O . ARG B 1 55 ? 10.1 29.174 -4.713 1 97.64 55 ARG B O 1
ATOM 2704 N N . LEU B 1 56 ? 8.286 30.493 -4.778 1 98.44 56 LEU B N 1
ATOM 2705 C CA . LEU B 1 56 ? 7.36 29.426 -5.142 1 98.44 56 LEU B CA 1
ATOM 2706 C C . LEU B 1 56 ? 7.255 29.291 -6.658 1 98.44 56 LEU B C 1
ATOM 2708 O O . LEU B 1 56 ? 6.975 30.269 -7.354 1 98.44 56 LEU B O 1
ATOM 2712 N N . ARG B 1 57 ? 7.53 28.152 -7.18 1 98.54 57 ARG B N 1
ATOM 2713 C CA . ARG B 1 57 ? 7.157 27.732 -8.526 1 98.54 57 ARG B CA 1
ATOM 2714 C C . ARG B 1 57 ? 5.987 26.754 -8.49 1 98.54 57 ARG B C 1
ATOM 2716 O O . ARG B 1 57 ? 6.107 25.655 -7.945 1 98.54 57 ARG B O 1
ATOM 2723 N N . TRP B 1 58 ? 4.855 27.164 -9.071 1 98.4 58 TRP B N 1
ATOM 2724 C CA . TRP B 1 58 ? 3.65 26.341 -9.082 1 98.4 58 TRP B CA 1
ATOM 2725 C C . TRP B 1 58 ? 3.631 25.421 -10.298 1 98.4 58 TRP B C 1
ATOM 2727 O O . TRP B 1 58 ? 3.818 25.874 -11.43 1 98.4 58 TRP B O 1
ATOM 2737 N N . VAL B 1 59 ? 3.405 24.136 -10.123 1 98.62 59 VAL B N 1
ATOM 2738 C CA . VAL B 1 59 ? 3.346 23.159 -11.205 1 98.62 59 VAL B CA 1
ATOM 2739 C C . VAL B 1 59 ? 2.032 22.384 -11.13 1 98.62 59 VAL B C 1
ATOM 2741 O O . VAL B 1 59 ? 1.666 21.873 -10.07 1 98.62 59 VAL B O 1
ATOM 2744 N N . VAL B 1 60 ? 1.27 22.356 -12.189 1 98.45 60 VAL B N 1
ATOM 2745 C CA . VAL B 1 60 ? 0.059 21.546 -12.277 1 98.45 60 VAL B CA 1
ATOM 2746 C C . VAL B 1 60 ? 0.416 20.129 -12.718 1 98.45 60 VAL B C 1
ATOM 2748 O O . VAL B 1 60 ? 1.036 19.936 -13.767 1 98.45 60 VAL B O 1
ATOM 2751 N N . ALA B 1 61 ? 0.073 19.135 -11.913 1 98.08 61 ALA B N 1
ATOM 2752 C CA . ALA B 1 61 ? 0.381 17.751 -12.261 1 98.08 61 ALA B CA 1
ATOM 2753 C C . ALA B 1 61 ? -0.603 16.788 -11.604 1 98.08 61 ALA B C 1
ATOM 2755 O O . ALA B 1 61 ? -1.168 17.09 -10.55 1 98.08 61 ALA B O 1
ATOM 2756 N N . ASP B 1 62 ? -0.825 15.705 -12.234 1 97.49 62 ASP B N 1
ATOM 2757 C CA . ASP B 1 62 ? -1.613 14.592 -11.717 1 97.49 62 ASP B CA 1
ATOM 2758 C C . ASP B 1 62 ? -0.713 13.505 -11.133 1 97.49 62 ASP B C 1
ATOM 2760 O O . ASP B 1 62 ? -0.12 12.718 -11.874 1 97.49 62 ASP B O 1
ATOM 2764 N N . LEU B 1 63 ? -0.661 13.403 -9.852 1 97.68 63 LEU B N 1
ATOM 2765 C CA . LEU B 1 63 ? 0.274 12.526 -9.155 1 97.68 63 LEU B CA 1
ATOM 2766 C C . LEU B 1 63 ? -0.208 11.08 -9.192 1 97.68 63 LEU B C 1
ATOM 2768 O O . LEU B 1 63 ? 0.494 10.176 -8.733 1 97.68 63 LEU B O 1
ATOM 2772 N N . THR B 1 64 ? -1.435 10.816 -9.711 1 95.32 64 THR B N 1
ATOM 2773 C CA . THR B 1 64 ? -1.905 9.443 -9.854 1 95.32 64 THR B CA 1
ATOM 2774 C C . THR B 1 64 ? -1.182 8.74 -10.999 1 95.32 64 THR B C 1
ATOM 2776 O O . THR B 1 64 ? -1.246 7.515 -11.122 1 95.32 64 THR B O 1
ATOM 2779 N N . GLN B 1 65 ? -0.517 9.57 -11.818 1 94.63 65 GLN B N 1
ATOM 2780 C CA . GLN B 1 65 ? 0.267 9.018 -12.918 1 94.63 65 GLN B CA 1
ATOM 2781 C C . GLN B 1 65 ? 1.691 8.697 -12.472 1 94.63 65 GLN B C 1
ATOM 2783 O O . GLN B 1 65 ? 2.516 9.6 -12.315 1 94.63 65 GLN B O 1
ATOM 2788 N N . ALA B 1 66 ? 2.028 7.486 -12.325 1 93.1 66 ALA B N 1
ATOM 2789 C CA . ALA B 1 66 ? 3.29 7.036 -11.743 1 93.1 66 ALA B CA 1
ATOM 2790 C C . ALA B 1 66 ? 4.479 7.549 -12.55 1 93.1 66 ALA B C 1
ATOM 2792 O O . ALA B 1 66 ? 5.521 7.888 -11.985 1 93.1 66 ALA B O 1
ATOM 2793 N N . ASP B 1 67 ? 4.381 7.651 -13.917 1 90.19 67 ASP B N 1
ATOM 2794 C CA . ASP B 1 67 ? 5.493 8.016 -14.789 1 90.19 67 ASP B CA 1
ATOM 2795 C C . ASP B 1 67 ? 5.252 9.374 -15.446 1 90.19 67 ASP B C 1
ATOM 2797 O O . ASP B 1 67 ? 5.707 9.617 -16.566 1 90.19 67 ASP B O 1
ATOM 2801 N N . GLY B 1 68 ? 4.514 10.162 -14.742 1 93.41 68 GLY B N 1
ATOM 2802 C CA . GLY B 1 68 ? 4.232 11.479 -15.291 1 93.41 68 GLY B CA 1
ATOM 2803 C C . GLY B 1 68 ? 5.447 12.387 -15.316 1 93.41 68 GLY B C 1
ATOM 2804 O O . GLY B 1 68 ? 6.436 12.129 -14.628 1 93.41 68 GLY B O 1
ATOM 2805 N N . ALA B 1 69 ? 5.338 13.461 -15.994 1 95.99 69 ALA B N 1
ATOM 2806 C CA . ALA B 1 69 ? 6.425 14.421 -16.167 1 95.99 69 ALA B CA 1
ATOM 2807 C C . ALA B 1 69 ? 6.832 15.036 -14.831 1 95.99 69 ALA B C 1
ATOM 2809 O O . ALA B 1 69 ? 7.972 15.477 -14.665 1 95.99 69 ALA B O 1
ATOM 2810 N N . TRP B 1 70 ? 5.931 15.01 -13.887 1 97.96 70 TRP B N 1
ATOM 2811 C CA . TRP B 1 70 ? 6.174 15.599 -12.574 1 97.96 70 TRP B CA 1
ATOM 2812 C C . TRP B 1 70 ? 7.335 14.904 -11.871 1 97.96 70 TRP B C 1
ATOM 2814 O O . TRP B 1 70 ? 7.956 15.475 -10.972 1 97.96 70 TRP B O 1
ATOM 2824 N N . THR B 1 71 ? 7.668 13.707 -12.266 1 97.97 71 THR B N 1
ATOM 2825 C CA . THR B 1 71 ? 8.727 12.964 -11.591 1 97.97 71 THR B CA 1
ATOM 2826 C C . THR B 1 71 ? 10.075 13.657 -11.774 1 97.97 71 THR B C 1
ATOM 2828 O O . THR B 1 71 ? 10.95 13.561 -10.911 1 97.97 71 THR B O 1
ATOM 2831 N N . ALA B 1 72 ? 10.291 14.383 -12.862 1 98.1 72 ALA B N 1
ATOM 2832 C CA . ALA B 1 72 ? 11.545 15.074 -13.146 1 98.1 72 ALA B CA 1
ATOM 2833 C C . ALA B 1 72 ? 11.792 16.198 -12.143 1 98.1 72 ALA B C 1
ATOM 2835 O O . ALA B 1 72 ? 12.931 16.632 -11.956 1 98.1 72 ALA B O 1
ATOM 2836 N N . LEU B 1 73 ? 10.728 16.696 -11.525 1 98.63 73 LEU B N 1
ATOM 2837 C CA . LEU B 1 73 ? 10.855 17.757 -10.532 1 98.63 73 LEU B CA 1
ATOM 2838 C C . LEU B 1 73 ? 11.696 17.294 -9.347 1 98.63 73 LEU B C 1
ATOM 2840 O O . LEU B 1 73 ? 12.325 18.11 -8.67 1 98.63 73 LEU B O 1
ATOM 2844 N N . LEU B 1 74 ? 11.742 16.011 -9.113 1 98.49 74 LEU B N 1
ATOM 2845 C CA . LEU B 1 74 ? 12.436 15.454 -7.957 1 98.49 74 LEU B CA 1
ATOM 2846 C C . LEU B 1 74 ? 13.948 15.565 -8.125 1 98.49 74 LEU B C 1
ATOM 2848 O O . LEU B 1 74 ? 14.694 15.479 -7.147 1 98.49 74 LEU B O 1
ATOM 2852 N N . ASP B 1 75 ? 14.429 15.783 -9.353 1 98.3 75 ASP B N 1
ATOM 2853 C CA . ASP B 1 75 ? 15.851 15.985 -9.611 1 98.3 75 ASP B CA 1
ATOM 2854 C C . ASP B 1 75 ? 16.303 17.367 -9.144 1 98.3 75 ASP B C 1
ATOM 2856 O O . ASP B 1 75 ? 17.503 17.634 -9.047 1 98.3 75 ASP B O 1
ATOM 2860 N N . GLU B 1 76 ? 15.345 18.166 -8.788 1 98.15 76 GLU B N 1
ATOM 2861 C CA . GLU B 1 76 ? 15.644 19.566 -8.503 1 98.15 76 GLU B CA 1
ATOM 2862 C C . GLU B 1 76 ? 15.552 19.857 -7.008 1 98.15 76 GLU B C 1
ATOM 2864 O O . GLU B 1 76 ? 15.768 20.991 -6.576 1 98.15 76 GLU B O 1
ATOM 2869 N N . VAL B 1 77 ? 15.265 18.875 -6.206 1 98.51 77 VAL B N 1
ATOM 2870 C CA . VAL B 1 77 ? 14.943 19.206 -4.822 1 98.51 77 VAL B CA 1
ATOM 2871 C C . VAL B 1 77 ? 15.709 18.283 -3.878 1 98.51 77 VAL B C 1
ATOM 2873 O O . VAL B 1 77 ? 16.189 17.224 -4.288 1 98.51 77 VAL B O 1
ATOM 2876 N N . ASP B 1 78 ? 15.745 18.727 -2.591 1 98.06 78 ASP B N 1
ATOM 2877 C CA . ASP B 1 78 ? 16.422 17.996 -1.525 1 98.06 78 ASP B CA 1
ATOM 2878 C C . ASP B 1 78 ? 15.423 17.22 -0.671 1 98.06 78 ASP B C 1
ATOM 2880 O O . ASP B 1 78 ? 15.777 16.217 -0.048 1 98.06 78 ASP B O 1
ATOM 2884 N N . ALA B 1 79 ? 14.246 17.773 -0.63 1 98.79 79 ALA B N 1
ATOM 2885 C CA . ALA B 1 79 ? 13.223 17.208 0.246 1 98.79 79 ALA B CA 1
ATOM 2886 C C . ALA B 1 79 ? 11.837 17.327 -0.381 1 98.79 79 ALA B C 1
ATOM 2888 O O . ALA B 1 79 ? 11.613 18.17 -1.252 1 98.79 79 ALA B O 1
ATOM 2889 N N . VAL B 1 80 ? 10.985 16.46 0.014 1 98.93 80 VAL B N 1
ATOM 2890 C CA . VAL B 1 80 ? 9.591 16.465 -0.415 1 98.93 80 VAL B CA 1
ATOM 2891 C C . VAL B 1 80 ? 8.674 16.48 0.807 1 98.93 80 VAL B C 1
ATOM 2893 O O . VAL B 1 80 ? 8.889 15.729 1.761 1 98.93 80 VAL B O 1
ATOM 2896 N N . ILE B 1 81 ? 7.752 17.37 0.856 1 98.95 81 ILE B N 1
ATOM 2897 C CA . ILE B 1 81 ? 6.615 17.34 1.77 1 98.95 81 ILE B CA 1
ATOM 2898 C C . ILE B 1 81 ? 5.355 16.927 1.013 1 98.95 81 ILE B C 1
ATOM 2900 O O . ILE B 1 81 ? 4.851 17.681 0.176 1 98.95 81 ILE B O 1
ATOM 2904 N N . HIS B 1 82 ? 4.857 15.748 1.289 1 98.91 82 HIS B N 1
ATOM 2905 C CA . HIS B 1 82 ? 3.745 15.168 0.543 1 98.91 82 HIS B CA 1
ATOM 2906 C C . HIS B 1 82 ? 2.428 15.342 1.293 1 98.91 82 HIS B C 1
ATOM 2908 O O . HIS B 1 82 ? 2.148 14.608 2.242 1 98.91 82 HIS B O 1
ATOM 2914 N N . LEU B 1 83 ? 1.565 16.201 0.775 1 98.56 83 LEU B N 1
ATOM 2915 C CA . LEU B 1 83 ? 0.294 16.516 1.419 1 98.56 83 LEU B CA 1
ATOM 2916 C C . LEU B 1 83 ? -0.878 16.147 0.517 1 98.56 83 LEU B C 1
ATOM 2918 O O . LEU B 1 83 ? -2.028 16.129 0.963 1 98.56 83 LEU B O 1
ATOM 2922 N N . ALA B 1 84 ? -0.64 15.813 -0.72 1 97.56 84 ALA B N 1
ATOM 2923 C CA . ALA B 1 84 ? -1.69 15.607 -1.715 1 97.56 84 ALA B CA 1
ATOM 2924 C C . ALA B 1 84 ? -2.541 14.389 -1.369 1 97.56 84 ALA B C 1
ATOM 2926 O O . ALA B 1 84 ? -2.018 13.362 -0.931 1 97.56 84 ALA B O 1
ATOM 2927 N N . ALA B 1 85 ? -3.779 14.506 -1.547 1 94.6 85 ALA B N 1
ATOM 2928 C CA . ALA B 1 85 ? -4.764 13.435 -1.424 1 94.6 85 ALA B CA 1
ATOM 2929 C C . ALA B 1 85 ? -5.97 13.694 -2.323 1 94.6 85 ALA B C 1
ATOM 2931 O O . ALA B 1 85 ? -6.326 14.846 -2.579 1 94.6 85 ALA B O 1
ATOM 2932 N N . ILE B 1 86 ? -6.587 12.703 -2.842 1 90.48 86 ILE B N 1
ATOM 2933 C CA . ILE B 1 86 ? -7.79 12.824 -3.659 1 90.48 86 ILE B CA 1
ATOM 2934 C C . ILE B 1 86 ? -8.952 13.314 -2.798 1 90.48 86 ILE B C 1
ATOM 2936 O O . ILE B 1 86 ? -9.715 14.189 -3.214 1 90.48 86 ILE B O 1
ATOM 2940 N N . HIS B 1 87 ? -9.167 12.715 -1.664 1 81.25 87 HIS B N 1
ATOM 2941 C CA . HIS B 1 87 ? -10.167 13.077 -0.666 1 81.25 87 HIS B CA 1
ATOM 2942 C C . HIS B 1 87 ? -9.576 13.055 0.74 1 81.25 87 HIS B C 1
ATOM 2944 O O . HIS B 1 87 ? -9.534 12.004 1.384 1 81.25 87 HIS B O 1
ATOM 2950 N N . SER B 1 88 ? -9.318 14.186 1.211 1 73.14 88 SER B N 1
ATOM 2951 C CA . SER B 1 88 ? -8.504 14.284 2.419 1 73.14 88 SER B CA 1
ATOM 2952 C C . SER B 1 88 ? -9.376 14.346 3.669 1 73.14 88 SER B C 1
ATOM 2954 O O . SER B 1 88 ? -8.917 14.772 4.731 1 73.14 88 SER B O 1
ATOM 2956 N N . THR B 1 89 ? -10.588 13.891 3.423 1 77.49 89 THR B N 1
ATOM 2957 C CA . THR B 1 89 ? -11.477 13.962 4.577 1 77.49 89 THR B CA 1
ATOM 2958 C C . THR B 1 89 ? -11.774 12.566 5.118 1 77.49 89 THR B C 1
ATOM 2960 O O . THR B 1 89 ? -11.65 11.575 4.395 1 77.49 89 THR B O 1
ATOM 2963 N N . PRO B 1 90 ? -12.132 12.524 6.344 1 82.14 90 PRO B N 1
ATOM 2964 C CA . PRO B 1 90 ? -12.31 11.251 7.045 1 82.14 90 PRO B CA 1
ATOM 2965 C C . PRO B 1 90 ? -13.459 10.42 6.477 1 82.14 90 PRO B C 1
ATOM 2967 O O . PRO B 1 90 ? -13.59 9.238 6.803 1 82.14 90 PRO B O 1
ATOM 2970 N N . ASP B 1 91 ? -14.329 11.004 5.618 1 83.39 91 ASP B N 1
ATOM 2971 C CA . ASP B 1 91 ? -15.458 10.266 5.058 1 83.39 91 ASP B CA 1
ATOM 2972 C C . ASP B 1 91 ? -15.123 9.715 3.674 1 83.39 91 ASP B C 1
ATOM 2974 O O . ASP B 1 91 ? -16.019 9.337 2.917 1 83.39 91 ASP B O 1
ATOM 2978 N N . ALA B 1 92 ? -13.836 9.627 3.36 1 89.51 92 ALA B N 1
ATOM 2979 C CA . ALA B 1 92 ? -13.401 9.081 2.077 1 89.51 92 ALA B CA 1
ATOM 2980 C C . ALA B 1 92 ? -13.846 7.63 1.919 1 89.51 92 ALA B C 1
ATOM 2982 O O . ALA B 1 92 ? -13.81 6.855 2.877 1 89.51 92 ALA B O 1
ATOM 2983 N N . THR B 1 93 ? -14.223 7.223 0.694 1 93.22 93 THR B N 1
ATOM 2984 C CA . THR B 1 93 ? -14.469 5.822 0.368 1 93.22 93 THR B CA 1
ATOM 2985 C C . THR B 1 93 ? -13.156 5.048 0.287 1 93.22 93 THR B C 1
ATOM 2987 O O . THR B 1 93 ? -12.077 5.644 0.272 1 93.22 93 THR B O 1
ATOM 2990 N N . TRP B 1 94 ? -13.238 3.767 0.259 1 94.36 94 TRP B N 1
ATOM 2991 C CA . TRP B 1 94 ? -12.042 2.945 0.106 1 94.36 94 TRP B CA 1
ATOM 2992 C C . TRP B 1 94 ? -11.326 3.265 -1.202 1 94.36 94 TRP B C 1
ATOM 2994 O O . TRP B 1 94 ? -10.097 3.362 -1.236 1 94.36 94 TRP B O 1
ATOM 3004 N N . GLU B 1 95 ? -12.074 3.493 -2.289 1 92.73 95 GLU B N 1
ATOM 3005 C CA . GLU B 1 95 ? -11.484 3.8 -3.588 1 92.73 95 GLU B CA 1
ATOM 3006 C C . GLU B 1 95 ? -10.705 5.112 -3.544 1 92.73 95 GLU B C 1
ATOM 3008 O O . GLU B 1 95 ? -9.593 5.197 -4.07 1 92.73 95 GLU B O 1
ATOM 3013 N N . GLN B 1 96 ? -11.286 6.094 -2.907 1 95.08 96 GLN B N 1
ATOM 3014 C CA . GLN B 1 96 ? -10.633 7.392 -2.775 1 95.08 96 GLN B CA 1
ATOM 3015 C C . GLN B 1 96 ? -9.382 7.292 -1.907 1 95.08 96 GLN B C 1
ATOM 3017 O O . GLN B 1 96 ? -8.33 7.828 -2.262 1 95.08 96 GLN B O 1
ATOM 3022 N N . ALA B 1 97 ? -9.495 6.601 -0.777 1 96.06 97 ALA B N 1
ATOM 3023 C CA . ALA B 1 97 ? -8.385 6.439 0.158 1 96.06 97 ALA B CA 1
ATOM 3024 C C . ALA B 1 97 ? -7.228 5.683 -0.49 1 96.06 97 ALA B C 1
ATOM 3026 O O . ALA B 1 97 ? -6.065 6.064 -0.336 1 96.06 97 ALA B O 1
ATOM 3027 N N . LEU B 1 98 ? -7.543 4.69 -1.264 1 94.88 98 LEU B N 1
ATOM 3028 C CA . LEU B 1 98 ? -6.509 3.876 -1.893 1 94.88 98 LEU B CA 1
ATOM 3029 C C . LEU B 1 98 ? -5.875 4.613 -3.067 1 94.88 98 LEU B C 1
ATOM 3031 O O . LEU B 1 98 ? -4.687 4.438 -3.349 1 94.88 98 LEU B O 1
ATOM 3035 N N . ALA B 1 99 ? -6.684 5.445 -3.714 1 94.38 99 ALA B N 1
ATOM 3036 C CA . ALA B 1 99 ? -6.104 6.309 -4.739 1 94.38 99 ALA B CA 1
ATOM 3037 C C . ALA B 1 99 ? -5.086 7.271 -4.134 1 94.38 99 ALA B C 1
ATOM 3039 O O . ALA B 1 99 ? -4.015 7.49 -4.705 1 94.38 99 ALA B O 1
ATOM 3040 N N . SER B 1 100 ? -5.392 7.842 -3.014 1 97.14 100 SER B N 1
ATOM 3041 C CA . SER B 1 100 ? -4.455 8.705 -2.302 1 97.14 100 SER B CA 1
ATOM 3042 C C . SER B 1 100 ? -3.201 7.94 -1.893 1 97.14 100 SER B C 1
ATOM 3044 O O . SER B 1 100 ? -2.087 8.453 -2.018 1 97.14 100 SER B O 1
ATOM 3046 N N . TYR B 1 101 ? -3.426 6.743 -1.405 1 97.22 101 TYR B N 1
ATOM 3047 C CA . TYR B 1 101 ? -2.299 5.881 -1.066 1 97.22 101 TYR B CA 1
ATOM 3048 C C . TYR B 1 101 ? -1.421 5.627 -2.285 1 97.22 101 TYR B C 1
ATOM 3050 O O . TYR B 1 101 ? -0.192 5.626 -2.183 1 97.22 101 TYR B O 1
ATOM 3058 N N . GLY B 1 102 ? -2.067 5.412 -3.416 1 97.13 102 GLY B N 1
ATOM 3059 C CA . GLY B 1 102 ? -1.334 5.241 -4.661 1 97.13 102 GLY B CA 1
ATOM 3060 C C . GLY B 1 102 ? -0.468 6.436 -5.012 1 97.13 102 GLY B C 1
ATOM 3061 O O . GLY B 1 102 ? 0.66 6.274 -5.482 1 97.13 102 GLY B O 1
ATOM 3062 N N . MET B 1 103 ? -0.956 7.571 -4.774 1 97.76 103 MET B N 1
ATOM 3063 C CA . MET B 1 103 ? -0.171 8.784 -4.986 1 97.76 103 MET B CA 1
ATOM 3064 C C . MET B 1 103 ? 1.051 8.808 -4.074 1 97.76 103 MET B C 1
ATOM 3066 O O . MET B 1 103 ? 2.141 9.195 -4.5 1 97.76 103 MET B O 1
ATOM 3070 N N . THR B 1 104 ? 0.833 8.419 -2.847 1 98.29 104 THR B N 1
ATOM 3071 C CA . THR B 1 104 ? 1.942 8.362 -1.901 1 98.29 104 THR B CA 1
ATOM 3072 C C . THR B 1 104 ? 3.032 7.419 -2.401 1 98.29 104 THR B C 1
ATOM 3074 O O . THR B 1 104 ? 4.218 7.754 -2.359 1 98.29 104 THR B O 1
ATOM 3077 N N . LEU B 1 105 ? 2.614 6.285 -2.879 1 98.37 105 LEU B N 1
ATOM 3078 C CA . LEU B 1 105 ? 3.566 5.325 -3.427 1 98.37 105 LEU B CA 1
ATOM 3079 C C . LEU B 1 105 ? 4.345 5.934 -4.588 1 98.37 105 LEU B C 1
ATOM 3081 O O . LEU B 1 105 ? 5.57 5.809 -4.652 1 98.37 105 LEU B O 1
ATOM 3085 N N . ASN B 1 106 ? 3.656 6.613 -5.498 1 98.13 106 ASN B N 1
ATOM 3086 C CA . ASN B 1 106 ? 4.293 7.228 -6.657 1 98.13 106 ASN B CA 1
ATOM 3087 C C . ASN B 1 106 ? 5.341 8.256 -6.24 1 98.13 106 ASN B C 1
ATOM 3089 O O . ASN B 1 106 ? 6.479 8.214 -6.711 1 98.13 106 ASN B O 1
ATOM 3093 N N . VAL B 1 107 ? 4.973 9.108 -5.349 1 98.68 107 VAL B N 1
ATOM 3094 C CA . VAL B 1 107 ? 5.851 10.205 -4.954 1 98.68 107 VAL B CA 1
ATOM 3095 C C . VAL B 1 107 ? 7.033 9.659 -4.156 1 98.68 107 VAL B C 1
ATOM 3097 O O . VAL B 1 107 ? 8.172 10.092 -4.346 1 98.68 107 VAL B O 1
ATOM 3100 N N . LEU B 1 108 ? 6.748 8.75 -3.325 1 98.47 108 LEU B N 1
ATOM 3101 C CA . LEU B 1 108 ? 7.787 8.161 -2.487 1 98.47 108 LEU B CA 1
ATOM 3102 C C . LEU B 1 108 ? 8.805 7.405 -3.335 1 98.47 108 LEU B C 1
ATOM 3104 O O . LEU B 1 108 ? 10.013 7.54 -3.128 1 98.47 108 LEU B O 1
ATOM 3108 N N . GLN B 1 109 ? 8.315 6.605 -4.29 1 97.64 109 GLN B N 1
ATOM 3109 C CA . GLN B 1 109 ? 9.214 5.894 -5.193 1 97.64 109 GLN B CA 1
ATOM 3110 C C . GLN B 1 109 ? 10.084 6.868 -5.982 1 97.64 109 GLN B C 1
ATOM 3112 O O . GLN B 1 109 ? 11.297 6.677 -6.091 1 97.64 109 GLN B O 1
ATOM 3117 N N . ALA B 1 110 ? 9.465 7.866 -6.542 1 98.04 110 ALA B N 1
ATOM 3118 C CA . ALA B 1 110 ? 10.208 8.86 -7.311 1 98.04 110 ALA B CA 1
ATOM 3119 C C . ALA B 1 110 ? 11.256 9.553 -6.445 1 98.04 110 ALA B C 1
ATOM 3121 O O . ALA B 1 110 ? 12.402 9.726 -6.865 1 98.04 110 ALA B O 1
ATOM 3122 N N . ALA B 1 111 ? 10.86 9.894 -5.246 1 98.48 111 ALA B N 1
ATOM 3123 C CA . ALA B 1 111 ? 11.789 10.544 -4.326 1 98.48 111 ALA B CA 1
ATOM 3124 C C . ALA B 1 111 ? 12.98 9.641 -4.019 1 98.48 111 ALA B C 1
ATOM 3126 O O . ALA B 1 111 ? 14.132 10.075 -4.09 1 98.48 111 ALA B O 1
ATOM 3127 N N . ALA B 1 112 ? 12.723 8.401 -3.737 1 97.8 112 ALA B N 1
ATOM 3128 C CA . ALA B 1 112 ? 13.742 7.453 -3.295 1 97.8 112 ALA B CA 1
ATOM 3129 C C . ALA B 1 112 ? 14.715 7.126 -4.424 1 97.8 112 ALA B C 1
ATOM 3131 O O . ALA B 1 112 ? 15.84 6.687 -4.175 1 97.8 112 ALA B O 1
ATOM 3132 N N . THR B 1 113 ? 14.301 7.306 -5.676 1 97.07 113 THR B N 1
ATOM 3133 C CA . THR B 1 113 ? 15.132 6.884 -6.799 1 97.07 113 THR B CA 1
ATOM 3134 C C . THR B 1 113 ? 15.794 8.087 -7.464 1 97.07 113 THR B C 1
ATOM 3136 O O . THR B 1 113 ? 16.638 7.928 -8.348 1 97.07 113 THR B O 1
ATOM 3139 N N . ARG B 1 114 ? 15.459 9.325 -6.988 1 97.22 114 ARG B N 1
ATOM 3140 C CA . ARG B 1 114 ? 15.946 10.491 -7.718 1 97.22 114 ARG B CA 1
ATOM 3141 C C . ARG B 1 114 ? 16.704 11.438 -6.794 1 97.22 114 ARG B C 1
ATOM 3143 O O . ARG B 1 114 ? 16.728 12.649 -7.022 1 97.22 114 ARG B O 1
ATOM 3150 N N . GLY B 1 115 ? 17.193 10.982 -5.734 1 94.83 115 GLY B N 1
ATOM 3151 C CA . GLY B 1 115 ? 18.195 11.695 -4.958 1 94.83 115 GLY B CA 1
ATOM 3152 C C . GLY B 1 115 ? 17.601 12.535 -3.844 1 94.83 115 GLY B C 1
ATOM 3153 O O . GLY B 1 115 ? 18.313 13.294 -3.184 1 94.83 115 GLY B O 1
ATOM 3154 N N . VAL B 1 116 ? 16.313 12.515 -3.622 1 98.16 116 VAL B N 1
ATOM 3155 C CA . VAL B 1 116 ? 15.691 13.175 -2.48 1 98.16 116 VAL B CA 1
ATOM 3156 C C . VAL B 1 116 ? 16.206 12.558 -1.182 1 98.16 116 VAL B C 1
ATOM 3158 O O . VAL B 1 116 ? 16.293 11.334 -1.06 1 98.16 116 VAL B O 1
ATOM 3161 N N . ARG B 1 117 ? 16.509 13.388 -0.23 1 97.66 117 ARG B N 1
ATOM 3162 C CA . ARG B 1 117 ? 17.138 12.877 0.983 1 97.66 117 ARG B CA 1
ATOM 3163 C C . ARG B 1 117 ? 16.14 12.821 2.135 1 97.66 117 ARG B C 1
ATOM 3165 O O . ARG B 1 117 ? 16.34 12.082 3.102 1 97.66 117 ARG B O 1
ATOM 3172 N N . ARG B 1 118 ? 15.121 13.744 2.06 1 98.65 118 ARG B N 1
ATOM 3173 C CA . ARG B 1 118 ? 14.125 13.848 3.121 1 98.65 118 ARG B CA 1
ATOM 3174 C C . ARG B 1 118 ? 12.711 13.812 2.55 1 98.65 118 ARG B C 1
ATOM 3176 O O . ARG B 1 118 ? 12.402 14.531 1.598 1 98.65 118 ARG B O 1
ATOM 3183 N N . PHE B 1 119 ? 11.965 12.963 3.078 1 98.85 119 PHE B N 1
ATOM 3184 C CA . PHE B 1 119 ? 10.558 12.854 2.711 1 98.85 119 PHE B CA 1
ATOM 3185 C C . PHE B 1 119 ? 9.664 13.038 3.932 1 98.85 119 PHE B C 1
ATOM 3187 O O . PHE B 1 119 ? 9.816 12.332 4.931 1 98.85 119 PHE B O 1
ATOM 3194 N N . VAL B 1 120 ? 8.798 14.016 3.928 1 98.95 120 VAL B N 1
ATOM 3195 C CA . VAL B 1 120 ? 7.816 14.232 4.985 1 98.95 120 VAL B CA 1
ATOM 3196 C C . VAL B 1 120 ? 6.429 13.822 4.493 1 98.95 120 VAL B C 1
ATOM 3198 O O . VAL B 1 120 ? 5.923 14.375 3.514 1 98.95 120 VAL B O 1
ATOM 3201 N N . PHE B 1 121 ? 5.84 12.869 5.176 1 98.89 121 PHE B N 1
ATOM 3202 C CA . PHE B 1 121 ? 4.54 12.322 4.807 1 98.89 121 PHE B CA 1
ATOM 3203 C C . PHE B 1 121 ? 3.456 12.814 5.758 1 98.89 121 PHE B C 1
ATOM 3205 O O . PHE B 1 121 ? 3.592 12.697 6.978 1 98.89 121 PHE B O 1
ATOM 3212 N N . ALA B 1 122 ? 2.375 13.338 5.176 1 98.23 122 ALA B N 1
ATOM 3213 C CA . ALA B 1 122 ? 1.223 13.741 5.978 1 98.23 122 ALA B CA 1
ATOM 3214 C C . ALA B 1 122 ? 0.354 12.538 6.334 1 98.23 122 ALA B C 1
ATOM 3216 O O . ALA B 1 122 ? -0.559 12.181 5.585 1 98.23 122 ALA B O 1
ATOM 3217 N N . SER B 1 123 ? 0.653 11.949 7.399 1 97.87 123 SER B N 1
ATOM 3218 C CA . SER B 1 123 ? -0.277 10.988 7.983 1 97.87 123 SER B CA 1
ATOM 3219 C C . SER B 1 123 ? -1.404 11.692 8.731 1 97.87 123 SER B C 1
ATOM 3221 O O . SER B 1 123 ? -1.797 12.803 8.369 1 97.87 123 SER B O 1
ATOM 3223 N N . SER B 1 124 ? -2.087 11.012 9.616 1 96.92 124 SER B N 1
ATOM 3224 C CA . SER B 1 124 ? -3.242 11.574 10.308 1 96.92 124 SER B CA 1
ATOM 3225 C C . SER B 1 124 ? -3.459 10.9 11.659 1 96.92 124 SER B C 1
ATOM 3227 O O . SER B 1 124 ? -3.196 9.705 11.811 1 96.92 124 SER B O 1
ATOM 3229 N N . ASN B 1 125 ? -4.018 11.628 12.559 1 96.76 125 ASN B N 1
ATOM 3230 C CA . ASN B 1 125 ? -4.408 11.039 13.835 1 96.76 125 ASN B CA 1
ATOM 3231 C C . ASN B 1 125 ? -5.496 9.985 13.657 1 96.76 125 ASN B C 1
ATOM 3233 O O . ASN B 1 125 ? -5.74 9.18 14.557 1 96.76 125 ASN B O 1
ATOM 3237 N N . HIS B 1 126 ? -6.148 9.957 12.505 1 96.42 126 HIS B N 1
ATOM 3238 C CA . HIS B 1 126 ? -7.157 8.944 12.221 1 96.42 126 HIS B CA 1
ATOM 3239 C C . HIS B 1 126 ? -6.524 7.565 12.061 1 96.42 126 HIS B C 1
ATOM 3241 O O . HIS B 1 126 ? -7.224 6.55 12.079 1 96.42 126 HIS B O 1
ATOM 3247 N N . ALA B 1 127 ? -5.208 7.522 11.913 1 97.46 127 ALA B N 1
ATOM 3248 C CA . ALA B 1 127 ? -4.498 6.247 11.973 1 97.46 127 ALA B CA 1
ATOM 3249 C C . ALA B 1 127 ? -4.62 5.616 13.358 1 97.46 127 ALA B C 1
ATOM 3251 O O . ALA B 1 127 ? -4.39 4.416 13.522 1 97.46 127 ALA B O 1
ATOM 3252 N N . MET B 1 128 ? -5 6.413 14.347 1 97.92 128 MET B N 1
ATOM 3253 C CA . MET B 1 128 ? -5.132 5.974 15.733 1 97.92 128 MET B CA 1
ATOM 3254 C C . MET B 1 128 ? -6.564 6.154 16.227 1 97.92 128 MET B C 1
ATOM 3256 O O . MET B 1 128 ? -6.81 6.176 17.434 1 97.92 128 MET B O 1
ATOM 3260 N N . GLY B 1 129 ? -7.486 6.274 15.343 1 97.12 129 GLY B N 1
ATOM 3261 C CA . GLY B 1 129 ? -8.84 6.714 15.637 1 97.12 129 GLY B CA 1
ATOM 3262 C C . GLY B 1 129 ? -9.574 5.79 16.59 1 97.12 129 GLY B C 1
ATOM 3263 O O . GLY B 1 129 ? -10.42 6.237 17.367 1 97.12 129 GLY B O 1
ATOM 3264 N N . ALA B 1 130 ? -9.273 4.499 16.565 1 97.49 130 ALA B N 1
ATOM 3265 C CA . ALA B 1 130 ? -9.979 3.527 17.396 1 97.49 130 ALA B CA 1
ATOM 3266 C C . ALA B 1 130 ? -9.655 3.731 18.873 1 97.49 130 ALA B C 1
ATOM 3268 O O . ALA B 1 130 ? -10.352 3.208 19.746 1 97.49 130 ALA B O 1
ATOM 3269 N N . TYR B 1 131 ? -8.625 4.449 19.164 1 97.98 131 TYR B N 1
ATOM 3270 C CA . TYR B 1 131 ? -8.247 4.705 20.549 1 97.98 131 TYR B CA 1
ATOM 3271 C C . TYR B 1 131 ? -9.16 5.75 21.18 1 97.98 131 TYR B C 1
ATOM 3273 O O . TYR B 1 131 ? -9.061 6.03 22.377 1 97.98 131 TYR B O 1
ATOM 3281 N N . LYS B 1 132 ? -10.03 6.34 20.373 1 96.98 132 LYS B N 1
ATOM 3282 C CA . LYS B 1 132 ? -11.005 7.289 20.901 1 96.98 132 LYS B CA 1
ATOM 3283 C C . LYS B 1 132 ? -12.029 6.589 21.79 1 96.98 132 LYS B C 1
ATOM 3285 O O . LYS B 1 132 ? -12.48 7.152 22.789 1 96.98 132 LYS B O 1
ATOM 3290 N N . ASP B 1 133 ? -12.391 5.371 21.421 1 96.21 133 ASP B N 1
ATOM 3291 C CA . ASP B 1 133 ? -13.512 4.678 22.049 1 96.21 133 ASP B CA 1
ATOM 3292 C C . ASP B 1 133 ? -13.048 3.4 22.744 1 96.21 133 ASP B C 1
ATOM 3294 O O . ASP B 1 133 ? -11.94 2.919 22.495 1 96.21 133 ASP B O 1
ATOM 3298 N N . GLN B 1 134 ? -13.918 2.957 23.613 1 95.44 134 GLN B N 1
ATOM 3299 C CA . GLN B 1 134 ? -13.644 1.684 24.271 1 95.44 134 GLN B CA 1
ATOM 3300 C C . GLN B 1 134 ? -13.636 0.535 23.266 1 95.44 134 GLN B C 1
ATOM 3302 O O . GLN B 1 134 ? -14.357 0.572 22.267 1 95.44 134 GLN B O 1
ATOM 3307 N N . PRO B 1 135 ? -12.78 -0.5 23.439 1 95.8 135 PRO B N 1
ATOM 3308 C CA . PRO B 1 135 ? -12.017 -0.746 24.665 1 95.8 135 PRO B CA 1
ATOM 3309 C C . PRO B 1 135 ? -10.634 -0.099 24.639 1 95.8 135 PRO B C 1
ATOM 3311 O O . PRO B 1 135 ? -9.971 -0.008 25.676 1 95.8 135 PRO B O 1
ATOM 3314 N N . LEU B 1 136 ? -10.154 0.451 23.545 1 96.61 136 LEU B N 1
ATOM 3315 C CA . LEU B 1 136 ? -8.775 0.912 23.425 1 96.61 136 LEU B CA 1
ATOM 3316 C C . LEU B 1 136 ? -8.553 2.182 24.238 1 96.61 136 LEU B C 1
ATOM 3318 O O . LEU B 1 136 ? -7.466 2.396 24.779 1 96.61 136 LEU B O 1
ATOM 3322 N N . ALA B 1 137 ? -9.605 2.978 24.29 1 95.43 137 ALA B N 1
ATOM 3323 C CA . ALA B 1 137 ? -9.496 4.201 25.082 1 95.43 137 ALA B CA 1
ATOM 3324 C C . ALA B 1 137 ? -9.07 3.891 26.514 1 95.43 137 ALA B C 1
ATOM 3326 O O . ALA B 1 137 ? -8.335 4.665 27.131 1 95.43 137 ALA B O 1
ATOM 3327 N N . GLY B 1 138 ? -9.555 2.762 27.017 1 94.73 138 GLY B N 1
ATOM 3328 C CA . GLY B 1 138 ? -9.266 2.377 28.39 1 94.73 138 GLY B CA 1
ATOM 3329 C C . GLY B 1 138 ? -7.833 1.921 28.593 1 94.73 138 GLY B C 1
ATOM 3330 O O . GLY B 1 138 ? -7.372 1.793 29.729 1 94.73 138 GLY B O 1
ATOM 3331 N N . THR B 1 139 ? -7.118 1.735 27.504 1 94.61 139 THR B N 1
ATOM 3332 C CA . THR B 1 139 ? -5.77 1.186 27.596 1 94.61 139 THR B CA 1
ATOM 3333 C C . THR B 1 139 ? -4.729 2.302 27.566 1 94.61 139 THR B C 1
ATOM 3335 O O . THR B 1 139 ? -3.533 2.046 27.718 1 94.61 139 THR B O 1
ATOM 3338 N N . ILE B 1 140 ? -5.274 3.472 27.332 1 92.76 140 ILE B N 1
ATOM 3339 C CA . ILE B 1 140 ? -4.325 4.576 27.238 1 92.76 140 ILE B CA 1
ATOM 3340 C C . ILE B 1 140 ? -4.726 5.686 28.207 1 92.76 140 ILE B C 1
ATOM 3342 O O . ILE B 1 140 ? -5.851 5.699 28.713 1 92.76 140 ILE B O 1
ATOM 3346 N N . GLY B 1 141 ? -3.932 6.544 28.681 1 88.42 141 GLY B N 1
ATOM 3347 C CA . GLY B 1 141 ? -4.119 7.756 29.462 1 88.42 141 GLY B CA 1
ATOM 3348 C C . GLY B 1 141 ? -3.556 8.993 28.788 1 88.42 141 GLY B C 1
ATOM 3349 O O . GLY B 1 141 ? -3.073 8.924 27.656 1 88.42 141 GLY B O 1
ATOM 3350 N N . PRO B 1 142 ? -3.666 10.157 29.42 1 94.03 142 PRO B N 1
ATOM 3351 C CA . PRO B 1 142 ? -3.119 11.386 28.842 1 94.03 142 PRO B CA 1
ATOM 3352 C C . PRO B 1 142 ? -1.655 11.245 28.433 1 94.03 142 PRO B C 1
ATOM 3354 O O . PRO B 1 142 ? -0.843 10.723 29.202 1 94.03 142 PRO B O 1
ATOM 3357 N N . GLY B 1 143 ? -1.399 11.61 27.229 1 96.5 143 GLY B N 1
ATOM 3358 C CA . GLY B 1 143 ? -0.029 11.627 26.742 1 96.5 143 GLY B CA 1
ATOM 3359 C C . GLY B 1 143 ? 0.482 10.253 26.353 1 96.5 143 GLY B C 1
ATOM 3360 O O . GLY B 1 143 ? 1.658 10.094 26.018 1 96.5 143 GLY B O 1
ATOM 3361 N N . ARG B 1 144 ? -0.381 9.245 26.266 1 96.38 144 ARG B N 1
ATOM 3362 C CA . ARG B 1 144 ? 0.1 7.876 26.106 1 96.38 144 ARG B CA 1
ATOM 3363 C C . ARG B 1 144 ? -0.14 7.374 24.686 1 96.38 144 ARG B C 1
ATOM 3365 O O . ARG B 1 144 ? 0.283 6.271 24.332 1 96.38 144 ARG B O 1
ATOM 3372 N N . LEU B 1 145 ? -0.788 8.16 23.919 1 97.47 145 LEU B N 1
ATOM 3373 C CA . LEU B 1 145 ? -0.906 7.838 22.501 1 97.47 145 LEU B CA 1
ATOM 3374 C C . LEU B 1 145 ? 0.364 8.223 21.749 1 97.47 145 LEU B C 1
ATOM 3376 O O . LEU B 1 145 ? 0.438 9.302 21.157 1 97.47 145 LEU B O 1
ATOM 3380 N N . ILE B 1 146 ? 1.325 7.338 21.843 1 95.48 146 ILE B N 1
ATOM 3381 C CA . ILE B 1 146 ? 2.658 7.616 21.321 1 95.48 146 ILE B CA 1
ATOM 3382 C C . ILE B 1 146 ? 2.878 6.838 20.026 1 95.48 146 ILE B C 1
ATOM 3384 O O . ILE B 1 146 ? 2.091 5.951 19.686 1 95.48 146 ILE B O 1
ATOM 3388 N N . ALA B 1 147 ? 3.927 7.143 19.281 1 91.38 147 ALA B N 1
ATOM 3389 C CA . ALA B 1 147 ? 4.196 6.617 17.945 1 91.38 147 ALA B CA 1
ATOM 3390 C C . ALA B 1 147 ? 4.441 5.111 17.988 1 91.38 147 ALA B C 1
ATOM 3392 O O . ALA B 1 147 ? 4.216 4.411 16.998 1 91.38 147 ALA B O 1
ATOM 3393 N N . GLU B 1 148 ? 4.865 4.572 19.152 1 91.17 148 GLU B N 1
ATOM 3394 C CA . GLU B 1 148 ? 5.235 3.167 19.292 1 91.17 148 GLU B CA 1
ATOM 3395 C C . GLU B 1 148 ? 4 2.283 19.433 1 91.17 148 GLU B C 1
ATOM 3397 O O . GLU B 1 148 ? 4.083 1.063 19.276 1 91.17 148 GLU B O 1
ATOM 3402 N N . LEU B 1 149 ? 2.895 2.907 19.766 1 95.59 149 LEU B N 1
ATOM 3403 C CA . LEU B 1 149 ? 1.662 2.134 19.866 1 95.59 149 LEU B CA 1
ATOM 3404 C C . LEU B 1 149 ? 1.202 1.663 18.491 1 95.59 149 LEU B C 1
ATOM 3406 O O . LEU B 1 149 ? 1.322 2.396 17.507 1 95.59 149 LEU B O 1
ATOM 3410 N N . ALA B 1 150 ? 0.638 0.489 18.483 1 94.62 150 ALA B N 1
ATOM 3411 C CA . ALA B 1 150 ? 0.138 -0.056 17.224 1 94.62 150 ALA B CA 1
ATOM 3412 C C . ALA B 1 150 ? -0.972 0.819 16.65 1 94.62 150 ALA B C 1
ATOM 3414 O O . ALA B 1 150 ? -1.877 1.24 17.375 1 94.62 150 ALA B O 1
ATOM 3415 N N . PRO B 1 151 ? -0.907 1.111 15.358 1 96.57 151 PRO B N 1
ATOM 3416 C CA . PRO B 1 151 ? -2.018 1.849 14.753 1 96.57 151 PRO B CA 1
ATOM 3417 C C . PRO B 1 151 ? -3.355 1.127 14.901 1 96.57 151 PRO B C 1
ATOM 3419 O O . PRO B 1 151 ? -3.404 -0.105 14.859 1 96.57 151 PRO B O 1
ATOM 3422 N N . ALA B 1 152 ? -4.379 1.821 15.101 1 97.34 152 ALA B N 1
ATOM 3423 C CA . ALA B 1 152 ? -5.766 1.364 15.139 1 97.34 152 ALA B CA 1
ATOM 3424 C C . ALA B 1 152 ? -6.688 2.348 14.426 1 97.34 152 ALA B C 1
ATOM 3426 O O . ALA B 1 152 ? -7.347 3.169 15.069 1 97.34 152 ALA B O 1
ATOM 3427 N N . PRO B 1 153 ? -6.734 2.21 13.064 1 96.63 153 PRO B N 1
ATOM 3428 C CA . PRO B 1 153 ? -7.451 3.222 12.284 1 96.63 153 PRO B CA 1
ATOM 3429 C C . PRO B 1 153 ? -8.964 3.158 12.483 1 96.63 153 PRO B C 1
ATOM 3431 O O . PRO B 1 153 ? -9.505 2.093 12.79 1 96.63 153 PRO B O 1
ATOM 3434 N N . GLY B 1 154 ? -9.625 4.32 12.258 1 93.5 154 GLY B N 1
ATOM 3435 C CA . GLY B 1 154 ? -11.078 4.358 12.226 1 93.5 154 GLY B CA 1
ATOM 3436 C C . GLY B 1 154 ? -11.679 5.161 13.364 1 93.5 154 GLY B C 1
ATOM 3437 O O . GLY B 1 154 ? -12.067 4.599 14.391 1 93.5 154 GLY B O 1
ATOM 3438 N N . THR B 1 155 ? -11.763 6.434 13.209 1 95.09 155 THR B N 1
ATOM 3439 C CA . THR B 1 155 ? -12.511 7.269 14.143 1 95.09 155 THR B CA 1
ATOM 3440 C C . THR B 1 155 ? -14.007 7.203 13.849 1 95.09 155 THR B C 1
ATOM 3442 O O . THR B 1 155 ? -14.419 7.251 12.688 1 95.09 155 THR B O 1
ATOM 3445 N N . ARG B 1 156 ? -14.781 7.063 14.881 1 95.49 156 ARG B N 1
ATOM 3446 C CA . ARG B 1 156 ? -16.234 7.037 14.743 1 95.49 156 ARG B CA 1
ATOM 3447 C C . ARG B 1 156 ? -16.872 8.234 15.441 1 95.49 156 ARG B C 1
ATOM 3449 O O . ARG B 1 156 ? -16.469 8.601 16.546 1 95.49 156 ARG B O 1
ATOM 3456 N N . TRP B 1 157 ? -17.787 8.866 14.755 1 93.31 157 TRP B N 1
ATOM 3457 C CA . TRP B 1 157 ? -18.564 9.94 15.366 1 93.31 157 TRP B CA 1
ATOM 3458 C C . TRP B 1 157 ? -19.81 10.247 14.543 1 93.31 157 TRP B C 1
ATOM 3460 O O . TRP B 1 157 ? -19.967 9.74 13.429 1 93.31 157 TRP B O 1
ATOM 3470 N N . HIS B 1 158 ? -20.731 10.965 15.144 1 91.08 158 HIS B N 1
ATOM 3471 C CA . HIS B 1 158 ? -21.883 11.492 14.42 1 91.08 158 HIS B CA 1
ATOM 3472 C C . HIS B 1 158 ? -21.627 12.917 13.941 1 91.08 158 HIS B C 1
ATOM 3474 O O . HIS B 1 158 ? -21.293 13.795 14.74 1 91.08 158 HIS B O 1
ATOM 3480 N N . ASN B 1 159 ? -21.704 13.196 12.672 1 86.06 159 ASN B N 1
ATOM 3481 C CA . ASN B 1 159 ? -21.33 14.496 12.125 1 86.06 159 ASN B CA 1
ATOM 3482 C C . ASN B 1 159 ? -22.509 15.465 12.123 1 86.06 159 ASN B C 1
ATOM 3484 O O . ASN B 1 159 ? -22.473 16.493 11.445 1 86.06 159 ASN B O 1
ATOM 3488 N N . GLY B 1 160 ? -23.518 15.128 12.867 1 80.87 160 GLY B N 1
ATOM 3489 C CA . GLY B 1 160 ? -24.74 15.914 12.922 1 80.87 160 GLY B CA 1
ATOM 3490 C C . GLY B 1 160 ? -25.824 15.399 11.993 1 80.87 160 GLY B C 1
ATOM 3491 O O . GLY B 1 160 ? -27.006 15.684 12.192 1 80.87 160 GLY B O 1
ATOM 3492 N N . ILE B 1 161 ? -25.446 14.634 10.949 1 84.81 161 ILE B N 1
ATOM 3493 C CA . ILE B 1 161 ? -26.38 14.118 9.954 1 84.81 161 ILE B CA 1
ATOM 3494 C C . ILE B 1 161 ? -26.392 12.592 9.999 1 84.81 161 ILE B C 1
ATOM 3496 O O . ILE B 1 161 ? -27.459 11.974 10.023 1 84.81 161 ILE B O 1
ATOM 3500 N N . GLU B 1 162 ? -25.247 12.024 10.121 1 89.34 162 GLU B N 1
ATOM 3501 C CA . GLU B 1 162 ? -25.092 10.573 10.09 1 89.34 162 GLU B CA 1
ATOM 3502 C C . GLU B 1 162 ? -23.867 10.131 10.885 1 89.34 162 GLU B C 1
ATOM 3504 O O . GLU B 1 162 ? -23.05 10.961 11.289 1 89.34 162 GLU B O 1
ATOM 3509 N N . GLU B 1 163 ? -23.786 8.8 11.057 1 91.39 163 GLU B N 1
ATOM 3510 C CA . GLU B 1 163 ? -22.581 8.209 11.631 1 91.39 163 GLU B CA 1
ATOM 3511 C C . GLU B 1 163 ? -21.451 8.155 10.606 1 91.39 163 GLU B C 1
ATOM 3513 O O . GLU B 1 163 ? -21.673 7.796 9.448 1 91.39 163 GLU B O 1
ATOM 3518 N N . VAL B 1 164 ? -20.344 8.629 11.06 1 92.05 164 VAL B N 1
ATOM 3519 C CA . VAL B 1 164 ? -19.155 8.597 10.214 1 92.05 164 VAL B CA 1
ATOM 3520 C C . VAL B 1 164 ? -18.129 7.631 10.801 1 92.05 164 VAL B C 1
ATOM 3522 O O . VAL B 1 164 ? -17.921 7.6 12.016 1 92.05 164 VAL B O 1
ATOM 3525 N N . TYR B 1 165 ? -17.612 6.785 9.942 1 94.42 165 TYR B N 1
ATOM 3526 C CA . TYR B 1 165 ? -16.529 5.868 10.282 1 94.42 165 TYR B CA 1
ATOM 3527 C C . TYR B 1 165 ? -15.338 6.061 9.351 1 94.42 165 TYR B C 1
ATOM 3529 O O . TYR B 1 165 ? -15.383 5.66 8.185 1 94.42 165 TYR B O 1
ATOM 3537 N N . SER B 1 166 ? -14.299 6.657 9.835 1 94.78 166 SER B N 1
ATOM 3538 C CA . SER B 1 166 ? -13.169 7.054 9 1 94.78 166 SER B CA 1
ATOM 3539 C C . SER B 1 166 ? -12.212 5.889 8.775 1 94.78 166 SER B C 1
ATOM 3541 O O . SER B 1 166 ? -10.999 6.087 8.671 1 94.78 166 SER B O 1
ATOM 3543 N N . LEU B 1 167 ? -12.695 4.717 8.669 1 95.74 167 LEU B N 1
ATOM 3544 C CA . LEU B 1 167 ? -11.861 3.524 8.579 1 95.74 167 LEU B CA 1
ATOM 3545 C C . LEU B 1 167 ? -11.011 3.549 7.313 1 95.74 167 LEU B C 1
ATOM 3547 O O . LEU B 1 167 ? -9.804 3.303 7.365 1 95.74 167 LEU B O 1
ATOM 3551 N N . ALA B 1 168 ? -11.605 3.867 6.134 1 96.29 168 ALA B N 1
ATOM 3552 C CA . ALA B 1 168 ? -10.873 3.868 4.87 1 96.29 168 ALA B CA 1
ATOM 3553 C C . ALA B 1 168 ? -9.743 4.894 4.891 1 96.29 168 ALA B C 1
ATOM 3555 O O . ALA B 1 168 ? -8.6 4.574 4.558 1 96.29 168 ALA B O 1
ATOM 3556 N N . TYR B 1 169 ? -10.065 6.081 5.349 1 95.46 169 TYR B N 1
ATOM 3557 C CA . TYR B 1 169 ? -9.095 7.167 5.428 1 95.46 169 TYR B CA 1
ATOM 3558 C C . TYR B 1 169 ? -7.975 6.829 6.404 1 95.46 169 TYR B C 1
ATOM 3560 O O . TYR B 1 169 ? -6.796 6.874 6.045 1 95.46 169 TYR B O 1
ATOM 3568 N N . GLY B 1 170 ? -8.349 6.407 7.592 1 96.93 170 GLY B N 1
ATOM 3569 C CA . GLY B 1 170 ? -7.361 6.061 8.602 1 96.93 170 GLY B CA 1
ATOM 3570 C C . GLY B 1 170 ? -6.466 4.908 8.19 1 96.93 170 GLY B C 1
ATOM 3571 O O . GLY B 1 170 ? -5.259 4.931 8.442 1 96.93 170 GLY B O 1
ATOM 3572 N N . THR B 1 171 ? -7.048 3.932 7.57 1 96.79 171 THR B N 1
ATOM 3573 C CA . THR B 1 171 ? -6.286 2.777 7.109 1 96.79 171 THR B CA 1
ATOM 3574 C C . THR B 1 171 ? -5.269 3.188 6.049 1 96.79 171 THR B C 1
ATOM 3576 O O . THR B 1 171 ? -4.108 2.778 6.102 1 96.79 171 THR B O 1
ATOM 3579 N N . SER B 1 172 ? -5.682 4.022 5.103 1 96.78 172 SER B N 1
ATOM 3580 C CA . SER B 1 172 ? -4.773 4.452 4.045 1 96.78 172 SER B CA 1
ATOM 3581 C C . SER B 1 172 ? -3.587 5.222 4.615 1 96.78 172 SER B C 1
ATOM 3583 O O . SER B 1 172 ? -2.466 5.105 4.116 1 96.78 172 SER B O 1
ATOM 3585 N N . LYS B 1 173 ? -3.835 5.999 5.611 1 97.73 173 LYS B N 1
ATOM 3586 C CA . LYS B 1 173 ? -2.755 6.75 6.246 1 97.73 173 LYS B CA 1
ATOM 3587 C C . LYS B 1 173 ? -1.82 5.823 7.017 1 97.73 173 LYS B C 1
ATOM 3589 O O . LYS B 1 173 ? -0.598 5.956 6.934 1 97.73 173 LYS B O 1
ATOM 3594 N N . ALA B 1 174 ? -2.372 4.917 7.749 1 97.57 174 ALA B N 1
ATOM 3595 C CA . ALA B 1 174 ? -1.551 3.939 8.456 1 97.57 174 ALA B CA 1
ATOM 3596 C C . ALA B 1 174 ? -0.72 3.112 7.48 1 97.57 174 ALA B C 1
ATOM 3598 O O . ALA B 1 174 ? 0.455 2.835 7.734 1 97.57 174 ALA B O 1
ATOM 3599 N N . MET B 1 175 ? -1.331 2.727 6.408 1 97.48 175 MET B N 1
ATOM 3600 C CA . MET B 1 175 ? -0.603 2.002 5.372 1 97.48 175 MET B CA 1
ATOM 3601 C C . MET B 1 175 ? 0.504 2.866 4.778 1 97.48 175 MET B C 1
ATOM 3603 O O . MET B 1 175 ? 1.583 2.365 4.455 1 97.48 175 MET B O 1
ATOM 3607 N N . GLY B 1 176 ? 0.229 4.128 4.628 1 98.23 176 GLY B N 1
ATOM 3608 C CA . GLY B 1 176 ? 1.251 5.054 4.166 1 98.23 176 GLY B CA 1
ATOM 3609 C C . GLY B 1 176 ? 2.458 5.115 5.083 1 98.23 176 GLY B C 1
ATOM 3610 O O . GLY B 1 176 ? 3.596 5.191 4.615 1 98.23 176 GLY B O 1
ATOM 3611 N N . GLU B 1 177 ? 2.254 5.072 6.373 1 98.43 177 GLU B N 1
ATOM 3612 C CA . GLU B 1 177 ? 3.356 5.027 7.328 1 98.43 177 GLU B CA 1
ATOM 3613 C C . GLU B 1 177 ? 4.232 3.798 7.104 1 98.43 177 GLU B C 1
ATOM 3615 O O . GLU B 1 177 ? 5.461 3.898 7.093 1 98.43 177 GLU B O 1
ATOM 3620 N N . ARG B 1 178 ? 3.571 2.732 6.951 1 97.52 178 ARG B N 1
ATOM 3621 C CA . ARG B 1 178 ? 4.297 1.483 6.74 1 97.52 178 ARG B CA 1
ATOM 3622 C C . ARG B 1 178 ? 5.083 1.521 5.433 1 97.52 178 ARG B C 1
ATOM 3624 O O . ARG B 1 178 ? 6.215 1.037 5.37 1 97.52 178 ARG B O 1
ATOM 3631 N N . LEU B 1 179 ? 4.453 2.017 4.422 1 98.22 179 LEU B N 1
ATOM 3632 C CA . LEU B 1 179 ? 5.117 2.171 3.132 1 98.22 179 LEU B CA 1
ATOM 3633 C C . LEU B 1 179 ? 6.375 3.023 3.267 1 98.22 179 LEU B C 1
ATOM 3635 O O . LEU B 1 179 ? 7.433 2.662 2.746 1 98.22 179 LEU B O 1
ATOM 3639 N N . CYS B 1 180 ? 6.272 4.098 3.957 1 98.61 180 CYS B N 1
ATOM 3640 C CA . CYS B 1 180 ? 7.401 4.989 4.201 1 98.61 180 CYS B CA 1
ATOM 3641 C C . CYS B 1 180 ? 8.536 4.252 4.904 1 98.61 180 CYS B C 1
ATOM 3643 O O . CYS B 1 180 ? 9.698 4.377 4.514 1 98.61 180 CYS B O 1
ATOM 3645 N N . LYS B 1 181 ? 8.199 3.529 5.889 1 97.43 181 LYS B N 1
ATOM 3646 C CA . LYS B 1 181 ? 9.189 2.75 6.628 1 97.43 181 LYS B CA 1
ATOM 3647 C C . LYS B 1 181 ? 9.906 1.762 5.713 1 97.43 181 LYS B C 1
ATOM 3649 O O . LYS B 1 181 ? 11.135 1.671 5.73 1 97.43 181 LYS B O 1
ATOM 3654 N N . ALA B 1 182 ? 9.161 1.1 4.918 1 97.38 182 ALA B N 1
ATOM 3655 C CA . ALA B 1 182 ? 9.724 0.077 4.041 1 97.38 182 ALA B CA 1
ATOM 3656 C C . ALA B 1 182 ? 10.658 0.696 3.005 1 97.38 182 ALA B C 1
ATOM 3658 O O . ALA B 1 182 ? 11.78 0.223 2.81 1 97.38 182 ALA B O 1
ATOM 3659 N N . VAL B 1 183 ? 10.2 1.738 2.354 1 98.05 183 VAL B N 1
ATOM 3660 C CA . VAL B 1 183 ? 10.97 2.369 1.287 1 98.05 183 VAL B CA 1
ATOM 3661 C C . VAL B 1 183 ? 12.241 2.989 1.864 1 98.05 183 VAL B C 1
ATOM 3663 O O . VAL B 1 183 ? 13.317 2.877 1.273 1 98.05 183 VAL B O 1
ATOM 3666 N N . ALA B 1 184 ? 12.117 3.579 3.024 1 98.26 184 ALA B N 1
ATOM 3667 C CA . ALA B 1 184 ? 13.298 4.14 3.676 1 98.26 184 ALA B CA 1
ATOM 3668 C C . ALA B 1 184 ? 14.315 3.049 4 1 98.26 184 ALA B C 1
ATOM 3670 O O . ALA B 1 184 ? 15.513 3.218 3.76 1 98.26 184 ALA B O 1
ATOM 3671 N N . ALA B 1 185 ? 13.835 1.97 4.469 1 96.97 185 ALA B N 1
ATOM 3672 C CA . ALA B 1 185 ? 14.711 0.856 4.822 1 96.97 185 ALA B CA 1
ATOM 3673 C C . ALA B 1 185 ? 15.415 0.298 3.589 1 96.97 185 ALA B C 1
ATOM 3675 O O . ALA B 1 185 ? 16.622 0.048 3.615 1 96.97 185 ALA B O 1
ATOM 3676 N N . VAL B 1 186 ? 14.716 0.17 2.495 1 97.52 186 VAL B N 1
ATOM 3677 C CA . VAL B 1 186 ? 15.236 -0.434 1.273 1 97.52 186 VAL B CA 1
ATOM 3678 C C . VAL B 1 186 ? 16.206 0.53 0.593 1 97.52 186 VAL B C 1
ATOM 3680 O O . VAL B 1 186 ? 17.113 0.103 -0.125 1 97.52 186 VAL B O 1
ATOM 3683 N N . SER B 1 187 ? 16.049 1.806 0.883 1 96.68 187 SER B N 1
ATOM 3684 C CA . SER B 1 187 ? 16.86 2.828 0.229 1 96.68 187 SER B CA 1
ATOM 3685 C C . SER B 1 187 ? 18.302 2.79 0.724 1 96.68 187 SER B C 1
ATOM 3687 O O . SER B 1 187 ? 19.184 3.418 0.134 1 96.68 187 SER B O 1
ATOM 3689 N N . GLY B 1 188 ? 18.607 2.086 1.823 1 92.54 188 GLY B N 1
ATOM 3690 C CA . GLY B 1 188 ? 19.961 1.924 2.328 1 92.54 188 GLY B CA 1
ATOM 3691 C C . GLY B 1 188 ? 20.557 3.213 2.861 1 92.54 188 GLY B C 1
ATOM 3692 O O . GLY B 1 188 ? 21.74 3.489 2.652 1 92.54 188 GLY B O 1
ATOM 3693 N N . GLY B 1 189 ? 19.709 4.094 3.385 1 92.4 189 GLY B N 1
ATOM 3694 C CA . GLY B 1 189 ? 20.198 5.313 4.01 1 92.4 189 GLY B CA 1
ATOM 3695 C C . GLY B 1 189 ? 20.107 6.526 3.103 1 92.4 189 GLY B C 1
ATOM 3696 O O . GLY B 1 189 ? 20.405 7.645 3.524 1 92.4 189 GLY B O 1
ATOM 3697 N N . ARG B 1 190 ? 19.625 6.343 1.918 1 94.31 190 ARG B N 1
ATOM 3698 C CA . ARG B 1 190 ? 19.567 7.44 0.958 1 94.31 190 ARG B CA 1
ATOM 3699 C C . ARG B 1 190 ? 18.381 8.356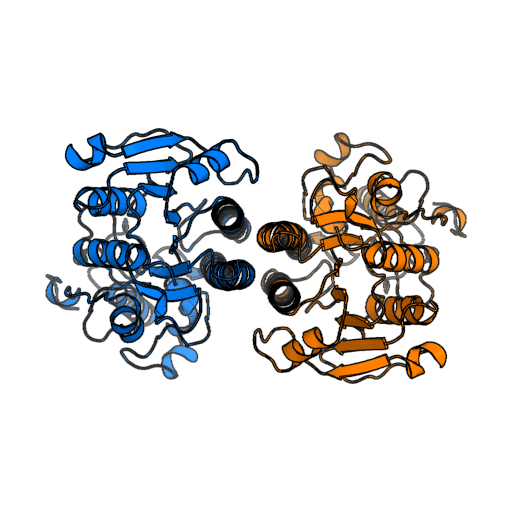 1.244 1 94.31 190 ARG B C 1
ATOM 3701 O O . ARG B 1 190 ? 18.404 9.537 0.893 1 94.31 190 ARG B O 1
ATOM 3708 N N . LEU B 1 191 ? 17.397 7.766 1.901 1 97.72 191 LEU B N 1
ATOM 3709 C CA . LEU B 1 191 ? 16.168 8.507 2.163 1 97.72 191 LEU B CA 1
ATOM 3710 C C . LEU B 1 191 ? 15.767 8.394 3.63 1 97.72 191 LEU B C 1
ATOM 3712 O O . LEU B 1 191 ? 15.693 7.291 4.175 1 97.72 191 LEU B O 1
ATOM 3716 N N . SER B 1 192 ? 15.627 9.519 4.275 1 98.41 192 SER B N 1
ATOM 3717 C CA . SER B 1 192 ? 15.016 9.557 5.599 1 98.41 192 SER B CA 1
ATOM 3718 C C . SER B 1 192 ? 13.581 10.069 5.532 1 98.41 192 SER B C 1
ATOM 3720 O O . SER B 1 192 ? 13.27 10.958 4.736 1 98.41 192 SER B O 1
ATOM 3722 N N . VAL B 1 193 ? 12.682 9.498 6.367 1 98.83 193 VAL B N 1
ATOM 3723 C CA . VAL B 1 193 ? 11.268 9.84 6.253 1 98.83 193 VAL B CA 1
ATOM 3724 C C . VAL B 1 193 ? 10.717 10.225 7.624 1 98.83 193 VAL B C 1
ATOM 3726 O O . VAL B 1 193 ? 11.028 9.58 8.628 1 98.83 193 VAL B O 1
ATOM 3729 N N . VAL B 1 194 ? 9.942 11.279 7.704 1 98.87 194 VAL B N 1
ATOM 3730 C CA . VAL B 1 194 ? 9.125 11.625 8.862 1 98.87 194 VAL B CA 1
ATOM 3731 C C . VAL B 1 194 ? 7.646 11.554 8.491 1 98.87 194 VAL B C 1
ATOM 3733 O O . VAL B 1 194 ? 7.185 12.28 7.606 1 98.87 194 VAL B O 1
ATOM 3736 N N . ALA B 1 195 ? 6.932 10.654 9.076 1 98.88 195 ALA B N 1
ATOM 3737 C CA . ALA B 1 195 ? 5.476 10.63 8.962 1 98.88 195 ALA B CA 1
ATOM 3738 C C . ALA B 1 195 ? 4.824 11.409 10.102 1 98.88 195 ALA B C 1
ATOM 3740 O O . ALA B 1 195 ? 5.041 11.101 11.276 1 98.88 195 ALA B O 1
ATOM 3741 N N . LEU B 1 196 ? 4.058 12.381 9.77 1 98.84 196 LEU B N 1
ATOM 3742 C CA . LEU B 1 196 ? 3.413 13.235 10.762 1 98.84 196 LEU B CA 1
ATOM 3743 C C . LEU B 1 196 ? 1.946 12.856 10.934 1 98.84 196 LEU B C 1
ATOM 3745 O O . LEU B 1 196 ? 1.157 12.968 9.993 1 98.84 196 LEU B O 1
ATOM 3749 N N . ARG B 1 197 ? 1.583 12.373 12.093 1 98.42 197 ARG B N 1
ATOM 3750 C CA . ARG B 1 197 ? 0.17 12.192 12.409 1 98.42 197 ARG B CA 1
ATOM 3751 C C . ARG B 1 197 ? -0.485 13.521 12.771 1 98.42 197 ARG B C 1
ATOM 3753 O O . ARG B 1 197 ? -0.614 13.855 13.95 1 98.42 197 ARG B O 1
ATOM 3760 N N . ILE B 1 198 ? -0.905 14.176 11.761 1 97.69 198 ILE B N 1
ATOM 3761 C CA . ILE B 1 198 ? -1.383 15.55 11.863 1 97.69 198 ILE B CA 1
ATOM 3762 C C . ILE B 1 198 ? -2.758 15.571 12.528 1 97.69 198 ILE B C 1
ATOM 3764 O O . ILE B 1 198 ? -3.659 14.83 12.127 1 97.69 198 ILE B O 1
ATOM 3768 N N . GLY B 1 199 ? -2.854 16.397 13.517 1 96.71 199 GLY B N 1
ATOM 3769 C CA . GLY B 1 199 ? -4.149 16.66 14.124 1 96.71 199 GLY B CA 1
ATOM 3770 C C . GLY B 1 199 ? -5.014 17.596 13.302 1 96.71 199 GLY B C 1
ATOM 3771 O O . GLY B 1 199 ? -4.893 17.647 12.077 1 96.71 199 GLY B O 1
ATOM 3772 N N . TRP B 1 200 ? -5.892 18.277 13.921 1 96.1 200 TRP B N 1
ATOM 3773 C CA . TRP B 1 200 ? -6.835 19.119 13.192 1 96.1 200 TRP B CA 1
ATOM 3774 C C . TRP B 1 200 ? -6.31 20.546 13.072 1 96.1 200 TRP B C 1
ATOM 3776 O O . TRP B 1 200 ? -6.25 21.277 14.063 1 96.1 200 TRP B O 1
ATOM 3786 N N . ALA B 1 201 ? -5.862 20.868 11.916 1 96.41 201 ALA B N 1
ATOM 3787 C CA . ALA B 1 201 ? -5.545 22.247 11.553 1 96.41 201 ALA B CA 1
ATOM 3788 C C . ALA B 1 201 ? -6.67 22.87 10.731 1 96.41 201 ALA B C 1
ATOM 3790 O O . ALA B 1 201 ? -6.81 22.582 9.54 1 96.41 201 ALA B O 1
ATOM 3791 N N . LEU B 1 202 ? -7.446 23.743 11.3 1 94.23 202 LEU B N 1
ATOM 3792 C CA . LEU B 1 202 ? -8.572 24.365 10.613 1 94.23 202 LEU B CA 1
ATOM 3793 C C . LEU B 1 202 ? -8.086 25.334 9.54 1 94.23 202 LEU B C 1
ATOM 3795 O O . LEU B 1 202 ? -6.951 25.813 9.598 1 94.23 202 LEU B O 1
ATOM 3799 N N . PRO B 1 203 ? -8.907 25.544 8.561 1 92.39 203 PRO B N 1
ATOM 3800 C CA . PRO B 1 203 ? -8.516 26.511 7.533 1 92.39 203 PRO B CA 1
ATOM 3801 C C . PRO B 1 203 ? -8.341 27.923 8.087 1 92.39 203 PRO B C 1
ATOM 3803 O O . PRO B 1 203 ? -8.72 28.193 9.23 1 92.39 203 PRO B O 1
ATOM 3806 N N . ASP B 1 204 ? -7.703 28.698 7.352 1 90.64 204 ASP B N 1
ATOM 3807 C CA . ASP B 1 204 ? -7.563 30.132 7.587 1 90.64 204 ASP B CA 1
ATOM 3808 C C . ASP B 1 204 ? -6.942 30.406 8.955 1 90.64 204 ASP B C 1
ATOM 3810 O O . ASP B 1 204 ? -5.882 29.867 9.28 1 90.64 204 ASP B O 1
ATOM 3814 N N . ASP B 1 205 ? -7.686 31.083 9.864 1 92.8 205 ASP B N 1
ATOM 3815 C CA . ASP B 1 205 ? -7.101 31.527 11.126 1 92.8 205 ASP B CA 1
ATOM 3816 C C . ASP B 1 205 ? -6.945 30.36 12.099 1 92.8 205 ASP B C 1
ATOM 3818 O O . ASP B 1 205 ? -6.263 30.482 13.119 1 92.8 205 ASP B O 1
ATOM 3822 N N . ASN B 1 206 ? -7.536 29.202 11.751 1 96.05 206 ASN B N 1
ATOM 3823 C CA . ASN B 1 206 ? -7.418 28.013 12.589 1 96.05 206 ASN B CA 1
ATOM 3824 C C . ASN B 1 206 ? -7.871 28.288 14.02 1 96.05 206 ASN B C 1
ATOM 3826 O O . ASN B 1 206 ? -7.157 27.972 14.973 1 96.05 206 ASN B O 1
ATOM 3830 N N . ASP B 1 207 ? -9.082 28.926 14.109 1 93.8 207 ASP B N 1
ATOM 3831 C CA . ASP B 1 207 ? -9.64 29.291 15.407 1 93.8 207 ASP B CA 1
ATOM 3832 C C . ASP B 1 207 ? -10.173 28.062 16.141 1 93.8 207 ASP B C 1
ATOM 3834 O O . ASP B 1 207 ? -11.124 27.425 15.685 1 93.8 207 ASP B O 1
ATOM 3838 N N . PRO B 1 208 ? -9.612 27.726 17.274 1 93.34 208 PRO B N 1
ATOM 3839 C CA . PRO B 1 208 ? -10.048 26.518 17.979 1 93.34 208 PRO B CA 1
ATOM 3840 C C . PRO B 1 208 ? -11.492 26.609 18.467 1 93.34 208 PRO B C 1
ATOM 3842 O O . PRO B 1 208 ? -12.104 25.587 18.788 1 93.34 208 PRO B O 1
ATOM 3845 N N . ASN B 1 209 ? -12.077 27.817 18.538 1 91.81 209 ASN B N 1
ATOM 3846 C CA . ASN B 1 209 ? -13.471 27.985 18.935 1 91.81 209 ASN B CA 1
ATOM 3847 C C . ASN B 1 209 ? -14.425 27.434 17.878 1 91.81 209 ASN B C 1
ATOM 3849 O O . ASN B 1 209 ? -15.614 27.251 18.144 1 91.81 209 ASN B O 1
ATOM 3853 N N . ASP B 1 210 ? -13.903 27.11 16.699 1 90.83 210 ASP B N 1
ATOM 3854 C CA . ASP B 1 210 ? -14.722 26.591 15.609 1 90.83 210 ASP B CA 1
ATOM 3855 C C . ASP B 1 210 ? -14.795 25.066 15.655 1 90.83 210 ASP B C 1
ATOM 3857 O O . ASP B 1 210 ? -15.535 24.451 14.884 1 90.83 210 ASP B O 1
ATOM 3861 N N . ILE B 1 211 ? -14.064 24.42 16.529 1 92.17 211 ILE B N 1
ATOM 3862 C CA . ILE B 1 211 ? -14.068 22.965 16.624 1 92.17 211 ILE B CA 1
ATOM 3863 C C . ILE B 1 211 ? -15.34 22.498 17.328 1 92.17 211 ILE B C 1
ATOM 3865 O O . ILE B 1 211 ? -15.699 23.019 18.387 1 92.17 211 ILE B O 1
ATOM 3869 N N . ASN B 1 212 ? -15.994 21.581 16.715 1 88.89 212 ASN B N 1
ATOM 3870 C CA . ASN B 1 212 ? -17.238 21.017 17.228 1 88.89 212 ASN B CA 1
ATOM 3871 C C . ASN B 1 212 ? -17.226 19.492 17.177 1 88.89 212 ASN B C 1
ATOM 3873 O O . ASN B 1 212 ? -16.23 18.888 16.775 1 88.89 212 ASN B O 1
ATOM 3877 N N . HIS B 1 213 ? -18.279 18.906 17.667 1 87.13 213 HIS B N 1
ATOM 3878 C CA . HIS B 1 213 ? -18.324 17.451 17.758 1 87.13 213 HIS B CA 1
ATOM 3879 C C . HIS B 1 213 ? -18.64 16.824 16.404 1 87.13 213 HIS B C 1
ATOM 3881 O O . HIS B 1 213 ? -18.529 15.607 16.237 1 87.13 213 HIS B O 1
ATOM 3887 N N . SER B 1 214 ? -18.998 17.621 15.375 1 81.18 214 SER B N 1
ATOM 3888 C CA . SER B 1 214 ? -19.358 17.094 14.063 1 81.18 214 SER B CA 1
ATOM 3889 C C . SER B 1 214 ? -18.117 16.731 13.254 1 81.18 214 SER B C 1
ATOM 3891 O O . SER B 1 214 ? -18.21 16.023 12.249 1 81.18 214 SER B O 1
ATOM 3893 N N . GLY B 1 215 ? -16.963 17.252 13.683 1 79.95 215 GLY B N 1
ATOM 3894 C CA . GLY B 1 215 ? -15.721 16.938 12.993 1 79.95 215 GLY B CA 1
ATOM 3895 C C . GLY B 1 215 ? -15.561 17.686 11.683 1 79.95 215 GLY B C 1
ATOM 3896 O O . GLY B 1 215 ? -14.686 17.359 10.879 1 79.95 215 GLY B O 1
ATOM 3897 N N . THR B 1 216 ? -16.454 18.624 11.414 1 79.16 216 THR B N 1
ATOM 3898 C CA . THR B 1 216 ? -16.391 19.411 10.187 1 79.16 216 THR B CA 1
ATOM 3899 C C . THR B 1 216 ? -16.252 20.897 10.504 1 79.16 216 THR B C 1
ATOM 3901 O O . THR B 1 216 ? -16.919 21.41 11.405 1 79.16 216 THR B O 1
ATOM 3904 N N . ALA B 1 217 ? -15.354 21.505 9.838 1 70.55 217 ALA B N 1
ATOM 3905 C CA . ALA B 1 217 ? -15.053 22.911 10.095 1 70.55 217 ALA B CA 1
ATOM 3906 C C . ALA B 1 217 ? -16.246 23.799 9.754 1 70.55 217 ALA B C 1
ATOM 3908 O O . ALA B 1 217 ? -16.412 24.876 10.333 1 70.55 217 ALA B O 1
ATOM 3909 N N . ASP B 1 218 ? -17.085 23.381 8.916 1 70.6 218 ASP B N 1
ATOM 3910 C CA . ASP B 1 218 ? -18.107 24.282 8.393 1 70.6 218 ASP B CA 1
ATOM 3911 C C . ASP B 1 218 ? -19.426 24.111 9.142 1 70.6 218 ASP B C 1
ATOM 3913 O O . ASP B 1 218 ? -20.425 24.752 8.807 1 70.6 218 ASP B O 1
ATOM 3917 N N . THR B 1 219 ? -19.395 23.314 10.159 1 71.6 219 THR B N 1
ATOM 3918 C CA . THR B 1 219 ? -20.619 23.14 10.933 1 71.6 219 THR B CA 1
ATOM 3919 C C . THR B 1 219 ? -20.613 24.041 12.165 1 71.6 219 THR B C 1
ATOM 3921 O O . THR B 1 219 ? -19.611 24.117 12.88 1 71.6 219 THR B O 1
ATOM 3924 N N . PRO B 1 220 ? -21.698 24.634 12.323 1 69.01 220 PRO B N 1
ATOM 3925 C CA . PRO B 1 220 ? -21.776 25.507 13.497 1 69.01 220 PRO B CA 1
ATOM 3926 C C . PRO B 1 220 ? -21.51 24.764 14.804 1 69.01 220 PRO B C 1
ATOM 3928 O O . PRO B 1 220 ? -21.923 23.612 14.959 1 69.01 220 PRO B O 1
ATOM 3931 N N . VAL B 1 221 ? -20.797 25.346 15.669 1 69.57 221 VAL B N 1
ATOM 3932 C CA . VAL B 1 221 ? -20.55 24.813 17.004 1 69.57 221 VAL B CA 1
ATOM 3933 C C . VAL B 1 221 ? -21.828 24.889 17.837 1 69.57 221 VAL B C 1
ATOM 3935 O O . VAL B 1 221 ? -22.376 25.974 18.045 1 69.57 221 VAL B O 1
ATOM 3938 N N . PRO B 1 222 ? -22.297 23.722 18.142 1 68.79 222 PRO B N 1
ATOM 3939 C CA . PRO B 1 222 ? -23.53 23.794 18.929 1 68.79 222 PRO B CA 1
ATOM 3940 C C . PRO B 1 222 ? -23.308 24.383 20.32 1 68.79 222 PRO B C 1
ATOM 3942 O O . PRO B 1 222 ? -22.219 24.252 20.884 1 68.79 222 PRO B O 1
ATOM 3945 N N . GLY B 1 223 ? -24.313 25.13 20.701 1 68.7 223 GLY B N 1
ATOM 3946 C CA . GLY B 1 223 ? -24.253 25.712 22.032 1 68.7 223 GLY B CA 1
ATOM 3947 C C . GLY B 1 223 ? -24.199 24.673 23.136 1 68.7 223 GLY B C 1
ATOM 3948 O O . GLY B 1 223 ? -23.83 24.983 24.271 1 68.7 223 GLY B O 1
ATOM 3949 N N . SER B 1 224 ? -24.599 23.432 22.902 1 76.95 224 SER B N 1
ATOM 3950 C CA . SER B 1 224 ? -24.57 22.35 23.88 1 76.95 224 SER B CA 1
ATOM 3951 C C . SER B 1 224 ? -24.2 21.023 23.226 1 76.95 224 SER B C 1
ATOM 3953 O O . SER B 1 224 ? -24.35 20.86 22.014 1 76.95 224 SER B O 1
ATOM 3955 N N . VAL B 1 225 ? -23.613 20.174 24.022 1 82.55 225 VAL B N 1
ATOM 3956 C CA . VAL B 1 225 ? -23.282 18.827 23.567 1 82.55 225 VAL B CA 1
ATOM 3957 C C . VAL B 1 225 ? -24.429 17.874 23.894 1 82.55 225 VAL B C 1
ATOM 3959 O O . VAL B 1 225 ? -24.783 17.696 25.062 1 82.55 225 VAL B O 1
ATOM 3962 N N . PRO B 1 226 ? -25.059 17.351 22.939 1 82.47 226 PRO B N 1
ATOM 3963 C CA . PRO B 1 226 ? -26.356 16.687 23.088 1 82.47 226 PRO B CA 1
ATOM 3964 C C . PRO B 1 226 ? -26.263 15.38 23.872 1 82.47 226 PRO B C 1
ATOM 3966 O O . PRO B 1 226 ? -27.266 14.911 24.416 1 82.47 226 PRO B O 1
ATOM 3969 N N . ASP B 1 227 ? -25.146 14.654 23.848 1 90.78 227 ASP B N 1
ATOM 3970 C CA . ASP B 1 227 ? -25.042 13.351 24.497 1 90.78 227 ASP B CA 1
ATOM 3971 C C . ASP B 1 227 ? -23.587 13.003 24.802 1 90.78 227 ASP B C 1
ATOM 3973 O O . ASP B 1 227 ? -22.684 13.799 24.535 1 90.78 227 ASP B O 1
ATOM 3977 N N . GLU B 1 228 ? -23.439 11.881 25.397 1 92.87 228 GLU B N 1
ATOM 3978 C CA . GLU B 1 228 ? -22.116 11.457 25.847 1 92.87 228 GLU B CA 1
ATOM 3979 C C . GLU B 1 228 ? -21.191 11.187 24.664 1 92.87 228 GLU B C 1
ATOM 3981 O O . GLU B 1 228 ? -20.006 11.525 24.706 1 92.87 228 GLU B O 1
ATOM 3986 N N . ALA B 1 229 ? -21.678 10.576 23.641 1 92.68 229 ALA B N 1
ATOM 3987 C CA . ALA B 1 229 ? -20.885 10.298 22.445 1 92.68 229 ALA B CA 1
ATOM 3988 C C . ALA B 1 229 ? -20.355 11.589 21.827 1 92.68 229 ALA B C 1
ATOM 3990 O O . ALA B 1 229 ? -19.197 11.654 21.409 1 92.68 229 ALA B O 1
ATOM 3991 N N . SER B 1 230 ? -21.168 12.591 21.842 1 92.48 230 SER B N 1
ATOM 3992 C CA . SER B 1 230 ? -20.771 13.894 21.318 1 92.48 230 SER B CA 1
ATOM 3993 C C . SER B 1 230 ? -19.722 14.551 22.208 1 92.48 230 SER B C 1
ATOM 3995 O O . SER B 1 230 ? -18.827 15.241 21.716 1 92.48 230 SER B O 1
ATOM 3997 N N . ARG B 1 231 ? -19.878 14.362 23.471 1 93.35 231 ARG B N 1
ATOM 3998 C CA . ARG B 1 231 ? -18.891 14.896 24.403 1 93.35 231 ARG B CA 1
ATOM 3999 C C . ARG B 1 231 ? -17.524 14.258 24.179 1 93.35 231 ARG B C 1
ATOM 4001 O O . ARG B 1 231 ? -16.505 14.95 24.164 1 93.35 231 ARG B O 1
ATOM 4008 N N . ILE B 1 232 ? -17.517 12.981 23.972 1 94.63 232 ILE B N 1
ATOM 4009 C CA . ILE B 1 232 ? -16.283 12.245 23.718 1 94.63 232 ILE B CA 1
ATOM 4010 C C . ILE B 1 232 ? -15.663 12.714 22.403 1 94.63 232 ILE B C 1
ATOM 4012 O O . ILE B 1 232 ? -14.458 12.967 22.333 1 94.63 232 ILE B O 1
ATOM 4016 N N . ALA B 1 233 ? -16.487 12.899 21.402 1 94.5 233 ALA B N 1
ATOM 4017 C CA . ALA B 1 233 ? -16.008 13.35 20.098 1 94.5 233 ALA B CA 1
ATOM 4018 C C . ALA B 1 233 ? -15.424 14.758 20.185 1 94.5 233 ALA B C 1
ATOM 4020 O O . ALA B 1 233 ? -14.357 15.029 19.629 1 94.5 233 ALA B O 1
ATOM 4021 N N . LEU B 1 234 ? -16.102 15.601 20.867 1 93.58 234 LEU B N 1
ATOM 4022 C CA . LEU B 1 234 ? -15.634 16.977 21.003 1 93.58 234 LEU B CA 1
ATOM 4023 C C . LEU B 1 234 ? -14.279 17.024 21.701 1 93.58 234 LEU B C 1
ATOM 4025 O O . LEU B 1 234 ? -13.366 17.717 21.247 1 93.58 234 LEU B O 1
ATOM 4029 N N . ARG B 1 235 ? -14.152 16.324 22.791 1 94.19 235 ARG B N 1
ATOM 4030 C CA . ARG B 1 235 ? -12.879 16.274 23.504 1 94.19 235 ARG B CA 1
ATOM 4031 C C . ARG B 1 235 ? -11.769 15.739 22.605 1 94.19 235 ARG B C 1
ATOM 4033 O O . ARG B 1 235 ? -10.664 16.284 22.583 1 94.19 235 ARG B O 1
ATOM 4040 N N . TRP B 1 236 ? -12.035 14.679 21.874 1 96.02 236 TRP B N 1
ATOM 4041 C CA . TRP B 1 236 ? -11.07 14.069 20.965 1 96.02 236 TRP B CA 1
ATOM 4042 C C . TRP B 1 236 ? -10.598 15.074 19.919 1 96.02 236 TRP B C 1
ATOM 4044 O O . TRP B 1 236 ? -9.394 15.249 19.718 1 96.02 236 TRP B O 1
ATOM 4054 N N . PHE B 1 237 ? -11.513 15.794 19.32 1 95.06 237 PHE B N 1
ATOM 4055 C CA . PHE B 1 237 ? -11.2 16.731 18.248 1 95.06 237 PHE B CA 1
ATOM 4056 C C . PHE B 1 237 ? -10.468 17.952 18.792 1 95.06 237 PHE B C 1
ATOM 4058 O O . PHE B 1 237 ? -9.499 18.42 18.19 1 95.06 237 PHE B O 1
ATOM 4065 N N . ARG B 1 238 ? -10.881 18.41 19.915 1 94.86 238 ARG B N 1
ATOM 4066 C CA . ARG B 1 238 ? -10.191 19.542 20.526 1 94.86 238 ARG B CA 1
ATOM 4067 C C . ARG B 1 238 ? -8.772 19.162 20.937 1 94.86 238 ARG B C 1
ATOM 4069 O O . ARG B 1 238 ? -7.831 19.927 20.718 1 94.86 238 ARG B O 1
ATOM 4076 N N . ASN B 1 239 ? -8.661 17.979 21.461 1 96.71 239 ASN B N 1
ATOM 4077 C CA . ASN B 1 239 ? -7.362 17.531 21.95 1 96.71 239 ASN B CA 1
ATOM 4078 C C . ASN B 1 239 ? -6.37 17.334 20.807 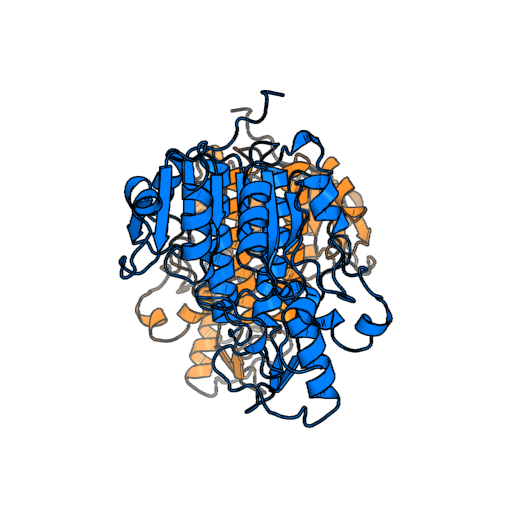1 96.71 239 ASN B C 1
ATOM 4080 O O . ASN B 1 239 ? -5.158 17.306 21.029 1 96.71 239 ASN B O 1
ATOM 4084 N N . MET B 1 240 ? -6.785 17.178 19.622 1 96.66 240 MET B N 1
ATOM 4085 C CA . MET B 1 240 ? -5.84 16.97 18.529 1 96.66 240 MET B CA 1
ATOM 4086 C C . MET B 1 240 ? -5.633 18.256 17.736 1 96.66 240 MET B C 1
ATOM 4088 O O . MET B 1 240 ? -5.06 18.232 16.646 1 96.66 240 MET B O 1
ATOM 4092 N N . TRP B 1 241 ? -6.134 19.421 18.235 1 97.77 241 TRP B N 1
ATOM 4093 C CA . TRP B 1 241 ? -5.947 20.704 17.566 1 97.77 241 TRP B CA 1
ATOM 4094 C C . TRP B 1 241 ? -4.465 21.01 17.379 1 97.77 241 TRP B C 1
ATOM 4096 O O . TRP B 1 241 ? -3.66 20.792 18.288 1 97.77 241 TRP B O 1
ATOM 4106 N N . LEU B 1 242 ? -4.12 21.46 16.19 1 98.58 242 LEU B N 1
ATOM 4107 C CA . LEU B 1 242 ? -2.781 21.905 15.818 1 98.58 242 LEU B CA 1
ATOM 4108 C C . LEU B 1 242 ? -2.804 23.351 15.334 1 98.58 242 LEU B C 1
ATOM 4110 O O . LEU B 1 242 ? -3.295 23.636 14.24 1 98.58 242 LEU B O 1
ATOM 4114 N N . SER B 1 243 ? -2.215 24.239 16.104 1 98.64 243 SER B N 1
ATOM 4115 C CA . SER B 1 243 ? -2.229 25.661 15.774 1 98.64 243 SER B CA 1
ATOM 4116 C C . SER B 1 243 ? -1.368 25.952 14.549 1 98.64 243 SER B C 1
ATOM 4118 O O . SER B 1 243 ? -0.499 25.154 14.19 1 98.64 243 SER B O 1
ATOM 4120 N N . ASN B 1 244 ? -1.58 27.087 13.942 1 98.36 244 ASN B N 1
ATOM 4121 C CA . ASN B 1 244 ? -0.762 27.486 12.802 1 98.36 244 ASN B CA 1
ATOM 4122 C C . ASN B 1 244 ? 0.707 27.631 13.189 1 98.36 244 ASN B C 1
ATOM 4124 O O . ASN B 1 244 ? 1.595 27.236 12.432 1 98.36 244 ASN B O 1
ATOM 4128 N N . ASP B 1 245 ? 0.994 28.173 14.376 1 98.32 245 ASP B N 1
ATOM 4129 C CA . ASP B 1 245 ? 2.372 28.371 14.817 1 98.32 245 ASP B CA 1
ATOM 4130 C C . ASP B 1 245 ? 3.061 27.034 15.083 1 98.32 245 ASP B C 1
ATOM 4132 O O . ASP B 1 245 ? 4.211 26.834 14.688 1 98.32 245 ASP B O 1
ATOM 4136 N N . ASP B 1 246 ? 2.336 26.179 15.754 1 98.83 246 ASP B N 1
ATOM 4137 C CA . ASP B 1 246 ? 2.917 24.867 16.023 1 98.83 246 ASP B CA 1
ATOM 4138 C C . ASP B 1 246 ? 3.055 24.053 14.738 1 98.83 246 ASP B C 1
ATOM 4140 O O . ASP B 1 246 ? 3.996 23.27 14.591 1 98.83 246 ASP B O 1
ATOM 4144 N N . LEU B 1 247 ? 2.1 24.199 13.83 1 98.79 247 LEU B N 1
ATOM 4145 C CA . LEU B 1 247 ? 2.208 23.563 12.522 1 98.79 247 LEU B CA 1
ATOM 4146 C C . LEU B 1 247 ? 3.472 24.016 11.799 1 98.79 247 LEU B C 1
ATOM 4148 O O . LEU B 1 247 ? 4.208 23.192 11.252 1 98.79 247 LEU B O 1
ATOM 4152 N N . ARG B 1 248 ? 3.711 25.308 11.797 1 98.5 248 ARG B N 1
ATOM 4153 C CA . ARG B 1 248 ? 4.928 25.855 11.206 1 98.5 248 ARG B CA 1
ATOM 4154 C C . ARG B 1 248 ? 6.169 25.198 11.799 1 98.5 248 ARG B C 1
ATOM 4156 O O . ARG B 1 248 ? 7.028 24.705 11.065 1 98.5 248 ARG B O 1
ATOM 4163 N N . GLN B 1 249 ? 6.227 25.183 13.098 1 98.71 249 GLN B N 1
ATOM 4164 C CA . GLN B 1 249 ? 7.371 24.582 13.775 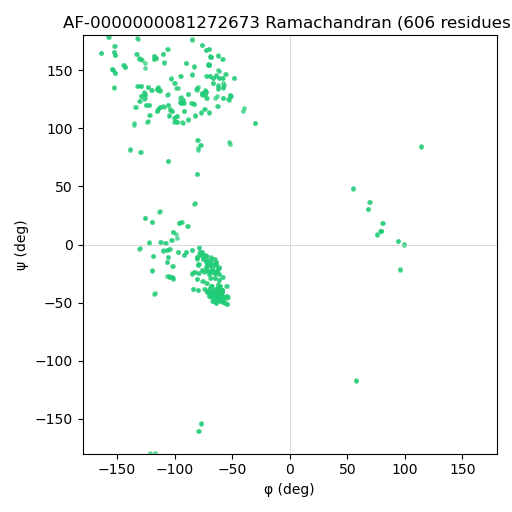1 98.71 249 GLN B CA 1
ATOM 4165 C C . GLN B 1 249 ? 7.513 23.107 13.412 1 98.71 249 GLN B C 1
ATOM 4167 O O . GLN B 1 249 ? 8.624 22.619 13.198 1 98.71 249 GLN B O 1
ATOM 4172 N N . LEU B 1 250 ? 6.399 22.382 13.376 1 98.87 250 LEU B N 1
ATOM 4173 C CA . LEU B 1 250 ? 6.368 20.946 13.119 1 98.87 250 LEU B CA 1
ATOM 4174 C C . LEU B 1 250 ? 7.004 20.621 11.771 1 98.87 250 LEU B C 1
ATOM 4176 O O . LEU B 1 250 ? 7.892 19.77 11.688 1 98.87 250 LEU B O 1
ATOM 4180 N N . PHE B 1 251 ? 6.622 21.292 10.724 1 98.84 251 PHE B N 1
ATOM 4181 C CA . PHE B 1 251 ? 7.087 20.972 9.38 1 98.84 251 PHE B CA 1
ATOM 4182 C C . PHE B 1 251 ? 8.534 21.412 9.189 1 98.84 251 PHE B C 1
ATOM 4184 O O . PHE B 1 251 ? 9.315 20.727 8.526 1 98.84 251 PHE B O 1
ATOM 4191 N N . ILE B 1 252 ? 8.925 22.56 9.747 1 98.62 252 ILE B N 1
ATOM 4192 C CA . ILE B 1 252 ? 10.315 22.996 9.676 1 98.62 252 ILE B CA 1
ATOM 4193 C C . ILE B 1 252 ? 11.211 21.982 10.383 1 98.62 252 ILE B C 1
ATOM 4195 O O . ILE B 1 252 ? 12.237 21.566 9.841 1 98.62 252 ILE B O 1
ATOM 4199 N N . ALA B 1 253 ? 10.776 21.544 11.567 1 98.54 253 ALA B N 1
ATOM 4200 C CA . ALA B 1 253 ? 11.541 20.553 12.32 1 98.54 253 ALA B CA 1
ATOM 4201 C C . ALA B 1 253 ? 11.644 19.239 11.551 1 98.54 253 ALA B C 1
ATOM 4203 O O . ALA B 1 253 ? 12.717 18.635 11.484 1 98.54 253 ALA B O 1
ATOM 4204 N N . ALA B 1 254 ? 10.525 18.798 10.963 1 98.64 254 ALA B N 1
ATOM 4205 C CA . ALA B 1 254 ? 10.481 17.527 10.246 1 98.64 254 ALA B CA 1
ATOM 4206 C C . ALA B 1 254 ? 11.445 17.531 9.063 1 98.64 254 ALA B C 1
ATOM 4208 O O . ALA B 1 254 ? 12.08 16.516 8.768 1 98.64 254 ALA B O 1
ATOM 4209 N N . VAL B 1 255 ? 11.584 18.657 8.407 1 98.2 255 VAL B N 1
ATOM 4210 C CA . VAL B 1 255 ? 12.39 18.754 7.194 1 98.2 255 VAL B CA 1
ATOM 4211 C C . VAL B 1 255 ? 13.866 18.882 7.564 1 98.2 255 VAL B C 1
ATOM 4213 O O . VAL B 1 255 ? 14.737 18.379 6.85 1 98.2 255 VAL B O 1
ATOM 4216 N N . THR B 1 256 ? 14.201 19.459 8.698 1 97.61 256 THR B N 1
ATOM 4217 C CA . THR B 1 256 ? 15.58 19.859 8.955 1 97.61 256 THR B CA 1
ATOM 4218 C C . THR B 1 256 ? 16.235 18.921 9.965 1 97.61 256 THR B C 1
ATOM 4220 O O . THR B 1 256 ? 17.456 18.937 10.134 1 97.61 256 THR B O 1
ATOM 4223 N N . ALA B 1 257 ? 15.447 18.142 10.656 1 97.49 257 ALA B N 1
ATOM 4224 C CA . ALA B 1 257 ? 15.99 17.29 11.711 1 97.49 257 ALA B CA 1
ATOM 4225 C C . ALA B 1 257 ? 17.093 16.384 11.172 1 97.49 257 ALA B C 1
ATOM 4227 O O . ALA B 1 257 ? 17.016 15.91 10.036 1 97.49 257 ALA B O 1
ATOM 4228 N N . ASP B 1 258 ? 18.075 16.099 11.999 1 96.3 258 ASP B N 1
ATOM 4229 C CA . ASP B 1 258 ? 19.147 15.163 11.678 1 96.3 258 ASP B CA 1
ATOM 4230 C C . ASP B 1 258 ? 18.721 13.723 11.954 1 96.3 258 ASP B C 1
ATOM 4232 O O . ASP B 1 258 ? 18.457 13.358 13.101 1 96.3 258 ASP B O 1
ATOM 4236 N N . PRO B 1 259 ? 18.745 12.907 10.955 1 96.41 259 PRO B N 1
ATOM 4237 C CA . PRO B 1 259 ? 18.269 11.537 11.16 1 96.41 259 PRO B CA 1
ATOM 4238 C C . PRO B 1 259 ? 19.302 10.649 11.849 1 96.41 259 PRO B C 1
ATOM 4240 O O . PRO B 1 259 ? 19.024 9.484 12.142 1 96.41 259 PRO B O 1
ATOM 4243 N N . ALA B 1 260 ? 20.409 11.137 12.111 1 94.28 260 ALA B N 1
ATOM 4244 C CA . ALA B 1 260 ? 21.514 10.344 12.643 1 94.28 260 ALA B CA 1
ATOM 4245 C C . ALA B 1 260 ? 21.127 9.677 13.96 1 94.28 260 ALA B C 1
ATOM 4247 O O . ALA B 1 260 ? 21.629 8.599 14.288 1 94.28 260 ALA B O 1
ATOM 4248 N N . ARG B 1 261 ? 20.215 10.299 14.678 1 92.35 261 ARG B N 1
ATOM 4249 C CA . ARG B 1 261 ? 19.885 9.765 15.995 1 92.35 261 ARG B CA 1
ATOM 4250 C C . ARG B 1 261 ? 18.565 9.002 15.962 1 92.35 261 ARG B C 1
ATOM 4252 O O . ARG B 1 261 ? 18.064 8.574 17.004 1 92.35 261 ARG B O 1
ATOM 4259 N N . TRP B 1 262 ? 17.978 8.858 14.867 1 97.24 262 TRP B N 1
ATOM 4260 C CA . TRP B 1 262 ? 16.715 8.135 14.763 1 97.24 262 TRP B CA 1
ATOM 4261 C C . TRP B 1 262 ? 16.93 6.636 14.94 1 97.24 262 TRP B C 1
ATOM 4263 O O . TRP B 1 262 ? 17.969 6.101 14.546 1 97.24 262 TRP B O 1
ATOM 4273 N N . PRO B 1 263 ? 16.014 5.963 15.532 1 95.76 263 PRO B N 1
ATOM 4274 C CA . PRO B 1 263 ? 16.14 4.512 15.687 1 95.76 263 PRO B CA 1
ATOM 4275 C C . PRO B 1 263 ? 15.99 3.762 14.366 1 95.76 263 PRO B C 1
ATOM 4277 O O . PRO B 1 263 ? 16.342 2.583 14.278 1 95.76 263 PRO B O 1
ATOM 4280 N N . ALA B 1 264 ? 15.448 4.355 13.381 1 95.55 264 ALA B N 1
ATOM 4281 C CA . ALA B 1 264 ? 15.227 3.849 12.029 1 95.55 264 ALA B CA 1
ATOM 4282 C C . ALA B 1 264 ? 15.205 4.988 11.014 1 95.55 264 ALA B C 1
ATOM 4284 O O . ALA B 1 264 ? 15.056 6.155 11.384 1 95.55 264 ALA B O 1
ATOM 4285 N N . PRO B 1 265 ? 15.358 4.642 9.754 1 97.36 265 PRO B N 1
ATOM 4286 C CA . PRO B 1 265 ? 15.416 5.71 8.753 1 97.36 265 PRO B CA 1
ATOM 4287 C C . PRO B 1 265 ? 14.081 6.431 8.581 1 97.36 265 PRO B C 1
ATOM 4289 O O . PRO B 1 265 ? 14.024 7.491 7.953 1 97.36 265 PRO B O 1
ATOM 4292 N N . ALA B 1 266 ? 13.014 5.827 9.051 1 98.23 266 ALA B N 1
ATOM 4293 C CA . ALA B 1 266 ? 11.692 6.447 9.07 1 98.23 266 ALA B CA 1
ATOM 4294 C C . ALA B 1 266 ? 11.123 6.483 10.486 1 98.23 266 ALA B C 1
ATOM 4296 O O . ALA B 1 266 ? 11.229 5.505 11.23 1 98.23 266 ALA B O 1
ATOM 4297 N N . ILE B 1 267 ? 10.57 7.626 10.813 1 98.58 267 ILE B N 1
ATOM 4298 C CA . ILE B 1 267 ? 9.973 7.765 12.137 1 98.58 267 ILE B CA 1
ATOM 4299 C C . ILE B 1 267 ? 8.566 8.346 12.01 1 98.58 267 ILE B C 1
ATOM 4301 O O . ILE B 1 267 ? 8.209 8.902 10.969 1 98.58 267 ILE B O 1
ATOM 4305 N N . VAL B 1 268 ? 7.737 8.154 13.038 1 98.68 268 VAL B N 1
ATOM 4306 C CA . VAL B 1 268 ? 6.392 8.707 13.153 1 98.68 268 VAL B CA 1
ATOM 4307 C C . VAL B 1 268 ? 6.34 9.705 14.307 1 98.68 268 VAL B C 1
ATOM 4309 O O . VAL B 1 268 ? 6.902 9.457 15.377 1 98.68 268 VAL B O 1
ATOM 4312 N N . VAL B 1 269 ? 5.731 10.818 14.062 1 98.63 269 VAL B N 1
ATOM 4313 C CA . VAL B 1 269 ? 5.641 11.882 15.057 1 98.63 269 VAL B CA 1
ATOM 4314 C C . VAL B 1 269 ? 4.201 12.383 15.148 1 98.63 269 VAL B C 1
ATOM 4316 O O . VAL B 1 269 ? 3.538 12.575 14.126 1 98.63 269 VAL B O 1
ATOM 4319 N N . ASN B 1 270 ? 3.706 12.583 16.367 1 98.69 270 ASN B N 1
ATOM 4320 C CA . ASN B 1 270 ? 2.417 13.238 16.56 1 98.69 270 ASN B CA 1
ATOM 4321 C C . ASN B 1 270 ? 2.495 14.731 16.251 1 98.69 270 ASN B C 1
ATOM 4323 O O . ASN B 1 270 ? 3.376 15.428 16.756 1 98.69 270 ASN B O 1
ATOM 4327 N N . GLY B 1 271 ? 1.639 15.177 15.386 1 98.63 271 GLY B N 1
ATOM 4328 C CA . GLY B 1 271 ? 1.558 16.585 15.03 1 98.63 271 GLY B CA 1
ATOM 4329 C C . GLY B 1 271 ? 0.349 17.282 15.623 1 98.63 271 GLY B C 1
ATOM 4330 O O . GLY B 1 271 ? -0.576 17.656 14.899 1 98.63 271 GLY B O 1
ATOM 4331 N N . VAL B 1 272 ? 0.383 17.492 16.923 1 98.58 272 VAL B N 1
ATOM 4332 C CA . VAL B 1 272 ? -0.643 18.21 17.673 1 98.58 272 VAL B CA 1
ATOM 4333 C C . VAL B 1 272 ? 0.007 19.296 18.528 1 98.58 272 VAL B C 1
ATOM 4335 O O . VAL B 1 272 ? 1.21 19.249 18.792 1 98.58 272 VAL B O 1
ATOM 4338 N N . SER B 1 273 ? -0.8 20.264 18.902 1 98.79 273 SER B N 1
ATOM 4339 C CA . SER B 1 273 ? -0.313 21.263 19.849 1 98.79 273 SER B CA 1
ATOM 4340 C C . SER B 1 273 ? -0.271 20.705 21.268 1 98.79 273 SER B C 1
ATOM 4342 O O . SER B 1 273 ? -0.664 19.56 21.502 1 98.79 273 SER B O 1
ATOM 4344 N N . ASN B 1 274 ? 0.301 21.458 22.176 1 98.5 274 ASN B N 1
ATOM 4345 C CA . ASN B 1 274 ? 0.422 21.035 23.567 1 98.5 274 ASN B CA 1
ATOM 4346 C C . ASN B 1 274 ? -0.874 21.268 24.338 1 98.5 274 ASN B C 1
ATOM 4348 O O . ASN B 1 274 ? -0.879 21.959 25.359 1 98.5 274 ASN B O 1
ATOM 4352 N N . ASN B 1 275 ? -1.942 20.639 23.901 1 98.28 275 ASN B N 1
ATOM 4353 C CA . ASN B 1 275 ? -3.271 20.814 24.477 1 98.28 275 ASN B CA 1
ATOM 4354 C C . ASN B 1 275 ? -3.382 20.145 25.844 1 98.28 275 ASN B C 1
ATOM 4356 O O . ASN B 1 275 ? -3.012 18.981 26.003 1 98.28 275 ASN B O 1
ATOM 4360 N N . THR B 1 276 ? -3.887 20.859 26.79 1 96.96 276 THR B N 1
ATOM 4361 C CA . THR B 1 276 ? -3.999 20.36 28.156 1 96.96 276 THR B CA 1
ATOM 4362 C C . THR B 1 276 ? -4.831 19.081 28.199 1 96.96 276 THR B C 1
ATOM 4364 O O . THR B 1 276 ? -5.944 19.041 27.671 1 96.96 276 THR B O 1
ATOM 4367 N N . GLY B 1 277 ? -4.29 18.042 28.778 1 95.64 277 GLY B N 1
ATOM 4368 C CA . GLY B 1 277 ? -5.039 16.817 29.008 1 95.64 277 GLY B CA 1
ATOM 4369 C C . GLY B 1 277 ? -5.166 15.953 27.767 1 95.64 277 GLY B C 1
ATOM 4370 O O . GLY B 1 277 ? -5.916 14.975 27.759 1 95.64 277 GLY B O 1
ATOM 4371 N N . MET B 1 278 ? -4.45 16.23 26.733 1 96.97 278 MET B N 1
ATOM 4372 C CA . MET B 1 278 ? -4.571 15.493 25.479 1 96.97 278 MET B CA 1
ATOM 4373 C C . MET B 1 278 ? -4.063 14.064 25.635 1 96.97 278 MET B C 1
ATOM 4375 O O . MET B 1 278 ? -3.279 13.776 26.542 1 96.97 278 MET B O 1
ATOM 4379 N N . ASP B 1 279 ? -4.483 13.228 24.688 1 97.18 279 ASP B N 1
ATOM 4380 C CA . ASP B 1 279 ? -4.114 11.816 24.712 1 97.18 279 ASP B CA 1
ATOM 4381 C C . ASP B 1 279 ? -2.753 11.592 24.057 1 97.18 279 ASP B C 1
ATOM 4383 O O . ASP B 1 279 ? -2.043 10.644 24.397 1 97.18 279 ASP B O 1
ATOM 4387 N N . TRP B 1 280 ? -2.353 12.443 23.194 1 98.08 280 TRP B N 1
ATOM 4388 C CA . TRP B 1 280 ? -1.171 12.259 22.359 1 98.08 280 TRP B CA 1
ATOM 4389 C C . TRP B 1 280 ? 0.098 12.621 23.123 1 98.08 280 TRP B C 1
ATOM 4391 O O . TRP B 1 280 ? 0.151 13.652 23.799 1 98.08 280 TRP B O 1
ATOM 4401 N N . GLY B 1 281 ? 1.07 11.773 23.021 1 97.97 281 GLY B N 1
ATOM 4402 C CA . GLY B 1 281 ? 2.384 12.082 23.562 1 97.97 281 GLY B CA 1
ATOM 4403 C C . GLY B 1 281 ? 3.247 12.888 22.611 1 97.97 281 GLY B C 1
ATOM 4404 O O . GLY B 1 281 ? 3.205 12.678 21.397 1 97.97 281 GLY B O 1
ATOM 4405 N N . LEU B 1 282 ? 4.069 13.755 23.188 1 97.82 282 LEU B N 1
ATOM 4406 C CA . LEU B 1 282 ? 4.877 14.657 22.376 1 97.82 282 LEU B CA 1
ATOM 4407 C C . LEU B 1 282 ? 6.358 14.315 22.493 1 97.82 282 LEU B C 1
ATOM 4409 O O . LEU B 1 282 ? 7.195 14.923 21.822 1 97.82 282 LEU B O 1
ATOM 4413 N N . GLU B 1 283 ? 6.701 13.308 23.218 1 96.39 283 GLU B N 1
ATOM 4414 C CA . GLU B 1 283 ? 8.093 13.019 23.549 1 96.39 283 GLU B CA 1
ATOM 4415 C C . GLU B 1 283 ? 8.884 12.616 22.308 1 96.39 283 GLU B C 1
ATOM 4417 O O . GLU B 1 283 ? 10.049 12.992 22.158 1 96.39 283 GLU B O 1
ATOM 4422 N N . THR B 1 284 ? 8.33 11.822 21.46 1 96.84 284 THR B N 1
ATOM 4423 C CA . THR B 1 284 ? 9.01 11.401 20.24 1 96.84 284 THR B CA 1
ATOM 4424 C C . THR B 1 284 ? 9.384 12.608 19.385 1 96.84 284 THR B C 1
ATOM 4426 O O . THR B 1 284 ? 10.514 12.707 18.901 1 96.84 284 THR B O 1
ATOM 4429 N N . GLY B 1 285 ? 8.4 13.535 19.201 1 97.89 285 GLY B N 1
ATOM 4430 C CA . GLY B 1 285 ? 8.68 14.743 18.441 1 97.89 285 GLY B CA 1
ATOM 4431 C C . GLY B 1 285 ? 9.76 15.605 19.068 1 97.89 285 GLY B C 1
ATOM 4432 O O . GLY B 1 285 ? 10.661 16.082 18.374 1 97.89 285 GLY B O 1
ATOM 4433 N N . ARG B 1 286 ? 9.726 15.78 20.37 1 98.01 286 ARG B N 1
ATOM 4434 C CA . ARG B 1 286 ? 10.726 16.561 21.09 1 98.01 286 ARG B CA 1
ATOM 4435 C C . ARG B 1 286 ? 12.109 15.93 20.963 1 98.01 286 ARG B C 1
ATOM 4437 O O . ARG B 1 286 ? 13.084 16.616 20.653 1 98.01 286 ARG B O 1
ATOM 4444 N N . ALA B 1 287 ? 12.171 14.647 21.074 1 97.78 287 ALA B N 1
ATOM 4445 C CA . ALA B 1 287 ? 13.446 13.939 21.148 1 97.78 287 ALA B CA 1
ATOM 4446 C C . ALA B 1 287 ? 14.062 13.772 19.762 1 97.78 287 ALA B C 1
ATOM 4448 O O . ALA B 1 287 ? 15.276 13.908 19.594 1 97.78 287 ALA B O 1
ATOM 4449 N N . LEU B 1 288 ? 13.283 13.494 18.744 1 98.03 288 LEU B N 1
ATOM 4450 C CA . LEU B 1 288 ? 13.85 13.006 17.491 1 98.03 288 LEU B CA 1
ATOM 4451 C C . LEU B 1 288 ? 13.917 14.121 16.454 1 98.03 288 LEU B C 1
ATOM 4453 O O . LEU B 1 288 ? 14.752 14.082 15.547 1 98.03 288 LEU B O 1
ATOM 4457 N N . ILE B 1 289 ? 12.981 15.121 16.579 1 98.31 289 ILE B N 1
ATOM 4458 C CA . ILE B 1 289 ? 13.063 16.117 15.516 1 98.31 289 ILE B CA 1
ATOM 4459 C C . ILE B 1 289 ? 13.082 17.518 16.121 1 98.31 289 ILE B C 1
ATOM 4461 O O . ILE B 1 289 ? 13.13 18.515 15.396 1 98.31 289 ILE B O 1
ATOM 4465 N N . GLY B 1 290 ? 12.957 17.677 17.463 1 98.31 290 GLY B N 1
ATOM 4466 C CA . GLY B 1 290 ? 13.008 18.972 18.123 1 98.31 290 GLY B CA 1
ATOM 4467 C C . GLY B 1 290 ? 11.697 19.732 18.046 1 98.31 290 GLY B C 1
ATOM 4468 O O . GLY B 1 290 ? 11.681 20.962 18.124 1 98.31 290 GLY B O 1
ATOM 4469 N N . TYR B 1 291 ? 10.619 19.079 17.773 1 98.54 291 TYR B N 1
ATOM 4470 C CA . TYR B 1 291 ? 9.293 19.686 17.777 1 98.54 291 TYR B CA 1
ATOM 4471 C C . TYR B 1 291 ? 8.785 19.877 19.201 1 98.54 291 TYR B C 1
ATOM 4473 O O . TYR B 1 291 ? 8.524 18.902 19.91 1 98.54 291 TYR B O 1
ATOM 4481 N N . ASP B 1 292 ? 8.632 21.099 19.634 1 98.14 292 ASP B N 1
ATOM 4482 C CA . ASP B 1 292 ? 8.186 21.439 20.981 1 98.14 292 ASP B CA 1
ATOM 4483 C C . ASP B 1 292 ? 7.033 22.44 20.942 1 98.14 292 ASP B C 1
ATOM 4485 O O . ASP B 1 292 ? 7.232 23.634 21.176 1 98.14 292 ASP B O 1
ATOM 4489 N N . PRO B 1 293 ? 5.835 21.89 20.677 1 98.44 293 PRO B N 1
ATOM 4490 C CA . PRO B 1 293 ? 4.689 22.792 20.544 1 98.44 293 PRO B CA 1
ATOM 4491 C C . PRO B 1 293 ? 4.402 23.574 21.824 1 98.44 293 PRO B C 1
ATOM 4493 O O . PRO B 1 293 ? 4.636 23.07 22.925 1 98.44 293 PRO B O 1
ATOM 4496 N N . GLN B 1 294 ? 3.861 24.802 21.639 1 97.87 294 GLN B N 1
ATOM 4497 C CA . GLN B 1 294 ? 3.694 25.701 22.776 1 97.87 294 GLN B CA 1
ATOM 4498 C C . GLN B 1 294 ? 2.224 26.053 22.987 1 97.87 294 GLN B C 1
ATOM 4500 O O . GLN B 1 294 ? 1.834 26.487 24.073 1 97.87 294 GLN B O 1
ATOM 4505 N N . ASP B 1 295 ? 1.407 25.932 21.979 1 98.42 295 ASP B N 1
ATOM 4506 C CA . ASP B 1 295 ? 0.031 26.413 22.063 1 98.42 295 ASP B CA 1
ATOM 4507 C C . ASP B 1 295 ? -0.873 25.379 22.73 1 98.42 295 ASP B C 1
ATOM 4509 O O . ASP B 1 295 ? -0.584 24.181 22.697 1 98.42 295 ASP B O 1
ATOM 4513 N N . ASP B 1 296 ? -1.946 25.888 23.345 1 98.25 296 ASP B N 1
ATOM 4514 C CA . ASP B 1 296 ? -2.944 25.096 24.058 1 98.25 296 ASP B CA 1
ATOM 4515 C C . ASP B 1 296 ? -4.359 25.532 23.684 1 98.25 296 ASP B C 1
ATOM 4517 O O . ASP B 1 296 ? -4.763 26.661 23.971 1 98.25 296 ASP B O 1
ATOM 4521 N N . LEU B 1 297 ? -5.082 24.611 23.117 1 97.16 297 LEU B N 1
ATOM 4522 C CA . LEU B 1 297 ? -6.434 24.911 22.657 1 97.16 297 LEU B CA 1
ATOM 4523 C C . LEU B 1 297 ? -7.272 25.506 23.783 1 97.16 297 LEU B C 1
ATOM 4525 O O . LEU B 1 297 ? -7.955 26.514 23.589 1 97.16 297 LEU B O 1
ATOM 4529 N N . TYR B 1 298 ? -7.268 25 24.958 1 95.88 298 TYR B N 1
ATOM 4530 C CA . TYR B 1 298 ? -8.158 25.351 26.059 1 95.88 298 TYR B CA 1
ATOM 4531 C C . TYR B 1 298 ? -7.817 26.727 26.618 1 95.88 298 TYR B C 1
ATOM 4533 O O . TYR B 1 298 ? -8.667 27.387 27.221 1 95.88 298 TYR B O 1
ATOM 4541 N N . ALA B 1 299 ? -6.591 27.162 26.39 1 96.46 299 ALA B N 1
ATOM 4542 C CA . ALA B 1 299 ? -6.205 28.515 26.781 1 96.46 299 ALA B CA 1
ATOM 4543 C C . ALA B 1 299 ? -6.789 29.55 25.824 1 96.46 299 ALA B C 1
ATOM 4545 O O . ALA B 1 299 ? -6.813 30.744 26.13 1 96.46 299 ALA B O 1
ATOM 4546 N N . ARG B 1 300 ? -7.306 29.106 24.692 1 94.61 300 ARG B N 1
ATOM 4547 C CA . ARG B 1 300 ? -7.778 30.022 23.659 1 94.61 300 ARG B CA 1
ATOM 4548 C C . ARG B 1 300 ? -9.298 29.979 23.542 1 94.61 300 ARG B C 1
ATOM 4550 O O . ARG B 1 300 ? -9.887 30.728 22.76 1 94.61 300 ARG B O 1
ATOM 4557 N N . LEU B 1 301 ? -9.884 29.089 24.282 1 92.1 301 LEU B N 1
ATOM 4558 C CA . LEU B 1 301 ? -11.337 28.978 24.213 1 92.1 301 LEU B CA 1
ATOM 4559 C C . LEU B 1 301 ? -12.006 30.154 24.918 1 92.1 301 LEU B C 1
ATOM 4561 O O . LEU B 1 301 ? -11.558 30.58 25.984 1 92.1 301 LEU B O 1
ATOM 4565 N N . THR B 1 302 ? -12.962 30.776 24.304 1 84.17 302 THR B N 1
ATOM 4566 C CA . THR B 1 302 ? -13.72 31.868 24.906 1 84.17 302 THR B CA 1
ATOM 4567 C C . THR B 1 302 ? -14.854 31.326 25.771 1 84.17 302 THR B C 1
ATOM 4569 O O . THR B 1 302 ? -15.304 31.995 26.704 1 84.17 302 THR B O 1
ATOM 4572 N N . GLN B 1 303 ? -15.557 30.271 25.432 1 67.09 303 GLN B N 1
ATOM 4573 C CA . GLN B 1 303 ? -16.612 29.678 26.248 1 67.09 303 GLN B CA 1
ATOM 4574 C C . GLN B 1 303 ? -16.182 28.323 26.803 1 67.09 303 GLN B C 1
ATOM 4576 O O . GLN B 1 303 ? -15.594 27.511 26.086 1 67.09 303 GLN B O 1
ATOM 4581 N N . PRO B 1 304 ? -16.167 28.283 28.308 1 57.22 304 PRO B N 1
ATOM 4582 C CA . PRO B 1 304 ? -15.694 27.039 28.919 1 57.22 304 PRO B CA 1
ATOM 4583 C C . PRO B 1 304 ? -16.348 25.799 28.315 1 57.22 304 PRO B C 1
ATOM 4585 O O . PRO B 1 304 ? -17.459 25.879 27.783 1 57.22 304 PRO B O 1
ATOM 4588 N N . ALA B 1 305 ? -15.491 24.816 28.242 1 52 305 ALA B N 1
ATOM 4589 C CA . ALA B 1 305 ? -16.045 23.528 27.832 1 52 305 ALA B CA 1
ATOM 4590 C C . ALA B 1 305 ? -17.254 23.155 28.684 1 52 305 ALA B C 1
ATOM 4592 O O . ALA B 1 305 ? -17.307 23.478 29.873 1 52 305 ALA B O 1
#

pLDDT: mean 93.98, std 8.9, range [31.18, 98.95]

Foldseek 3Di:
DPDPDFWQEEEEEPLQDQLNVLQLQLLLVDPSHQAYEYEEQDDDDDDHPPSSVVRYDYYHDDLLDLPDPCLVVLLVTQEYEYDDFQDLDLQDDLVRLVSRLSSLLSNLVSNLVRQHAEYEAEAACLQAQVCLDPPNVVVFFAQGAEQPDHGDHWHWAALPPGIGTSRSNSVSRNVSLVSQQVSLQVSVNSYAYEYEHAADQDGDQSQLQQQFLNRDSPDHHDPDQPDDRRVSSSLQNSLRRAGSVLSSLQSSLSSGWDQPPPPGSYGYAYRGAPEPGHRHHHVCVCPGRNRDHDDYNQVRHPDHD/DPDPDFWQEEEEEPLQDQLNVLQLQLLLVDPSHQAYEYEEQDDDDDDHPPSSVVRYDYYHDDLLDLPDPCLVVLLVTQEYEYDDFQDLDLQDDLVRLVSRLSSLLSNLVSNLVRQHAEYEAEAACLQAQVCLDPPNVVVFFAQGAEQPDHGDHWHWAALVPGIGTSRSNSVSRNVSLVSQQVSLQVSVNSYAYEYEHAADQDGDQSQLQQQFLNRDSPDHHDPDQPDDRRVSSSLQNSLQRAGSVLSSLQSSLSSGWDQPPPPGSYGYAYRGAPEPGHRHHHVCVCPGRNRDHDDYNQVRHPDHD